Protein AF-A0A851GVP4-F1 (afdb_monomer)

Nearest PDB structures (foldseek):
  7z6a-assembly1_A  TM=6.173E-01  e=2.173E-10  Weissella viridescens
  3n7z-assembly1_B  TM=4.153E-01  e=7.939E-08  Bacillus anthracis str. Sterne
  2hv2-assembly1_D  TM=4.222E-01  e=5.107E-08  Enterococcus faecalis
  3n7z-assembly1_A  TM=4.382E-01  e=6.821E-07  Bacillus anthracis str. Sterne
  2i00-assembly2_C  TM=3.791E-01  e=5.177E-07  Enterococcus faecalis V583

Radius of gyration: 24.26 Å; Cα contacts (8 Å, |Δi|>4): 846; chains: 1; bounding box: 66×47×73 Å

Secondary structure (DSSP, 8-state):
-EEEEEEEEEETTEEEEEEEEEEHHHHHHHHHHHSHHHHHHHHSS--HHHHHHHHHHHHHHHHHTT-HHHHHHHHHHHHHHTTT--HHHHHHHHHHHTT---PPPPBTTBEEEETTT-HHHHHHHTT-S-----TT-TT--TT------HHHHS---TT-EE--EEEEETTEEEEEE--EE-TT-EEESB---STT--BPBPPEE-TTS--HHHHHHHHHHHHHHHHHHHT-SEEEEEES-TTT-HHHHHHHHH-EEEEEEEEEEEEETTS-HHHHHHHS-HHHHHHHHHHHHHEEEEEE-GGG--HHHHHHHHHHHHHHHHHHHTT-TT---HHHHHHHHHHHHTTSEEEEEEEETT--EEEEEEEEEETTEEEEEEEEE--BTTB-THHHHHHHHHHHHHHTT-SEEES-SS-PPPB-S-TTHHHHS-HHHHHHHHHHHTT-SEEEEEEEEEEE---TTTS---

Solvent-accessible surface area (backbone atoms only — not comparable to full-atom values): 25191 Å² total; per-residue (Å²): 97,78,45,76,35,70,46,75,48,71,56,96,88,45,74,45,79,42,77,38,70,44,48,55,58,44,34,72,38,42,27,47,40,59,13,68,63,51,36,51,40,70,77,39,94,61,56,73,67,58,36,43,44,47,29,52,27,50,20,52,53,24,51,78,68,71,35,56,53,50,15,48,5,26,37,46,44,41,28,18,73,48,52,48,72,48,58,72,46,51,56,51,45,54,65,48,47,79,74,53,81,79,75,74,85,69,52,101,71,44,41,79,38,33,41,71,83,38,46,64,59,39,28,58,75,69,74,40,98,61,84,39,62,68,71,68,53,89,74,73,54,93,89,55,69,81,60,68,65,32,66,80,77,45,66,80,58,47,25,49,46,65,65,23,35,32,39,22,46,84,91,44,72,37,32,40,38,54,29,29,30,42,64,89,21,42,34,14,41,38,70,60,87,46,100,85,55,38,41,53,22,55,74,47,68,42,79,92,79,57,64,61,67,65,53,49,54,53,51,52,55,48,52,51,49,43,31,39,45,46,19,26,52,33,36,31,37,45,44,78,61,78,88,73,44,60,66,58,62,52,40,75,75,74,51,48,66,52,80,40,50,29,53,35,30,25,29,71,38,80,55,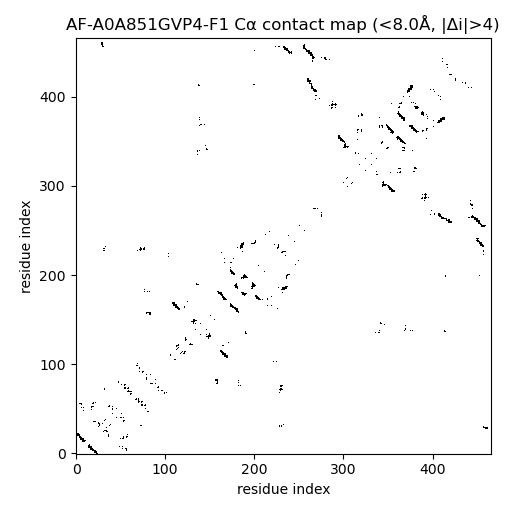54,73,65,60,52,56,65,50,29,36,74,86,41,52,63,27,27,57,50,29,70,77,47,47,48,74,49,77,35,40,20,83,63,46,40,76,71,44,50,52,54,51,50,53,50,48,49,64,31,34,43,78,56,43,73,68,41,95,81,47,79,54,69,63,59,66,42,54,64,51,51,38,7,34,71,56,33,28,35,37,36,43,29,17,37,84,88,63,48,80,29,33,35,36,32,36,35,47,56,92,47,36,26,28,51,70,46,71,36,36,42,68,59,84,99,38,47,37,51,46,19,55,53,52,50,51,51,52,53,37,34,78,70,65,22,44,32,38,25,60,30,76,77,78,41,71,66,53,52,87,47,73,69,58,56,72,69,53,54,73,63,54,56,51,51,49,58,53,45,52,33,58,24,73,45,70,49,64,28,45,35,34,45,36,39,68,64,45,63,79,76,59,85,76,126

pLDDT: mean 81.22, std 18.62, range [27.47, 98.38]

Mean predicted aligned error: 8.71 Å

Structure (mmCIF, N/CA/C/O backbone):
data_AF-A0A851GVP4-F1
#
_entry.id   AF-A0A851GVP4-F1
#
loop_
_atom_site.group_PDB
_atom_site.id
_atom_site.type_symbol
_atom_site.label_atom_id
_atom_site.label_alt_id
_atom_site.label_comp_id
_atom_site.label_asym_id
_atom_site.label_entity_id
_atom_site.label_seq_id
_atom_site.pdbx_PDB_ins_code
_atom_site.Cartn_x
_atom_site.Cartn_y
_atom_site.Cartn_z
_atom_site.occupancy
_atom_site.B_iso_or_equiv
_atom_site.auth_seq_id
_atom_site.auth_comp_id
_atom_site.auth_asym_id
_atom_site.auth_atom_id
_atom_site.pdbx_PDB_model_num
ATOM 1 N N . MET A 1 1 ? -19.868 12.264 30.358 1.00 87.56 1 MET A N 1
ATOM 2 C CA . MET A 1 1 ? -19.692 11.606 31.671 1.00 87.56 1 MET A CA 1
ATOM 3 C C . MET A 1 1 ? -18.235 11.210 31.781 1.00 87.56 1 MET A C 1
ATOM 5 O O . MET A 1 1 ? -17.732 10.601 30.840 1.00 87.56 1 MET A O 1
ATOM 9 N N . ASN A 1 2 ? -17.576 11.611 32.867 1.00 93.62 2 ASN A N 1
ATOM 10 C CA . ASN A 1 2 ? -16.162 11.327 33.101 1.00 93.62 2 ASN A CA 1
ATOM 11 C C . ASN A 1 2 ? -16.040 10.143 34.058 1.00 93.62 2 ASN A C 1
ATOM 13 O O . ASN A 1 2 ? -16.717 10.113 35.083 1.00 93.62 2 ASN A O 1
ATOM 17 N N . PHE A 1 3 ? -15.177 9.198 33.716 1.00 96.69 3 PHE A N 1
ATOM 18 C CA . PHE A 1 3 ? -14.858 8.020 34.512 1.00 96.69 3 PHE A CA 1
ATOM 19 C C . PHE A 1 3 ? -13.353 7.979 34.745 1.00 96.69 3 PHE A C 1
ATOM 21 O O . PHE A 1 3 ? -12.591 8.541 33.960 1.00 96.69 3 PHE A O 1
ATOM 28 N N . SER A 1 4 ? -12.915 7.298 35.794 1.00 94.75 4 SER A N 1
ATOM 29 C CA . SER A 1 4 ? -11.496 7.104 36.076 1.00 94.75 4 SER A CA 1
ATOM 30 C C . SER A 1 4 ? -11.212 5.617 36.207 1.00 94.75 4 SER A C 1
ATOM 32 O O . SER A 1 4 ? -11.976 4.898 36.846 1.00 94.75 4 SER A O 1
ATOM 34 N N . ALA A 1 5 ? -10.106 5.171 35.625 1.00 96.12 5 ALA A N 1
ATOM 35 C CA . ALA A 1 5 ? -9.549 3.844 35.850 1.00 96.12 5 ALA A CA 1
ATOM 36 C C . ALA A 1 5 ? -8.072 3.975 36.230 1.00 96.12 5 ALA A C 1
ATOM 38 O O . ALA A 1 5 ? -7.423 4.972 35.897 1.00 96.12 5 ALA A O 1
ATOM 39 N N . SER A 1 6 ? -7.570 2.987 36.964 1.00 95.69 6 SER A N 1
ATOM 40 C CA . SER A 1 6 ? -6.164 2.887 37.334 1.00 95.69 6 SER A CA 1
ATOM 41 C C . SER A 1 6 ? -5.675 1.472 37.079 1.00 95.69 6 SER A C 1
ATOM 43 O O . SER A 1 6 ? -6.389 0.512 37.373 1.00 95.69 6 SER A O 1
ATOM 45 N N . ILE A 1 7 ? -4.452 1.355 36.573 1.00 95.06 7 ILE A N 1
ATOM 46 C CA . ILE A 1 7 ? -3.765 0.082 36.389 1.00 95.06 7 ILE A CA 1
ATOM 47 C C . ILE A 1 7 ? -2.368 0.175 36.993 1.00 95.06 7 ILE A C 1
ATOM 49 O O . ILE A 1 7 ? -1.651 1.156 36.783 1.00 95.06 7 ILE A O 1
ATOM 53 N N . ASN A 1 8 ? -1.989 -0.851 37.751 1.00 94.50 8 ASN A N 1
ATOM 54 C CA . ASN A 1 8 ? -0.626 -1.024 38.233 1.00 94.50 8 ASN A CA 1
ATOM 55 C C . ASN A 1 8 ? 0.148 -1.851 37.203 1.00 94.50 8 ASN A C 1
ATOM 57 O O . ASN A 1 8 ? -0.262 -2.966 36.879 1.00 94.50 8 ASN A O 1
ATOM 61 N N . ILE A 1 9 ? 1.251 -1.313 36.683 1.00 88.81 9 ILE A N 1
ATOM 62 C CA . ILE A 1 9 ? 2.159 -2.065 35.813 1.00 88.81 9 ILE A CA 1
ATOM 63 C C . ILE A 1 9 ? 3.479 -2.268 36.545 1.00 88.81 9 ILE A C 1
ATOM 65 O O . ILE A 1 9 ? 4.113 -1.307 36.981 1.00 88.81 9 ILE A O 1
ATOM 69 N N . VAL A 1 10 ? 3.899 -3.529 36.653 1.00 87.75 10 VAL A N 1
ATOM 70 C CA . VAL A 1 10 ? 5.188 -3.912 37.230 1.00 87.75 10 VAL A CA 1
ATOM 71 C C . VAL A 1 10 ? 6.221 -4.022 36.114 1.00 87.75 10 VAL A C 1
ATOM 73 O O . VAL A 1 10 ? 6.145 -4.917 35.274 1.00 87.75 10 VAL A O 1
ATOM 76 N N . GLN A 1 11 ? 7.207 -3.126 36.113 1.00 82.88 11 GLN A N 1
ATOM 77 C CA . GLN A 1 11 ? 8.321 -3.132 35.167 1.00 82.88 11 GLN A CA 1
ATOM 78 C C . GLN A 1 11 ? 9.634 -3.283 35.937 1.00 82.88 11 GLN A C 1
ATOM 80 O O . GLN A 1 11 ? 9.933 -2.492 36.827 1.00 82.88 11 GLN A O 1
ATOM 85 N N . ASN A 1 12 ? 10.426 -4.310 35.609 1.00 86.38 12 ASN A N 1
ATOM 86 C CA . ASN A 1 12 ? 11.700 -4.607 36.283 1.00 86.38 12 ASN A CA 1
ATOM 87 C C . ASN A 1 12 ? 11.570 -4.727 37.818 1.00 86.38 12 ASN A C 1
ATOM 89 O O . ASN A 1 12 ? 12.440 -4.281 38.561 1.00 86.38 12 ASN A O 1
ATOM 93 N N . GLY A 1 13 ? 10.456 -5.293 38.296 1.00 89.44 13 GLY A N 1
ATOM 94 C CA . GLY A 1 13 ? 10.167 -5.451 39.727 1.00 89.44 13 GLY A CA 1
ATOM 95 C C . GLY A 1 13 ? 9.651 -4.192 40.433 1.00 89.44 13 GLY A C 1
ATOM 96 O O . GLY A 1 13 ? 9.341 -4.258 41.618 1.00 89.44 13 GLY A O 1
ATOM 97 N N . VAL A 1 14 ? 9.513 -3.064 39.728 1.00 89.44 14 VAL A N 1
ATOM 98 C CA . VAL A 1 14 ? 8.947 -1.823 40.272 1.00 89.44 14 VAL A CA 1
ATOM 99 C C . VAL A 1 14 ? 7.523 -1.647 39.752 1.00 89.44 14 VAL A C 1
ATOM 101 O O . VAL A 1 14 ? 7.305 -1.527 38.547 1.00 89.44 14 VAL A O 1
ATOM 104 N N . GLY A 1 15 ? 6.549 -1.641 40.662 1.00 91.56 15 GLY A N 1
ATOM 105 C CA . GLY A 1 15 ? 5.157 -1.316 40.352 1.00 91.56 15 GLY A CA 1
ATOM 106 C C . GLY A 1 15 ? 4.962 0.191 40.218 1.00 91.56 15 GLY A C 1
ATOM 107 O O . GLY A 1 15 ? 5.397 0.951 41.084 1.00 91.56 15 GLY A O 1
ATOM 108 N N . LYS A 1 16 ? 4.292 0.625 39.152 1.00 95.38 16 LYS A N 1
ATOM 109 C CA . LYS A 1 16 ? 3.881 2.016 38.952 1.00 95.38 16 LYS A CA 1
ATOM 110 C C . LYS A 1 16 ? 2.394 2.075 38.628 1.00 95.38 16 LYS A C 1
ATOM 112 O O . LYS A 1 16 ? 1.919 1.348 37.756 1.00 95.38 16 LYS A O 1
ATOM 117 N N . ASP A 1 17 ? 1.687 2.961 39.321 1.00 96.31 17 ASP A N 1
ATOM 118 C CA . ASP A 1 17 ? 0.266 3.207 39.094 1.00 96.31 17 ASP A CA 1
ATOM 119 C C . ASP A 1 17 ? 0.059 4.246 37.995 1.00 96.31 17 ASP A C 1
ATOM 121 O O . ASP A 1 17 ? 0.681 5.312 37.979 1.00 96.31 17 ASP A O 1
ATOM 125 N N . TYR A 1 18 ? -0.854 3.931 37.085 1.00 96.62 18 TYR A N 1
ATOM 126 C CA . TYR A 1 18 ? -1.244 4.787 35.980 1.00 96.62 18 TYR A CA 1
ATOM 127 C C . TYR A 1 18 ? -2.739 5.053 36.057 1.00 96.62 18 TYR A C 1
ATOM 129 O O . TYR A 1 18 ? -3.546 4.173 35.761 1.00 96.62 18 TYR A O 1
ATOM 137 N N . GLN A 1 19 ? -3.108 6.282 36.413 1.00 97.19 19 GLN A N 1
ATOM 138 C CA . GLN A 1 19 ? -4.497 6.729 36.431 1.00 97.19 19 GLN A CA 1
ATOM 139 C C . GLN A 1 19 ? -4.862 7.405 35.106 1.00 97.19 19 GLN A C 1
ATOM 141 O O . GLN A 1 19 ? -4.089 8.181 34.543 1.00 97.19 19 GLN A O 1
ATOM 146 N N . THR A 1 20 ? -6.059 7.133 34.598 1.00 97.62 20 THR A N 1
ATOM 147 C CA . THR A 1 20 ? -6.565 7.711 33.351 1.00 97.62 20 THR A CA 1
ATOM 148 C C . THR A 1 20 ? -8.009 8.157 33.533 1.00 97.62 20 THR A C 1
ATOM 150 O O . THR A 1 20 ? -8.851 7.383 33.985 1.00 97.62 20 THR A O 1
ATOM 153 N N . ASN A 1 21 ? -8.295 9.407 33.161 1.00 97.38 21 ASN A N 1
ATOM 154 C CA . ASN A 1 21 ? -9.645 9.963 33.145 1.00 97.38 21 ASN A CA 1
ATOM 155 C C . ASN A 1 21 ? -10.217 9.866 31.728 1.00 97.38 21 ASN A C 1
ATOM 157 O O . ASN A 1 21 ? -9.628 10.381 30.780 1.00 97.38 21 ASN A O 1
ATOM 161 N N . VAL A 1 22 ? -11.364 9.212 31.592 1.00 97.00 22 VAL A N 1
ATOM 162 C CA . VAL A 1 22 ? -12.000 8.871 30.322 1.00 97.00 22 VAL A CA 1
ATOM 163 C C . VAL A 1 22 ? -13.337 9.595 30.210 1.00 97.00 22 VAL A C 1
ATOM 165 O O . VAL A 1 22 ? -14.232 9.406 31.035 1.00 97.00 22 VAL A O 1
ATOM 168 N N . ASN A 1 23 ? -13.493 10.416 29.173 1.00 96.62 23 ASN A N 1
ATOM 169 C CA . ASN A 1 23 ? -14.762 11.060 28.852 1.00 96.62 23 ASN A CA 1
ATOM 170 C C . ASN A 1 23 ? -15.536 10.207 27.836 1.00 96.62 23 ASN A C 1
ATOM 172 O O . ASN A 1 23 ? -15.209 10.180 26.652 1.00 96.62 23 ASN A O 1
ATOM 176 N N . MET A 1 24 ? -16.606 9.537 28.268 1.00 95.56 24 MET A N 1
ATOM 177 C CA . MET A 1 24 ? -17.367 8.651 27.373 1.00 95.56 24 MET A CA 1
ATOM 178 C C . MET A 1 24 ? -18.122 9.390 26.265 1.00 95.56 24 MET A C 1
ATOM 180 O O . MET A 1 24 ? -18.399 8.795 25.227 1.00 95.56 24 MET A O 1
ATOM 184 N N . LEU A 1 25 ? -18.445 10.676 26.453 1.00 93.69 25 LEU A N 1
ATOM 185 C CA . LEU A 1 25 ? -19.062 11.474 25.384 1.00 93.69 25 LEU A CA 1
ATOM 186 C C . LEU A 1 25 ? -18.063 11.757 24.262 1.00 93.69 25 LEU A C 1
ATOM 188 O O . LEU A 1 25 ? -18.453 11.827 23.101 1.00 93.69 25 LEU A O 1
ATOM 192 N N . ASP A 1 26 ? -16.789 11.903 24.614 1.00 93.44 26 ASP A N 1
ATOM 193 C CA . ASP A 1 26 ? -15.708 12.109 23.660 1.00 93.44 26 ASP A CA 1
ATOM 194 C C . ASP A 1 26 ? -15.473 10.837 22.830 1.00 93.44 26 ASP A C 1
ATOM 196 O O . ASP A 1 26 ? -15.541 10.886 21.605 1.00 93.44 26 ASP A O 1
ATOM 200 N N . ILE A 1 27 ? -15.371 9.668 23.479 1.00 93.75 27 ILE A N 1
ATOM 201 C CA . ILE A 1 27 ? -15.305 8.368 22.781 1.00 93.75 27 ILE A CA 1
ATOM 202 C C . ILE A 1 27 ? -16.532 8.150 21.890 1.00 93.75 27 ILE A C 1
ATOM 204 O O . ILE A 1 27 ? -16.398 7.731 20.744 1.00 93.75 27 ILE A O 1
ATOM 208 N N . GLN A 1 28 ? -17.739 8.456 22.371 1.00 91.19 28 GLN A N 1
ATOM 209 C CA . GLN A 1 28 ? -18.953 8.271 21.576 1.00 91.19 28 GLN A CA 1
ATOM 210 C C . GLN A 1 28 ? -18.967 9.133 20.305 1.00 91.19 28 GLN A C 1
ATOM 212 O O . GLN A 1 28 ? -19.478 8.676 19.282 1.00 91.19 28 GLN A O 1
ATOM 217 N N . ARG A 1 29 ? -18.445 10.364 20.381 1.00 88.44 29 ARG A N 1
ATOM 218 C CA . ARG A 1 29 ? -18.429 11.325 19.268 1.00 88.44 29 ARG A CA 1
ATOM 219 C C . ARG A 1 29 ? -17.283 11.091 18.293 1.00 88.44 29 ARG A C 1
ATOM 221 O O . ARG A 1 29 ? -17.478 11.291 17.100 1.00 88.44 29 ARG A O 1
ATOM 228 N N . ASN A 1 30 ? -16.122 10.69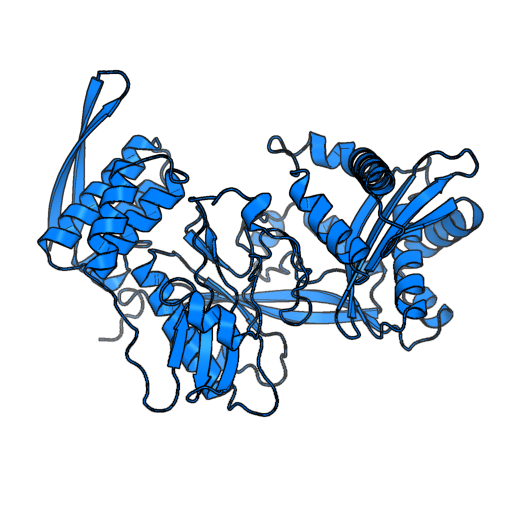6 18.805 1.00 88.19 30 ASN A N 1
ATOM 229 C CA . ASN A 1 30 ? -14.867 10.719 18.056 1.00 88.19 30 ASN A CA 1
ATOM 230 C C . ASN A 1 30 ? -14.273 9.316 17.833 1.00 88.19 30 ASN A C 1
ATOM 232 O O . ASN A 1 30 ? -13.353 9.146 17.038 1.00 88.19 30 ASN A O 1
ATOM 236 N N . GLY A 1 31 ? -14.801 8.291 18.506 1.00 91.69 31 GLY A N 1
ATOM 237 C CA . GLY A 1 31 ? -14.198 6.963 18.556 1.00 91.69 31 GLY A CA 1
ATOM 238 C C . GLY A 1 31 ? -12.929 6.934 19.414 1.00 91.69 31 GLY A C 1
ATOM 239 O O . GLY A 1 31 ? -12.451 7.954 19.911 1.00 91.69 31 GLY A O 1
ATOM 240 N N . ILE A 1 32 ? -12.363 5.740 19.594 1.00 94.88 32 ILE A N 1
ATOM 241 C CA . ILE A 1 32 ? -11.181 5.546 20.446 1.00 94.88 32 ILE A CA 1
ATOM 242 C C . ILE A 1 32 ? -9.954 6.288 19.911 1.00 94.88 32 ILE A C 1
ATOM 244 O O . ILE A 1 32 ? -9.248 6.928 20.685 1.00 94.88 32 ILE A O 1
ATOM 248 N N . ALA A 1 33 ? -9.709 6.236 18.600 1.00 90.69 33 ALA A N 1
ATOM 249 C CA . ALA A 1 33 ? -8.498 6.788 17.991 1.00 90.69 33 ALA A CA 1
ATOM 250 C C . ALA A 1 33 ? -8.372 8.317 18.139 1.00 90.69 33 ALA A C 1
ATOM 252 O O . ALA A 1 33 ? -7.256 8.833 18.203 1.00 90.69 33 ALA A O 1
ATOM 253 N N . TRP A 1 34 ? -9.506 9.027 18.215 1.00 90.56 34 TRP A N 1
ATOM 254 C CA . TRP A 1 34 ? -9.561 10.493 18.279 1.00 90.56 34 TRP A CA 1
ATOM 255 C C . TRP A 1 34 ? -10.054 11.055 19.605 1.00 90.56 34 TRP A C 1
ATOM 257 O O . TRP A 1 34 ? -10.045 12.276 19.773 1.00 90.56 34 TRP A O 1
ATOM 267 N N . CYS A 1 35 ? -10.447 10.210 20.559 1.00 94.06 35 CYS A N 1
ATOM 268 C CA . CYS A 1 35 ? -10.712 10.703 21.901 1.00 94.06 35 CYS A CA 1
ATOM 269 C C . CYS A 1 35 ? -9.435 11.334 22.486 1.00 94.06 35 CYS A C 1
ATOM 271 O O . CYS A 1 35 ? -8.313 10.858 22.286 1.00 94.06 35 CYS A O 1
ATOM 273 N N . GLU A 1 36 ? -9.600 12.439 23.200 1.00 94.50 36 GLU A N 1
ATOM 274 C CA . GLU A 1 36 ? -8.535 13.324 23.656 1.00 94.50 36 GLU A CA 1
ATOM 275 C C . GLU A 1 36 ? -7.485 12.578 24.485 1.00 94.50 36 GLU A C 1
ATOM 277 O O . GLU A 1 36 ? -6.285 12.814 24.332 1.00 94.50 36 GLU A O 1
ATOM 282 N N . VAL A 1 37 ? -7.929 11.649 25.337 1.00 96.12 37 VAL A N 1
ATOM 283 C CA . VAL A 1 37 ? -7.055 10.889 26.237 1.00 96.12 37 VAL A CA 1
ATOM 284 C C . VAL A 1 37 ? -6.146 9.913 25.486 1.00 96.12 37 VAL A C 1
ATOM 286 O O . VAL A 1 37 ? -4.944 9.878 25.748 1.00 96.12 37 VAL A O 1
ATOM 289 N N . VAL A 1 38 ? -6.680 9.177 24.504 1.00 95.62 38 VAL A N 1
ATOM 290 C CA . VAL A 1 38 ? -5.889 8.247 23.682 1.00 95.62 38 VAL A CA 1
ATOM 291 C C . VAL A 1 38 ? -5.009 9.019 22.711 1.00 95.62 38 VAL A C 1
ATOM 293 O O . VAL A 1 38 ? -3.821 8.719 22.603 1.00 95.62 38 VAL A O 1
ATOM 296 N N . ARG A 1 39 ? -5.543 10.059 22.060 1.00 93.75 39 ARG A N 1
ATOM 297 C CA . ARG A 1 39 ? -4.782 10.888 21.121 1.00 93.75 39 ARG A CA 1
ATOM 298 C C . ARG A 1 39 ? -3.546 11.494 21.788 1.00 93.75 39 ARG A C 1
ATOM 300 O O . ARG A 1 39 ? -2.442 11.337 21.276 1.00 93.75 39 ARG A O 1
ATOM 307 N N . ARG A 1 40 ? -3.706 12.097 22.974 1.00 94.00 40 ARG A N 1
ATOM 308 C CA . ARG A 1 40 ? -2.584 12.632 23.767 1.00 94.00 40 ARG A CA 1
ATOM 309 C C . ARG A 1 40 ? -1.551 11.569 24.122 1.00 94.00 40 ARG A C 1
ATOM 311 O O . ARG A 1 40 ? -0.359 11.858 24.075 1.00 94.00 40 ARG A O 1
ATOM 318 N N . ALA A 1 41 ? -1.986 10.363 24.483 1.00 93.69 41 ALA A N 1
ATOM 319 C CA . ALA A 1 41 ? -1.068 9.279 24.814 1.00 93.69 41 ALA A CA 1
ATOM 320 C C . ALA A 1 41 ? -0.274 8.806 23.586 1.00 93.69 41 ALA A C 1
ATOM 322 O O . ALA A 1 41 ? 0.938 8.614 23.675 1.00 93.69 41 ALA A O 1
ATOM 323 N N . LEU A 1 42 ? -0.931 8.648 22.433 1.00 90.56 42 LEU A N 1
ATOM 324 C CA . LEU A 1 42 ? -0.287 8.159 21.214 1.00 90.56 42 LEU A CA 1
ATOM 325 C C . LEU A 1 42 ? 0.660 9.196 20.593 1.00 90.56 42 LEU A C 1
ATOM 327 O O . LEU A 1 42 ? 1.775 8.827 20.222 1.00 90.56 42 LEU A O 1
ATOM 331 N N . GLU A 1 43 ? 0.240 10.463 20.519 1.00 89.62 43 GLU A N 1
ATOM 332 C CA . GLU A 1 43 ? 1.008 11.579 19.937 1.00 89.62 43 GLU A CA 1
ATOM 333 C C . GLU A 1 43 ? 2.067 12.151 20.892 1.00 89.62 43 GLU A C 1
ATOM 335 O O . GLU A 1 43 ? 3.001 12.822 20.458 1.00 89.62 43 GLU A O 1
ATOM 340 N N . GLY A 1 44 ? 1.936 11.903 22.196 1.00 89.69 44 GLY A N 1
ATOM 341 C CA . GLY A 1 44 ? 2.887 12.370 23.198 1.00 89.69 44 GLY A CA 1
ATOM 342 C C . GLY A 1 44 ? 4.198 11.576 23.226 1.00 89.69 44 GLY A C 1
ATOM 343 O O . GLY A 1 44 ? 4.277 10.415 22.812 1.00 89.69 44 GLY A O 1
ATOM 344 N N . ASN A 1 45 ? 5.219 12.181 23.841 1.00 86.88 45 ASN A N 1
ATOM 345 C CA . ASN A 1 45 ? 6.539 11.578 24.092 1.00 86.88 45 ASN A CA 1
ATOM 346 C C . ASN A 1 45 ? 6.544 10.557 25.253 1.00 86.88 45 ASN A C 1
ATOM 348 O O . ASN A 1 45 ? 7.585 10.313 25.859 1.00 86.88 45 ASN A O 1
ATOM 352 N N . GLY A 1 46 ? 5.384 10.002 25.618 1.00 87.44 46 GLY A N 1
ATOM 353 C CA . GLY A 1 46 ? 5.287 8.990 26.671 1.00 87.44 46 GLY A CA 1
ATOM 354 C C . GLY A 1 46 ? 5.989 7.688 26.277 1.00 87.44 46 GLY A C 1
ATOM 355 O O . GLY A 1 46 ? 6.033 7.336 25.097 1.00 87.44 46 GLY A O 1
ATOM 356 N N . ASP A 1 47 ? 6.514 6.959 27.263 1.00 92.75 47 ASP A N 1
ATOM 357 C CA . ASP A 1 47 ? 7.049 5.613 27.039 1.00 92.75 47 ASP A CA 1
ATOM 358 C C . ASP A 1 47 ? 5.938 4.614 26.650 1.00 92.75 47 ASP A C 1
ATOM 360 O O . ASP A 1 47 ? 4.744 4.853 26.861 1.00 92.75 47 ASP A O 1
ATOM 364 N N . LEU A 1 48 ? 6.329 3.476 26.063 1.00 91.50 48 LEU A N 1
ATOM 365 C CA . LEU A 1 48 ? 5.395 2.433 25.620 1.00 91.50 48 LEU A CA 1
ATOM 366 C C . LEU A 1 48 ? 4.480 1.950 26.759 1.00 91.50 48 LEU A C 1
ATOM 368 O O . LEU A 1 48 ? 3.295 1.713 26.537 1.00 91.50 48 LEU A O 1
ATOM 372 N N . VAL A 1 49 ? 5.010 1.848 27.981 1.00 93.06 49 VAL A N 1
ATOM 373 C CA . VAL A 1 49 ? 4.269 1.374 29.158 1.00 93.06 49 VAL A CA 1
ATOM 374 C C . VAL A 1 49 ? 3.133 2.330 29.511 1.00 93.06 49 VAL A C 1
ATOM 376 O O . VAL A 1 49 ? 2.007 1.898 29.733 1.00 93.06 49 VAL A O 1
ATOM 379 N N . SER A 1 50 ? 3.396 3.634 29.483 1.00 94.06 50 SER A N 1
ATOM 380 C CA . SER A 1 50 ? 2.409 4.682 29.739 1.00 94.06 50 SER A CA 1
ATOM 381 C C . SER A 1 50 ? 1.299 4.675 28.682 1.00 94.06 50 SER A C 1
ATOM 383 O O . SER A 1 50 ? 0.122 4.819 29.022 1.00 94.06 50 SER A O 1
ATOM 385 N N . LYS A 1 51 ? 1.656 4.450 27.407 1.00 95.31 51 LYS A N 1
ATOM 386 C CA . LYS A 1 51 ? 0.686 4.320 26.303 1.00 95.31 51 LYS A CA 1
ATOM 387 C C . LYS A 1 51 ? -0.214 3.097 26.489 1.00 95.31 51 LYS A C 1
ATOM 389 O O . LYS A 1 51 ? -1.436 3.221 26.402 1.00 95.31 51 LYS A O 1
ATOM 394 N N . LEU A 1 52 ? 0.377 1.943 26.806 1.00 94.69 52 LEU A N 1
ATOM 395 C CA . LEU A 1 52 ? -0.360 0.708 27.089 1.00 94.69 52 LEU A CA 1
ATOM 396 C C . LEU A 1 52 ? -1.279 0.861 28.303 1.00 94.69 52 LEU A C 1
ATOM 398 O O . LEU A 1 52 ? -2.448 0.491 28.226 1.00 94.69 52 LEU A O 1
ATOM 402 N N . ALA A 1 53 ? -0.795 1.473 29.386 1.00 95.62 53 ALA A N 1
ATOM 403 C CA . ALA A 1 53 ? -1.596 1.740 30.576 1.00 95.62 53 ALA A CA 1
ATOM 404 C C . ALA A 1 53 ? -2.842 2.579 30.265 1.00 95.62 53 ALA A C 1
ATOM 406 O O . ALA A 1 53 ? -3.944 2.240 30.693 1.00 95.62 53 ALA A O 1
ATOM 407 N N . THR A 1 54 ? -2.685 3.653 29.479 1.00 96.94 54 THR A N 1
ATOM 408 C CA . THR A 1 54 ? -3.818 4.490 29.057 1.00 96.94 54 THR A CA 1
ATOM 409 C C . THR A 1 54 ? -4.843 3.684 28.261 1.00 96.94 54 THR A C 1
ATOM 411 O O . THR A 1 54 ? -6.033 3.758 28.561 1.00 96.94 54 THR A O 1
ATOM 414 N N . LEU A 1 55 ? -4.407 2.884 27.284 1.00 97.06 55 LEU A N 1
ATOM 415 C CA . LEU A 1 55 ? -5.314 2.078 26.458 1.00 97.06 55 LEU A CA 1
ATOM 416 C C . LEU A 1 55 ? -6.050 1.004 27.267 1.00 97.06 55 LEU A C 1
ATOM 418 O O . LEU A 1 55 ? -7.252 0.828 27.086 1.00 97.06 55 LEU A O 1
ATOM 422 N N . LEU A 1 56 ? -5.365 0.334 28.197 1.00 96.69 56 LEU A N 1
ATOM 423 C CA . LEU A 1 56 ? -5.967 -0.667 29.084 1.00 96.69 56 LEU A CA 1
ATOM 424 C C . LEU A 1 56 ? -6.986 -0.051 30.050 1.00 96.69 56 LEU A C 1
ATOM 426 O O . LEU A 1 56 ? -8.064 -0.612 30.257 1.00 96.69 56 LEU A O 1
ATOM 430 N N . ASN A 1 57 ? -6.689 1.129 30.599 1.00 97.38 57 ASN A N 1
ATOM 431 C CA . ASN A 1 57 ? -7.645 1.875 31.413 1.00 97.38 57 ASN A CA 1
ATOM 432 C C . ASN A 1 57 ? -8.880 2.285 30.598 1.00 97.38 57 ASN A C 1
ATOM 434 O O . ASN A 1 57 ? -10.007 2.135 31.070 1.00 97.38 57 ASN A O 1
ATOM 438 N N . VAL A 1 58 ? -8.691 2.764 29.364 1.00 97.62 58 VAL A N 1
ATOM 439 C CA . VAL A 1 58 ? -9.798 3.103 28.454 1.00 97.62 58 VAL A CA 1
ATOM 440 C C . VAL A 1 58 ? -10.640 1.870 28.127 1.00 97.62 58 VAL A C 1
ATOM 442 O O . VAL A 1 58 ? -11.866 1.943 28.222 1.00 97.62 58 VAL A O 1
ATOM 445 N N . ALA A 1 59 ? -10.011 0.733 27.816 1.00 96.62 59 ALA A N 1
ATOM 446 C CA . ALA A 1 59 ? -10.703 -0.531 27.572 1.00 96.62 59 ALA A CA 1
ATOM 447 C C . ALA A 1 59 ? -11.525 -0.966 28.797 1.00 96.62 59 ALA A C 1
ATOM 449 O O . ALA A 1 59 ? -12.698 -1.302 28.661 1.00 96.62 59 ALA A O 1
ATOM 450 N N . THR A 1 60 ? -10.955 -0.857 30.001 1.00 96.38 60 THR A N 1
ATOM 451 C CA . THR A 1 60 ? -11.632 -1.177 31.270 1.00 96.38 60 THR A CA 1
ATOM 452 C C . THR A 1 60 ? -12.866 -0.303 31.498 1.00 96.38 60 THR A C 1
ATOM 454 O O . THR A 1 60 ? -13.930 -0.813 31.855 1.00 96.38 60 THR A O 1
ATOM 457 N N . VAL A 1 61 ? -12.763 1.009 31.255 1.00 97.31 61 VAL A N 1
ATOM 458 C CA . VAL A 1 61 ? -13.923 1.911 31.342 1.00 97.31 61 VAL A CA 1
ATOM 459 C C . VAL A 1 61 ? -14.976 1.532 30.301 1.00 97.31 61 VAL A C 1
ATOM 461 O O . VAL A 1 61 ? -16.151 1.425 30.645 1.00 97.31 61 VAL A O 1
ATOM 464 N N . CYS A 1 62 ? -14.584 1.295 29.045 1.00 95.69 62 CYS A N 1
ATOM 465 C CA . CYS A 1 62 ? -15.521 0.913 27.987 1.00 95.69 62 CYS A CA 1
ATOM 466 C C . CYS A 1 62 ? -16.258 -0.386 28.331 1.00 95.69 62 CYS A C 1
ATOM 468 O O . CYS A 1 62 ? -17.482 -0.441 28.199 1.00 95.69 62 CYS A O 1
ATOM 470 N N . HIS A 1 63 ? -15.541 -1.381 28.856 1.00 94.62 63 HIS A N 1
ATOM 471 C CA . HIS A 1 63 ? -16.106 -2.639 29.328 1.00 94.62 63 HIS A CA 1
ATOM 472 C C . HIS A 1 63 ? -17.171 -2.418 30.409 1.00 94.62 63 HIS A C 1
ATOM 474 O O . HIS A 1 63 ? -18.309 -2.864 30.275 1.00 94.62 63 HIS A O 1
ATOM 480 N N . ALA A 1 64 ? -16.829 -1.654 31.453 1.00 95.44 64 ALA A N 1
ATOM 481 C CA . ALA A 1 64 ? -17.734 -1.353 32.562 1.00 95.44 64 ALA A CA 1
ATOM 482 C C . ALA A 1 64 ? -18.994 -0.584 32.124 1.00 95.44 64 ALA A C 1
ATOM 484 O O . ALA A 1 64 ? -20.017 -0.635 32.803 1.00 95.44 64 ALA A O 1
ATOM 485 N N . GLN A 1 65 ? -18.928 0.130 30.997 1.00 95.81 65 GLN A N 1
ATOM 486 C CA . GLN A 1 65 ? -20.047 0.871 30.410 1.00 95.81 65 GLN A CA 1
ATOM 487 C C . GLN A 1 65 ? -20.778 0.098 29.294 1.00 95.81 65 GLN A C 1
ATOM 489 O O . GLN A 1 65 ? -21.627 0.676 28.610 1.00 95.81 65 GLN A O 1
ATOM 494 N N . GLY A 1 66 ? -20.444 -1.179 29.063 1.00 92.62 66 GLY A N 1
ATOM 495 C CA . GLY A 1 66 ? -21.044 -2.002 28.006 1.00 92.62 66 GLY A CA 1
ATOM 496 C C . GLY A 1 66 ? -20.738 -1.510 26.584 1.00 92.62 66 GLY A C 1
ATOM 497 O O . GLY A 1 66 ? -21.512 -1.744 25.657 1.00 92.62 66 GLY A O 1
ATOM 498 N N . LYS A 1 67 ? -19.634 -0.777 26.391 1.00 92.38 67 LYS A N 1
ATOM 499 C CA . LYS A 1 67 ? -19.178 -0.249 25.095 1.00 92.38 67 LYS A CA 1
ATOM 500 C C . LYS A 1 67 ? -18.161 -1.188 24.452 1.00 92.38 67 LYS A C 1
ATOM 502 O O . LYS A 1 67 ? -17.013 -0.826 24.230 1.00 92.38 67 LYS A O 1
ATOM 507 N N . TYR A 1 68 ? -18.603 -2.399 24.138 1.00 91.31 68 TYR A N 1
ATOM 508 C CA . TYR A 1 68 ? -17.736 -3.489 23.681 1.00 91.31 68 TYR A CA 1
ATOM 509 C C . TYR A 1 68 ? -16.957 -3.194 22.386 1.00 91.31 68 TYR A C 1
ATOM 511 O O . TYR A 1 68 ? -15.790 -3.556 22.286 1.00 91.31 68 TYR A O 1
ATOM 519 N N . ILE A 1 69 ? -17.555 -2.499 21.407 1.00 90.81 69 ILE A N 1
ATOM 520 C CA . ILE A 1 69 ? -16.844 -2.101 20.173 1.00 90.81 69 ILE A CA 1
ATOM 521 C C . ILE A 1 69 ? -15.662 -1.184 20.507 1.00 90.81 69 ILE A C 1
ATOM 523 O O . ILE A 1 69 ? -14.564 -1.360 19.985 1.00 90.81 69 ILE A O 1
ATOM 527 N N . ASP A 1 70 ? -15.891 -0.218 21.396 1.00 93.88 70 ASP A N 1
ATOM 528 C CA . ASP A 1 70 ? -14.884 0.759 21.797 1.00 93.88 70 ASP A CA 1
ATOM 529 C C . ASP A 1 70 ? -13.824 0.098 22.725 1.00 93.88 70 ASP A C 1
ATOM 531 O O . ASP A 1 70 ? -12.638 0.410 22.639 1.00 93.88 70 ASP A O 1
ATOM 535 N N . GLU A 1 71 ? -14.202 -0.900 23.539 1.00 94.88 71 GLU A N 1
ATOM 536 C CA . GLU A 1 71 ? -13.265 -1.763 24.287 1.00 94.88 71 GLU A CA 1
ATOM 537 C C . GLU A 1 71 ? -12.317 -2.520 23.341 1.00 94.88 71 GLU A C 1
ATOM 539 O O . GLU A 1 71 ? -11.095 -2.420 23.478 1.00 94.88 71 GLU A O 1
ATOM 544 N N . LEU A 1 72 ? -12.866 -3.241 22.355 1.00 93.31 72 LEU A N 1
ATOM 545 C CA . LEU A 1 72 ? -12.079 -4.004 21.381 1.00 93.31 72 LEU A CA 1
ATOM 546 C C . LEU A 1 72 ? -11.146 -3.098 20.576 1.00 93.31 72 LEU A C 1
ATOM 548 O O . LEU A 1 72 ? -9.988 -3.448 20.356 1.00 93.31 72 LEU A O 1
ATOM 552 N N . ALA A 1 73 ? -11.618 -1.920 20.174 1.00 94.31 73 ALA A N 1
ATOM 553 C CA . ALA A 1 73 ? -10.807 -0.935 19.474 1.00 94.31 73 ALA A CA 1
ATOM 554 C C . ALA A 1 73 ? -9.590 -0.489 20.305 1.00 94.31 73 ALA A C 1
ATOM 556 O O . ALA A 1 73 ? -8.474 -0.460 19.785 1.00 94.31 73 ALA A O 1
ATOM 557 N N . ALA A 1 74 ? -9.771 -0.206 21.600 1.00 96.44 74 ALA A N 1
ATOM 558 C CA . ALA A 1 74 ? -8.667 0.148 22.495 1.00 96.44 74 ALA A CA 1
ATOM 559 C C . ALA A 1 74 ? -7.657 -1.002 22.664 1.00 96.44 74 ALA A C 1
ATOM 561 O O . ALA A 1 74 ? -6.447 -0.770 22.596 1.00 96.44 74 ALA A O 1
ATOM 562 N N . LEU A 1 75 ? -8.137 -2.242 22.814 1.00 95.44 75 LEU A N 1
ATOM 563 C CA . LEU A 1 75 ? -7.283 -3.433 22.913 1.00 95.44 75 LEU A CA 1
ATOM 564 C C . LEU A 1 75 ? -6.510 -3.710 21.615 1.00 95.44 75 LEU A C 1
ATOM 566 O O . LEU A 1 75 ? -5.328 -4.044 21.666 1.00 95.44 75 LEU A O 1
ATOM 570 N N . ARG A 1 76 ? -7.131 -3.519 20.447 1.00 94.19 76 ARG A N 1
ATOM 571 C CA . ARG A 1 76 ? -6.472 -3.681 19.140 1.00 94.19 76 ARG A CA 1
ATOM 572 C C . ARG A 1 76 ? -5.361 -2.651 18.931 1.00 94.19 76 ARG A C 1
ATOM 574 O O . ARG A 1 76 ? -4.264 -3.031 18.534 1.00 94.19 76 ARG A O 1
ATOM 581 N N . ILE A 1 77 ? -5.587 -1.380 19.287 1.00 94.81 77 ILE A N 1
ATOM 582 C CA . ILE A 1 77 ? -4.511 -0.371 19.298 1.00 94.81 77 ILE A CA 1
ATOM 583 C C . ILE A 1 77 ? -3.385 -0.814 20.242 1.00 94.81 77 ILE A C 1
ATOM 585 O O . ILE A 1 77 ? -2.216 -0.750 19.865 1.00 94.81 77 ILE A O 1
ATOM 589 N N . ALA A 1 78 ? -3.721 -1.286 21.450 1.00 94.88 78 ALA A N 1
ATOM 590 C CA . ALA A 1 78 ? -2.734 -1.729 22.436 1.00 94.88 78 ALA A CA 1
ATOM 591 C C . ALA A 1 78 ? -1.871 -2.885 21.906 1.00 94.88 78 ALA A C 1
ATOM 593 O O . ALA A 1 78 ? -0.648 -2.855 22.050 1.00 94.88 78 ALA A O 1
ATOM 594 N N . ARG A 1 79 ? -2.489 -3.864 21.232 1.00 93.25 79 ARG A N 1
ATOM 595 C CA . ARG A 1 79 ? -1.780 -4.972 20.583 1.00 93.25 79 ARG A CA 1
ATOM 596 C C . ARG A 1 79 ? -0.815 -4.459 19.522 1.00 93.25 79 ARG A C 1
ATOM 598 O O . ARG A 1 79 ? 0.354 -4.845 19.540 1.00 93.25 79 ARG A O 1
ATOM 605 N N . ARG A 1 80 ? -1.288 -3.558 18.651 1.00 90.06 80 ARG A N 1
ATOM 606 C CA . ARG A 1 80 ? -0.481 -3.012 17.554 1.00 90.06 80 ARG A CA 1
ATOM 607 C C . ARG A 1 80 ? 0.738 -2.248 18.059 1.00 90.06 80 ARG A C 1
ATOM 609 O O . ARG A 1 80 ? 1.835 -2.498 17.580 1.00 90.06 80 ARG A O 1
ATOM 616 N N . ILE A 1 81 ? 0.594 -1.382 19.068 1.00 90.50 81 ILE A N 1
ATOM 617 C CA . ILE A 1 81 ? 1.745 -0.637 19.620 1.00 90.50 81 ILE A CA 1
ATOM 618 C C . ILE A 1 81 ? 2.729 -1.529 20.393 1.00 90.50 81 ILE A C 1
ATOM 620 O O . ILE A 1 81 ? 3.895 -1.168 20.541 1.00 90.50 81 ILE A O 1
ATOM 624 N N . ALA A 1 82 ? 2.271 -2.680 20.895 1.00 90.44 82 ALA A N 1
ATOM 625 C CA . ALA A 1 82 ? 3.112 -3.683 21.543 1.00 90.44 82 ALA A CA 1
ATOM 626 C C . ALA A 1 82 ? 3.712 -4.700 20.555 1.00 90.44 82 ALA A C 1
ATOM 628 O O . ALA A 1 82 ? 4.432 -5.602 20.992 1.00 90.44 82 ALA A O 1
ATOM 629 N N . ASN A 1 83 ? 3.410 -4.590 19.254 1.00 86.50 83 ASN A N 1
ATOM 630 C CA . ASN A 1 83 ? 3.745 -5.575 18.222 1.00 86.50 83 ASN A CA 1
ATOM 631 C C . ASN A 1 83 ? 3.367 -7.009 18.642 1.00 86.50 83 ASN A C 1
ATOM 633 O O . ASN A 1 83 ? 4.181 -7.922 18.528 1.00 86.50 83 ASN A O 1
ATOM 637 N N . GLY A 1 84 ? 2.196 -7.177 19.268 1.00 86.00 84 GLY A N 1
ATOM 638 C CA . GLY A 1 84 ? 1.708 -8.463 19.793 1.00 86.00 84 GLY A CA 1
ATOM 639 C C . GLY A 1 84 ? 2.447 -9.048 20.991 1.00 86.00 84 GLY A C 1
ATOM 640 O O . GLY A 1 84 ? 2.012 -10.056 21.537 1.00 86.00 84 GLY A O 1
ATOM 641 N N . ARG A 1 85 ? 3.530 -8.428 21.469 1.00 87.94 85 ARG A N 1
ATOM 642 C CA . ARG A 1 85 ? 4.403 -9.022 22.499 1.00 87.94 85 ARG A CA 1
ATOM 643 C C . ARG A 1 85 ? 3.824 -8.990 23.912 1.00 87.94 85 ARG A C 1
ATOM 645 O O . ARG A 1 85 ? 4.452 -9.494 24.841 1.00 87.94 85 ARG A O 1
ATOM 652 N N . PHE A 1 86 ? 2.660 -8.375 24.104 1.00 88.81 86 PHE A N 1
ATOM 653 C CA . PHE A 1 86 ? 2.049 -8.207 25.416 1.00 88.81 86 PHE A CA 1
ATOM 654 C C . PHE A 1 86 ? 0.872 -9.172 25.602 1.00 88.81 86 PHE A C 1
ATOM 656 O O . PHE A 1 86 ? -0.280 -8.825 25.344 1.00 88.81 86 PHE A O 1
ATOM 663 N N . ALA A 1 87 ? 1.184 -10.386 26.074 1.00 89.62 87 ALA A N 1
ATOM 664 C CA . ALA A 1 87 ? 0.237 -11.495 26.227 1.00 89.62 87 ALA A CA 1
ATOM 665 C C . ALA A 1 87 ? -1.098 -11.126 26.912 1.00 89.62 87 ALA A C 1
ATOM 667 O O . ALA A 1 87 ? -2.134 -11.497 26.362 1.00 89.62 87 ALA A O 1
ATOM 668 N N . PRO A 1 88 ? -1.137 -10.319 27.999 1.00 89.62 88 PRO A N 1
ATOM 669 C CA . PRO A 1 88 ? -2.408 -9.961 28.634 1.00 89.62 88 PRO A CA 1
ATOM 670 C C . PRO A 1 88 ? -3.385 -9.226 27.706 1.00 89.62 88 PRO A C 1
ATOM 672 O O . PRO A 1 88 ? -4.594 -9.406 27.812 1.00 89.62 88 PRO A O 1
ATOM 675 N N . VAL A 1 89 ? -2.884 -8.403 26.775 1.00 92.12 89 VAL A N 1
ATOM 676 C CA . VAL A 1 89 ? -3.742 -7.740 25.779 1.00 92.12 89 VAL A CA 1
ATOM 677 C C . VAL A 1 89 ? -4.302 -8.750 24.783 1.00 92.12 89 VAL A C 1
ATOM 679 O O . VAL A 1 89 ? -5.473 -8.643 24.429 1.00 92.12 89 VAL A O 1
ATOM 682 N N . ASN A 1 90 ? -3.503 -9.729 24.354 1.00 90.25 90 ASN A N 1
ATOM 683 C CA . ASN A 1 90 ? -3.950 -10.754 23.410 1.00 90.25 90 ASN A CA 1
ATOM 684 C C . ASN A 1 90 ? -5.020 -11.656 24.039 1.00 90.25 90 ASN A C 1
ATOM 686 O O . ASN A 1 90 ? -6.072 -11.846 23.441 1.00 90.25 90 ASN A O 1
ATOM 690 N N . GLU A 1 91 ? -4.808 -12.114 25.275 1.00 91.00 91 GLU A N 1
ATOM 691 C CA . GLU A 1 91 ? -5.776 -12.928 26.025 1.00 91.00 91 GLU A CA 1
ATOM 692 C C . GLU A 1 91 ? -7.105 -12.184 26.246 1.00 91.00 91 GLU A C 1
ATOM 694 O O . GLU A 1 91 ? -8.197 -12.735 26.056 1.00 91.00 91 GLU A O 1
ATOM 699 N N . LEU A 1 92 ? -7.036 -10.894 26.601 1.00 91.00 92 LEU A N 1
ATOM 700 C CA . LEU A 1 92 ? -8.224 -10.043 26.690 1.00 91.00 92 LEU A CA 1
ATOM 701 C C . LEU A 1 92 ? -8.907 -9.915 25.328 1.00 91.00 92 LEU A C 1
ATOM 703 O O . LEU A 1 92 ? -10.117 -10.089 25.232 1.00 91.00 92 LEU A O 1
ATOM 707 N N . LEU A 1 93 ? -8.157 -9.649 24.263 1.00 90.12 93 LEU A N 1
ATOM 708 C CA . LEU A 1 93 ? -8.730 -9.484 22.934 1.00 90.12 93 LEU A CA 1
ATOM 709 C C . LEU A 1 93 ? -9.413 -10.767 22.438 1.00 90.12 93 LEU A C 1
ATOM 711 O O . LEU A 1 93 ? -10.518 -10.686 21.907 1.00 90.12 93 LEU A O 1
ATOM 715 N N . GLU A 1 94 ? -8.806 -11.936 22.640 1.00 88.81 94 GLU A N 1
ATOM 716 C CA . GLU A 1 94 ? -9.372 -13.241 22.275 1.00 88.81 94 GLU A CA 1
ATOM 717 C C . GLU A 1 94 ? -10.653 -13.540 23.060 1.00 88.81 94 GLU A C 1
ATOM 719 O O . GLU A 1 94 ? -11.696 -13.826 22.464 1.00 88.81 94 GLU A O 1
ATOM 724 N N . SER A 1 95 ? -10.611 -13.390 24.389 1.00 88.62 95 SER A N 1
ATOM 725 C CA . SER A 1 95 ? -11.775 -13.646 25.249 1.00 88.62 95 SER A CA 1
ATOM 726 C C . SER A 1 95 ? -12.952 -12.711 24.951 1.00 88.62 95 SER A C 1
ATOM 728 O O . SER A 1 95 ? -14.111 -13.118 25.053 1.00 88.62 95 SER A O 1
ATOM 730 N N . ARG A 1 96 ? -12.677 -11.463 24.549 1.00 85.25 96 ARG A N 1
ATOM 731 C CA . ARG A 1 96 ? -13.703 -10.472 24.196 1.00 85.25 96 ARG A CA 1
ATOM 732 C C . ARG A 1 96 ? -14.209 -10.608 22.765 1.00 85.25 96 ARG A C 1
ATOM 734 O O . ARG A 1 96 ? -15.398 -10.402 22.540 1.00 85.25 96 ARG A O 1
ATOM 741 N N . SER A 1 97 ? -13.354 -10.982 21.814 1.00 80.38 97 SER A N 1
ATOM 742 C CA . SER A 1 97 ? -13.752 -11.150 20.408 1.00 80.38 97 SER A CA 1
ATOM 743 C C . SER A 1 97 ? -14.744 -12.302 20.242 1.00 80.38 97 SER A C 1
ATOM 745 O O . SER A 1 97 ? -15.730 -12.156 19.526 1.00 80.38 97 SER A O 1
ATOM 747 N N . ALA A 1 98 ? -14.561 -13.400 20.984 1.00 70.69 98 ALA A N 1
ATOM 748 C CA . ALA A 1 98 ? -15.510 -14.517 21.000 1.00 70.69 98 ALA A CA 1
ATOM 749 C C . ALA A 1 98 ? -16.904 -14.129 21.539 1.00 70.69 98 ALA A C 1
ATOM 751 O O . ALA A 1 98 ? -17.902 -14.760 21.198 1.00 70.69 98 ALA A O 1
ATOM 752 N N . ALA A 1 99 ? -16.981 -13.086 22.373 1.00 59.97 99 ALA A N 1
ATOM 753 C CA . ALA A 1 99 ? -18.220 -12.614 22.988 1.00 59.97 99 ALA A CA 1
ATOM 754 C C . ALA A 1 99 ? -18.948 -11.533 22.166 1.00 59.97 99 ALA A C 1
ATOM 756 O O . ALA A 1 99 ? -20.087 -11.192 22.484 1.00 59.97 99 ALA A O 1
ATOM 757 N N . GLY A 1 100 ? -18.309 -10.977 21.132 1.00 53.50 100 GLY A N 1
ATOM 758 C CA . GLY A 1 100 ? -18.793 -9.793 20.429 1.00 53.50 100 GLY A CA 1
ATOM 759 C C . GLY A 1 100 ? -18.427 -9.791 18.953 1.00 53.50 100 GLY A C 1
ATOM 760 O O . GLY A 1 100 ? -17.597 -8.993 18.524 1.00 53.50 100 GLY A O 1
ATOM 761 N N . HIS A 1 101 ? -19.088 -10.630 18.155 1.00 59.19 101 HIS A N 1
ATOM 762 C CA . HIS A 1 101 ? -19.217 -10.321 16.734 1.00 59.19 101 HIS A CA 1
ATOM 763 C C . HIS A 1 101 ? -20.168 -9.132 16.597 1.00 59.19 101 HIS A C 1
ATOM 765 O O . HIS A 1 101 ? -21.330 -9.204 16.996 1.00 59.19 101 HIS A O 1
ATOM 771 N N . PHE A 1 102 ? -19.674 -8.037 16.023 1.00 65.50 102 PHE A N 1
ATOM 772 C CA . PHE A 1 102 ? -20.481 -6.867 15.683 1.00 65.50 102 PHE A CA 1
ATOM 773 C C . PHE A 1 102 ? -20.649 -6.808 14.167 1.00 65.50 102 PHE A C 1
ATOM 775 O O . PHE A 1 102 ? -20.032 -5.951 13.532 1.00 65.50 102 PHE A O 1
ATOM 782 N N . PRO A 1 103 ? -21.436 -7.721 13.562 1.00 64.69 103 PRO A N 1
ATOM 783 C CA . PRO A 1 103 ? -21.676 -7.658 12.135 1.00 64.69 103 PRO A CA 1
ATOM 784 C C . PRO A 1 103 ? -22.293 -6.297 11.819 1.00 64.69 103 PRO A C 1
ATOM 786 O O . PRO A 1 103 ? -23.246 -5.857 12.469 1.00 64.69 103 PRO A O 1
ATOM 789 N N . MET A 1 104 ? -21.738 -5.610 10.823 1.00 71.38 104 MET A N 1
ATOM 790 C CA . MET A 1 104 ? -22.425 -4.466 10.242 1.00 71.38 104 MET A CA 1
ATOM 791 C C . MET A 1 104 ? -23.801 -4.948 9.769 1.00 71.38 104 MET A C 1
ATOM 793 O O . MET A 1 104 ? -23.896 -6.016 9.162 1.00 71.38 104 MET A O 1
ATOM 797 N N . ALA A 1 105 ? -24.859 -4.190 10.070 1.00 59.88 105 ALA A N 1
ATOM 798 C CA . ALA A 1 105 ? -26.205 -4.538 9.631 1.00 59.88 105 ALA A CA 1
ATOM 799 C C . ALA A 1 105 ? -26.195 -4.767 8.111 1.00 59.88 105 ALA A C 1
ATOM 801 O O . ALA A 1 105 ? -25.845 -3.864 7.345 1.00 59.88 105 ALA A O 1
ATOM 802 N N . ALA A 1 106 ? -26.514 -5.993 7.695 1.00 59.50 106 ALA A N 1
ATOM 803 C CA . ALA A 1 106 ? -26.618 -6.331 6.286 1.00 59.50 106 ALA A CA 1
ATOM 804 C C . ALA A 1 106 ? -27.797 -5.555 5.678 1.00 59.50 106 ALA A C 1
ATOM 806 O O . ALA A 1 106 ? -28.865 -5.477 6.281 1.00 59.50 106 ALA A O 1
ATOM 807 N N . ASP A 1 107 ? -27.597 -4.968 4.498 1.00 67.50 107 ASP A N 1
ATOM 808 C CA . ASP A 1 107 ? -28.721 -4.601 3.631 1.00 67.50 107 ASP A CA 1
ATOM 809 C C . ASP A 1 107 ? -29.169 -5.903 2.956 1.00 67.50 107 ASP A C 1
ATOM 811 O O . ASP A 1 107 ? -28.323 -6.670 2.492 1.00 67.50 107 ASP A O 1
ATOM 815 N N . ASP A 1 108 ? -30.475 -6.159 2.864 1.00 69.38 108 ASP A N 1
ATOM 816 C CA . ASP A 1 108 ? -31.034 -7.362 2.225 1.00 69.38 108 ASP A CA 1
ATOM 817 C C . ASP A 1 108 ? -30.503 -7.594 0.791 1.00 69.38 108 ASP A C 1
ATOM 819 O O . ASP A 1 108 ? -30.610 -8.691 0.238 1.00 69.38 108 ASP A O 1
ATOM 823 N N . ARG A 1 109 ? -29.915 -6.566 0.163 1.00 82.94 109 ARG A N 1
ATOM 824 C CA . ARG A 1 109 ? -29.374 -6.610 -1.201 1.00 82.94 109 ARG A CA 1
ATOM 825 C C . ARG A 1 109 ? -27.883 -6.917 -1.299 1.00 82.94 109 ARG A C 1
ATOM 827 O O . ARG A 1 109 ? -27.474 -7.462 -2.326 1.00 82.94 109 ARG A O 1
ATOM 834 N N . LEU A 1 110 ? -27.075 -6.559 -0.303 1.00 91.25 110 LEU A N 1
ATOM 835 C CA . LEU A 1 110 ? -25.615 -6.680 -0.347 1.00 91.25 110 LEU A CA 1
ATOM 836 C C . LEU A 1 110 ? -25.048 -7.091 1.010 1.00 91.25 110 LEU A C 1
ATOM 838 O O . LEU A 1 110 ? -25.445 -6.569 2.048 1.00 91.25 110 LEU A O 1
ATOM 842 N N . ARG A 1 111 ? -24.028 -7.949 0.985 1.00 92.25 111 ARG A N 1
ATOM 843 C CA . ARG A 1 111 ? -23.315 -8.388 2.187 1.00 92.25 111 ARG A CA 1
ATOM 844 C C . ARG A 1 111 ? -21.818 -8.132 2.096 1.00 92.25 111 ARG A C 1
ATOM 846 O O . ARG A 1 111 ? -21.238 -8.171 1.009 1.00 92.25 111 ARG A O 1
ATOM 853 N N . ILE A 1 112 ? -21.213 -7.941 3.262 1.00 92.75 112 ILE A N 1
ATOM 854 C CA . ILE A 1 112 ? -19.766 -7.937 3.447 1.00 92.75 112 ILE A CA 1
ATOM 855 C C . ILE A 1 112 ? -19.324 -9.329 3.889 1.00 92.75 112 ILE A C 1
ATOM 857 O O . ILE A 1 112 ? -19.932 -9.911 4.784 1.00 92.75 112 ILE A O 1
ATOM 861 N N . VAL A 1 113 ? -18.258 -9.838 3.276 1.00 90.31 113 VAL A N 1
ATOM 862 C CA . VAL A 1 113 ? -17.515 -11.004 3.767 1.00 90.31 113 VAL A CA 1
ATOM 863 C C . VAL A 1 113 ? -16.124 -10.534 4.150 1.00 90.31 113 VAL A C 1
ATOM 865 O O . VAL A 1 113 ? -15.333 -10.144 3.294 1.00 90.31 113 VAL A O 1
ATOM 868 N N . SER A 1 114 ? -15.868 -10.500 5.450 1.00 88.94 114 SER A N 1
ATOM 869 C CA . SER A 1 114 ? -14.642 -9.982 6.051 1.00 88.94 114 SER A CA 1
ATOM 870 C C . SER A 1 114 ? -13.620 -11.095 6.217 1.00 88.94 114 SER A C 1
ATOM 872 O O . SER A 1 114 ? -13.964 -12.173 6.691 1.00 88.94 114 SER A O 1
ATOM 874 N N . PHE A 1 115 ? -12.356 -10.833 5.883 1.00 84.94 115 PHE A N 1
ATOM 875 C CA . PHE A 1 115 ? -11.270 -11.775 6.153 1.00 84.94 115 PHE A CA 1
ATOM 876 C C . PHE A 1 115 ? -11.099 -12.039 7.655 1.00 84.94 115 PHE A C 1
ATOM 878 O O . PHE A 1 115 ? -10.787 -13.161 8.051 1.00 84.94 115 PHE A O 1
ATOM 885 N N . ALA A 1 116 ? -11.299 -11.008 8.481 1.00 83.06 116 ALA A N 1
ATOM 886 C CA . ALA A 1 116 ? -11.128 -11.102 9.924 1.00 83.06 116 ALA A CA 1
ATOM 887 C C . ALA A 1 116 ? -12.261 -11.887 10.603 1.00 83.06 116 ALA A C 1
ATOM 889 O O . ALA A 1 116 ? -12.008 -12.555 11.602 1.00 83.06 116 ALA A O 1
ATOM 890 N N . ASP A 1 117 ? -13.481 -11.818 10.060 1.00 84.19 117 ASP A N 1
ATOM 891 C CA . ASP A 1 117 ? -14.648 -12.500 10.630 1.00 84.19 117 ASP A CA 1
ATOM 892 C C . ASP A 1 117 ? -14.852 -13.903 10.033 1.00 84.19 117 ASP A C 1
ATOM 894 O O . ASP A 1 117 ? -15.107 -14.851 10.769 1.00 84.19 117 ASP A O 1
ATOM 898 N N . ASP A 1 118 ? -14.712 -14.052 8.710 1.00 85.81 118 ASP A N 1
ATOM 899 C CA . ASP A 1 118 ? -14.853 -15.325 7.995 1.00 85.81 118 ASP A CA 1
ATOM 900 C C . ASP A 1 118 ? -13.802 -15.457 6.883 1.00 85.81 118 ASP A C 1
ATOM 902 O O . ASP A 1 118 ? -14.066 -15.380 5.677 1.00 85.81 118 ASP A O 1
ATOM 906 N N . GLY A 1 119 ? -12.555 -15.678 7.302 1.00 82.00 119 GLY A N 1
ATOM 907 C CA . GLY A 1 119 ? -11.447 -15.891 6.379 1.00 82.00 119 GLY A CA 1
ATOM 908 C C . GLY A 1 119 ? -11.621 -17.124 5.483 1.00 82.00 119 GLY A C 1
ATOM 909 O O . GLY A 1 119 ? -11.008 -17.177 4.418 1.00 82.00 119 GLY A O 1
ATOM 910 N N . VAL A 1 120 ? -12.430 -18.116 5.880 1.00 84.19 120 VAL A N 1
ATOM 911 C CA . VAL A 1 120 ? -12.675 -19.326 5.079 1.00 84.19 120 VAL A CA 1
ATOM 912 C C . VAL A 1 120 ? -13.593 -19.002 3.909 1.00 84.19 120 VAL A C 1
ATOM 914 O O . VAL A 1 120 ? -13.227 -19.278 2.767 1.00 84.19 120 VAL A O 1
ATOM 917 N N . GLU A 1 121 ? -14.744 -18.380 4.162 1.00 87.06 121 GLU A N 1
ATOM 918 C CA . GLU A 1 121 ? -15.654 -17.968 3.096 1.00 87.06 121 GLU A CA 1
ATOM 919 C C . GLU A 1 121 ? -15.002 -16.918 2.190 1.00 87.06 121 GLU A C 1
ATOM 921 O O . GLU A 1 121 ? -15.096 -17.018 0.965 1.00 87.06 121 GLU A O 1
ATOM 926 N N . PHE A 1 122 ? -14.278 -15.952 2.766 1.00 84.06 122 PHE A N 1
ATOM 927 C CA . PHE A 1 122 ? -13.529 -14.968 1.987 1.00 84.06 122 PHE A CA 1
ATOM 928 C C . PHE A 1 122 ? -12.560 -15.651 1.004 1.00 84.06 122 PHE A C 1
ATOM 930 O O . PHE A 1 122 ? -12.554 -15.313 -0.177 1.00 84.06 122 PHE A O 1
ATOM 937 N N . ARG A 1 123 ? -11.808 -16.673 1.444 1.00 79.81 123 ARG A N 1
ATOM 938 C CA . ARG A 1 123 ? -10.940 -17.499 0.574 1.00 79.81 123 ARG A CA 1
ATOM 939 C C . ARG A 1 123 ? -11.709 -18.226 -0.526 1.00 79.81 123 ARG A C 1
ATOM 941 O O . ARG A 1 123 ? -11.314 -18.176 -1.691 1.00 79.81 123 ARG A O 1
ATOM 948 N N . GLN A 1 124 ? -12.830 -18.849 -0.174 1.00 83.31 124 GLN A N 1
ATOM 949 C CA . GLN A 1 124 ? -13.669 -19.573 -1.129 1.00 83.31 124 GLN A CA 1
ATOM 950 C C . GLN A 1 124 ? -14.238 -18.655 -2.217 1.00 83.31 124 GLN A C 1
ATOM 952 O O . GLN A 1 124 ? -14.222 -19.021 -3.391 1.00 83.31 124 GLN A O 1
ATOM 957 N N . LEU A 1 125 ? -14.687 -17.447 -1.858 1.00 81.31 125 LEU A N 1
ATOM 958 C CA . LEU A 1 125 ? -15.207 -16.457 -2.812 1.00 81.31 125 LEU A CA 1
ATOM 959 C C . LEU A 1 125 ? -14.172 -16.024 -3.848 1.00 81.31 125 LEU A C 1
ATOM 961 O O . LEU A 1 125 ? -14.522 -15.695 -4.980 1.00 81.31 125 LEU A O 1
ATOM 965 N N . LEU A 1 126 ? -12.902 -16.025 -3.459 1.00 76.06 126 LEU A N 1
ATOM 966 C CA . LEU A 1 126 ? -11.784 -15.641 -4.311 1.00 76.06 126 LEU A CA 1
ATOM 967 C C . LEU A 1 126 ? -11.262 -16.818 -5.150 1.00 76.06 126 LEU A C 1
ATOM 969 O O . LEU A 1 126 ? -10.380 -16.624 -5.986 1.00 76.06 126 LEU A O 1
ATOM 973 N N . GLY A 1 127 ? -11.823 -18.020 -4.955 1.00 70.12 127 GLY A N 1
ATOM 974 C CA . GLY A 1 127 ? -11.459 -19.240 -5.673 1.00 70.12 127 GLY A CA 1
ATOM 975 C C . GLY A 1 127 ? -10.041 -19.719 -5.371 1.00 70.12 127 GLY A C 1
ATOM 976 O O . GLY A 1 127 ? -9.386 -20.251 -6.266 1.00 70.12 127 GLY A O 1
ATOM 977 N N . GLN A 1 128 ? -9.530 -19.465 -4.160 1.00 58.34 128 GLN A N 1
ATOM 978 C CA . GLN A 1 128 ? -8.124 -19.691 -3.821 1.00 58.34 128 GLN A CA 1
ATOM 979 C C . GLN A 1 128 ? -7.943 -20.323 -2.444 1.00 58.34 128 GLN A C 1
ATOM 981 O O . GLN A 1 128 ? -8.416 -19.796 -1.438 1.00 58.34 128 GLN A O 1
ATOM 986 N N . ASP A 1 129 ? -7.171 -21.410 -2.407 1.00 41.44 129 ASP A N 1
ATOM 987 C CA . ASP A 1 129 ? -6.833 -22.124 -1.171 1.00 41.44 129 ASP A CA 1
ATOM 988 C C . ASP A 1 129 ? -5.786 -21.381 -0.324 1.00 41.44 129 ASP A C 1
ATOM 990 O O . ASP A 1 129 ? -5.717 -21.575 0.889 1.00 41.44 129 ASP A O 1
ATOM 994 N N . VAL A 1 130 ? -5.006 -20.477 -0.931 1.00 40.28 130 VAL A N 1
ATOM 995 C CA . VAL A 1 130 ? -3.959 -19.707 -0.246 1.00 40.28 130 VAL A CA 1
ATOM 996 C C . VAL A 1 130 ? -4.133 -18.219 -0.545 1.00 40.28 130 VAL A C 1
ATOM 998 O O . VAL A 1 130 ? -3.713 -17.722 -1.588 1.00 40.28 130 VAL A O 1
ATOM 1001 N N . ILE A 1 131 ? -4.730 -17.477 0.394 1.00 39.91 131 ILE A N 1
ATOM 1002 C CA . ILE A 1 131 ? -4.594 -16.017 0.397 1.00 39.91 131 ILE A CA 1
ATOM 1003 C C . ILE A 1 131 ? -3.257 -15.701 1.035 1.00 39.91 131 ILE A C 1
ATOM 1005 O O . ILE A 1 131 ? -3.095 -15.664 2.253 1.00 39.91 131 ILE A O 1
ATOM 1009 N N . CYS A 1 132 ? -2.285 -15.464 0.173 1.00 38.56 132 CYS A N 1
ATOM 1010 C CA . CYS A 1 132 ? -1.045 -14.849 0.573 1.00 38.56 132 CYS A CA 1
ATOM 1011 C C . CYS A 1 132 ? -1.343 -13.370 0.783 1.00 38.56 132 CYS A C 1
ATOM 1013 O O . CYS A 1 132 ? -1.599 -12.645 -0.182 1.00 38.56 132 CYS A O 1
ATOM 1015 N N . ASN A 1 133 ? -1.327 -12.919 2.037 1.00 40.06 133 ASN A N 1
ATOM 1016 C CA . ASN A 1 133 ? -1.233 -11.496 2.320 1.00 40.06 133 ASN A CA 1
ATOM 1017 C C . ASN A 1 133 ? -0.029 -10.968 1.530 1.00 40.06 133 ASN A C 1
ATOM 1019 O O . ASN A 1 133 ? 1.116 -11.326 1.803 1.00 40.06 133 ASN A O 1
ATOM 1023 N N . ASN A 1 134 ? -0.291 -10.176 0.491 1.00 40.62 134 ASN A N 1
ATOM 1024 C CA . ASN A 1 134 ? 0.737 -9.549 -0.333 1.00 40.62 134 ASN A CA 1
ATOM 1025 C C . ASN A 1 134 ? 1.325 -8.367 0.440 1.00 40.62 134 ASN A C 1
ATOM 1027 O O . ASN A 1 134 ? 1.171 -7.214 0.051 1.00 40.62 134 ASN A O 1
ATOM 1031 N N . PHE A 1 135 ? 1.951 -8.677 1.571 1.00 41.78 135 PHE A N 1
ATOM 1032 C CA . PHE A 1 135 ? 2.313 -7.736 2.619 1.00 41.78 135 PHE A CA 1
ATOM 1033 C C . PHE A 1 135 ? 3.379 -6.712 2.226 1.00 41.78 135 PHE A C 1
ATOM 1035 O O . PHE A 1 135 ? 3.610 -5.800 3.010 1.00 41.78 135 PHE A O 1
ATOM 1042 N N . VAL A 1 136 ? 4.031 -6.798 1.058 1.00 36.88 136 VAL A N 1
ATOM 1043 C CA . VAL A 1 136 ? 5.209 -5.941 0.822 1.00 36.88 136 VAL A CA 1
ATOM 1044 C C . VAL A 1 136 ? 5.327 -5.359 -0.591 1.00 36.88 136 VAL A C 1
ATOM 1046 O O . VAL A 1 136 ? 6.272 -4.627 -0.871 1.00 36.88 136 VAL A O 1
ATOM 1049 N N . HIS A 1 137 ? 4.375 -5.576 -1.505 1.00 32.59 137 HIS A N 1
ATOM 1050 C CA . HIS A 1 137 ? 4.537 -5.032 -2.853 1.00 32.59 137 HIS A CA 1
ATOM 1051 C C . HIS A 1 137 ? 3.209 -4.697 -3.515 1.00 32.59 137 HIS A C 1
ATOM 1053 O O . HIS A 1 137 ? 2.338 -5.565 -3.636 1.00 32.59 137 HIS A O 1
ATOM 1059 N N . PRO A 1 138 ? 3.092 -3.491 -4.095 1.00 33.16 138 PRO A N 1
ATOM 1060 C CA . PRO A 1 138 ? 1.987 -3.111 -4.958 1.00 33.16 138 PRO A CA 1
ATOM 1061 C C . PRO A 1 138 ? 2.091 -3.832 -6.315 1.00 33.16 138 PRO A C 1
ATOM 1063 O O . PRO A 1 138 ? 1.976 -3.217 -7.354 1.00 33.16 138 PRO A O 1
ATOM 1066 N N . GLY A 1 139 ? 2.415 -5.129 -6.337 1.00 33.81 139 GLY A N 1
ATOM 1067 C CA . GLY A 1 139 ? 2.665 -5.975 -7.514 1.00 33.81 139 GLY A CA 1
ATOM 1068 C C . GLY A 1 139 ? 1.600 -7.055 -7.725 1.00 33.81 139 GLY A C 1
ATOM 1069 O O . GLY A 1 139 ? 1.369 -7.476 -8.853 1.00 33.81 139 GLY A O 1
ATOM 1070 N N . ALA A 1 140 ? 0.820 -7.399 -6.702 1.00 33.59 140 ALA A N 1
ATOM 1071 C CA . ALA A 1 140 ? -0.229 -8.403 -6.827 1.00 33.59 140 ALA A CA 1
ATOM 1072 C C . ALA A 1 140 ? -1.575 -7.775 -7.193 1.00 33.59 140 ALA A C 1
ATOM 1074 O O . ALA A 1 140 ? -2.180 -7.066 -6.392 1.00 33.59 140 ALA A O 1
ATOM 1075 N N . VAL A 1 141 ? -2.044 -7.953 -8.428 1.00 34.66 141 VAL A N 1
ATOM 1076 C CA . VAL A 1 141 ? -3.492 -7.858 -8.682 1.00 34.66 141 VAL A CA 1
ATOM 1077 C C . VAL A 1 141 ? -4.108 -9.140 -8.139 1.00 34.66 141 VAL A C 1
ATOM 1079 O O . VAL A 1 141 ? -3.501 -10.206 -8.230 1.00 34.66 141 VAL A O 1
ATOM 1082 N N . PHE A 1 142 ? -5.328 -9.042 -7.628 1.00 36.75 142 PHE A N 1
ATOM 1083 C CA . PHE A 1 142 ? -6.114 -10.168 -7.123 1.00 36.75 142 PHE A CA 1
ATOM 1084 C C . PHE A 1 142 ? -6.354 -11.304 -8.157 1.00 36.75 142 PHE A C 1
ATOM 1086 O O . PHE A 1 142 ? -6.861 -12.361 -7.809 1.00 36.75 142 PHE A O 1
ATOM 1093 N N . GLY A 1 143 ? -5.941 -11.123 -9.420 1.00 27.47 143 GLY A N 1
ATOM 1094 C CA . GLY A 1 143 ? -5.955 -12.134 -10.487 1.00 27.47 143 GLY A CA 1
ATOM 1095 C C . GLY A 1 143 ? -4.621 -12.855 -10.740 1.00 27.47 143 GLY A C 1
ATOM 1096 O O . GLY A 1 143 ? -4.527 -13.623 -11.689 1.00 27.47 143 GLY A O 1
ATOM 1097 N N . GLY A 1 144 ? -3.585 -12.610 -9.929 1.00 29.53 144 GLY A N 1
ATOM 1098 C CA . GLY A 1 144 ? -2.263 -13.250 -10.024 1.00 29.53 144 GLY A CA 1
ATOM 1099 C C . GLY A 1 144 ? -1.828 -13.915 -8.717 1.00 29.53 144 GLY A C 1
ATOM 1100 O O . GLY A 1 144 ? -0.645 -13.920 -8.388 1.00 29.53 144 GLY A O 1
ATOM 1101 N N . LEU A 1 145 ? -2.779 -14.440 -7.942 1.00 35.09 145 LEU A N 1
ATOM 1102 C CA . LEU A 1 145 ? -2.571 -15.041 -6.617 1.00 35.09 145 LEU A CA 1
ATOM 1103 C C . LEU A 1 145 ? -1.981 -16.461 -6.669 1.00 35.09 145 LEU A C 1
ATOM 1105 O O . LEU A 1 145 ? -2.286 -17.335 -5.869 1.00 35.09 145 LEU A O 1
ATOM 1109 N N . LEU A 1 146 ? -1.022 -16.658 -7.566 1.00 33.22 146 LEU A N 1
ATOM 1110 C CA . LEU A 1 146 ? 0.097 -17.531 -7.275 1.00 33.22 146 LEU A CA 1
ATOM 1111 C C . LEU A 1 146 ? 1.216 -16.606 -6.780 1.00 33.22 146 LEU A C 1
ATOM 1113 O O . LEU A 1 146 ? 2.200 -16.401 -7.481 1.00 33.22 146 LEU A O 1
ATOM 1117 N N . GLY A 1 147 ? 1.127 -16.117 -5.538 1.00 33.91 147 GLY A N 1
ATOM 1118 C CA . GLY A 1 147 ? 2.246 -15.536 -4.768 1.00 33.91 147 GLY A CA 1
ATOM 1119 C C . GLY A 1 147 ? 2.641 -16.465 -3.611 1.00 33.91 147 GLY A C 1
ATOM 1120 O O . GLY A 1 147 ? 1.869 -17.346 -3.266 1.00 33.91 147 GLY A O 1
ATOM 1121 N N . VAL A 1 148 ? 3.857 -16.382 -3.075 1.00 33.22 148 VAL A N 1
ATOM 1122 C CA . VAL A 1 148 ? 4.382 -17.218 -1.960 1.00 33.22 148 VAL A CA 1
ATOM 1123 C C . VAL A 1 148 ? 3.430 -17.238 -0.779 1.00 33.22 148 VAL A C 1
ATOM 1125 O O . VAL A 1 148 ? 2.845 -16.191 -0.544 1.00 33.22 148 VAL A O 1
ATOM 1128 N N . GLU A 1 149 ? 3.326 -18.343 -0.023 1.00 35.66 149 GLU A N 1
ATOM 1129 C CA . GLU A 1 149 ? 2.798 -18.320 1.350 1.00 35.66 149 GLU A CA 1
ATOM 1130 C C . GLU A 1 149 ? 3.487 -17.187 2.123 1.00 35.66 149 GLU A C 1
ATOM 1132 O O . GLU A 1 149 ? 4.552 -17.362 2.712 1.00 35.66 149 GLU A O 1
ATOM 1137 N N . GLY A 1 150 ? 2.886 -15.995 2.113 1.00 34.50 150 GLY A N 1
ATOM 1138 C CA . GLY A 1 150 ? 3.343 -14.878 2.933 1.00 34.50 150 GLY A CA 1
ATOM 1139 C C . GLY A 1 150 ? 3.376 -15.296 4.402 1.00 34.50 150 GLY A C 1
ATOM 1140 O O . GLY A 1 150 ? 4.229 -14.828 5.136 1.00 34.50 150 GLY A O 1
ATOM 1141 N N . GLN A 1 151 ? 2.531 -16.263 4.781 1.00 33.34 151 GLN A N 1
ATOM 1142 C CA . GLN A 1 151 ? 2.504 -16.928 6.083 1.00 33.34 151 GLN A CA 1
ATOM 1143 C C . GLN A 1 151 ? 3.811 -17.623 6.490 1.00 33.34 151 GLN A C 1
ATOM 1145 O O . GLN A 1 151 ? 4.088 -17.693 7.682 1.00 33.34 151 GLN A O 1
ATOM 1150 N N . ALA A 1 152 ? 4.606 -18.152 5.552 1.00 32.56 152 ALA A N 1
ATOM 1151 C CA . ALA A 1 152 ? 5.822 -18.895 5.896 1.00 32.56 152 ALA A CA 1
ATOM 1152 C C . ALA A 1 152 ? 7.041 -17.979 6.114 1.00 32.56 152 ALA A C 1
ATOM 1154 O O . ALA A 1 152 ? 7.977 -18.362 6.813 1.00 32.56 152 ALA A O 1
ATOM 1155 N N . ILE A 1 153 ? 7.036 -16.779 5.518 1.00 34.28 153 ILE A N 1
ATOM 1156 C CA . ILE A 1 153 ? 8.146 -15.809 5.597 1.00 34.28 153 ILE A CA 1
ATOM 1157 C C . ILE A 1 153 ? 7.820 -14.677 6.581 1.00 34.28 153 ILE A C 1
ATOM 1159 O O . ILE A 1 153 ? 8.697 -14.228 7.308 1.00 34.28 153 ILE A O 1
ATOM 1163 N N . LEU A 1 154 ? 6.550 -14.280 6.677 1.00 37.59 154 LEU A N 1
ATOM 1164 C CA . LEU A 1 154 ? 6.045 -13.332 7.662 1.00 37.59 154 LEU A CA 1
ATOM 1165 C C . LEU A 1 154 ? 5.334 -14.133 8.745 1.00 37.59 154 LEU A C 1
ATOM 1167 O O . LEU A 1 154 ? 4.126 -14.367 8.682 1.00 37.59 154 LEU A O 1
ATOM 1171 N N . GLN A 1 155 ? 6.099 -14.570 9.742 1.00 38.53 155 GLN A N 1
ATOM 1172 C CA . GLN A 1 155 ? 5.507 -14.865 11.043 1.00 38.53 155 GLN A CA 1
ATOM 1173 C C . GLN A 1 155 ? 4.598 -13.687 11.401 1.00 38.53 155 GLN A C 1
ATOM 1175 O O . GLN A 1 155 ? 5.072 -12.555 11.349 1.00 38.53 155 GLN A O 1
ATOM 1180 N N . ASN A 1 156 ? 3.315 -13.970 11.660 1.00 52.12 156 ASN A N 1
ATOM 1181 C CA . ASN A 1 156 ? 2.257 -13.024 12.022 1.00 52.12 156 ASN A CA 1
ATOM 1182 C C . ASN A 1 156 ? 2.826 -11.743 12.648 1.00 52.12 156 ASN A C 1
ATOM 1184 O O . ASN A 1 156 ? 3.164 -11.730 13.832 1.00 52.12 156 ASN A O 1
ATOM 1188 N N . ASP A 1 157 ? 2.990 -10.685 11.848 1.00 63.69 157 ASP A N 1
ATOM 1189 C CA . ASP A 1 157 ? 3.337 -9.388 12.407 1.00 63.69 157 ASP A CA 1
ATOM 1190 C C . ASP A 1 157 ? 2.088 -8.891 13.126 1.00 63.69 157 ASP A C 1
ATOM 1192 O O . ASP A 1 157 ? 1.197 -8.289 12.530 1.00 63.69 157 ASP A O 1
ATOM 1196 N N . ASP A 1 158 ? 2.010 -9.196 14.417 1.00 71.50 158 ASP A N 1
ATOM 1197 C CA . ASP A 1 158 ? 0.897 -8.834 15.288 1.00 71.50 158 ASP A CA 1
ATOM 1198 C C . ASP A 1 158 ? 0.713 -7.306 15.417 1.00 71.50 158 ASP A C 1
ATOM 1200 O O . ASP A 1 158 ? -0.238 -6.840 16.054 1.00 71.50 158 ASP A O 1
ATOM 1204 N N . SER A 1 159 ? 1.613 -6.506 14.824 1.00 72.31 159 SER A N 1
ATOM 1205 C CA . SER A 1 159 ? 1.434 -5.064 14.647 1.00 72.31 159 SER A CA 1
ATOM 1206 C C . SER A 1 159 ? 0.498 -4.685 13.489 1.00 72.31 159 SER A C 1
ATOM 1208 O O . SER A 1 159 ? 0.135 -3.509 13.368 1.00 72.31 159 SER A O 1
ATOM 1210 N N . VAL A 1 160 ? 0.072 -5.655 12.668 1.00 78.38 160 VAL A N 1
ATOM 1211 C CA . VAL A 1 160 ? -0.752 -5.438 11.474 1.00 78.38 160 VAL A CA 1
ATOM 1212 C C . VAL A 1 160 ? -2.040 -6.259 11.511 1.00 78.38 160 VAL A C 1
ATOM 1214 O O . VAL A 1 160 ? -2.023 -7.487 11.558 1.00 78.38 160 VAL A O 1
ATOM 1217 N N . ASP A 1 161 ? -3.181 -5.582 11.384 1.00 83.75 161 ASP A N 1
ATOM 1218 C CA . ASP A 1 161 ? -4.476 -6.243 11.222 1.00 83.75 161 ASP A CA 1
ATOM 1219 C C . ASP A 1 161 ? -4.839 -6.345 9.742 1.00 83.75 161 ASP A C 1
ATOM 1221 O O . ASP A 1 161 ? -4.966 -5.322 9.068 1.00 83.75 161 ASP A O 1
ATOM 1225 N N . ASN A 1 162 ? -5.074 -7.557 9.231 1.00 83.44 162 ASN A N 1
ATOM 1226 C CA . ASN A 1 162 ? -5.727 -7.709 7.933 1.00 83.44 162 ASN A CA 1
ATOM 1227 C C . ASN A 1 162 ? -7.241 -7.542 8.093 1.00 83.44 162 ASN A C 1
ATOM 1229 O O . ASN A 1 162 ? -7.914 -8.395 8.670 1.00 83.44 162 ASN A O 1
ATOM 1233 N N . VAL A 1 163 ? -7.756 -6.446 7.542 1.00 88.94 163 VAL A N 1
ATOM 1234 C CA . VAL A 1 163 ? -9.176 -6.077 7.563 1.00 88.94 163 VAL A CA 1
ATOM 1235 C C . VAL A 1 163 ? -9.780 -6.073 6.159 1.00 88.94 163 VAL A C 1
ATOM 1237 O O . VAL A 1 163 ? -10.787 -5.415 5.920 1.00 88.94 163 VAL A O 1
ATOM 1240 N N . SER A 1 164 ? -9.163 -6.803 5.226 1.00 88.19 164 SER A N 1
ATOM 1241 C CA . SER A 1 164 ? -9.641 -6.950 3.852 1.00 88.19 164 SER A CA 1
ATOM 1242 C C . SER A 1 164 ? -11.024 -7.589 3.818 1.00 88.19 164 SER A C 1
ATOM 1244 O O . SER A 1 164 ? -11.350 -8.452 4.635 1.00 88.19 164 SER A O 1
ATOM 1246 N N . PHE A 1 165 ? -11.830 -7.203 2.833 1.00 90.75 165 PHE A N 1
ATOM 1247 C CA . PHE A 1 165 ? -13.198 -7.694 2.722 1.00 90.75 165 PHE A CA 1
ATOM 1248 C C . PHE A 1 165 ? -13.708 -7.719 1.281 1.00 90.75 165 PHE A C 1
ATOM 1250 O O . PHE A 1 165 ? -13.168 -7.076 0.378 1.00 90.75 165 PHE A O 1
ATOM 1257 N N . ALA A 1 166 ? -14.756 -8.507 1.064 1.00 91.19 166 ALA A N 1
ATOM 1258 C CA . ALA A 1 166 ? -15.441 -8.669 -0.207 1.00 91.19 166 ALA A CA 1
ATOM 1259 C C . ALA A 1 166 ? -16.878 -8.158 -0.103 1.00 91.19 166 ALA A C 1
ATOM 1261 O O . ALA A 1 166 ? -17.545 -8.341 0.916 1.00 91.19 166 ALA A O 1
ATOM 1262 N N . VAL A 1 167 ? -17.371 -7.556 -1.183 1.00 91.88 167 VAL A N 1
ATOM 1263 C CA . VAL A 1 167 ? -18.774 -7.165 -1.336 1.00 91.88 167 VAL A CA 1
ATOM 1264 C C . VAL A 1 167 ? -19.462 -8.188 -2.223 1.00 91.88 167 VAL A C 1
ATOM 1266 O O . VAL A 1 167 ? -19.016 -8.431 -3.346 1.00 91.88 167 VAL A O 1
ATOM 1269 N N . CYS A 1 168 ? -20.556 -8.768 -1.735 1.00 92.00 168 CYS A N 1
ATOM 1270 C CA . CYS A 1 168 ? -21.294 -9.808 -2.443 1.00 92.00 168 CYS A CA 1
ATOM 1271 C C . CYS A 1 168 ? -22.788 -9.491 -2.558 1.00 92.00 168 CYS A C 1
ATOM 1273 O O . CYS A 1 168 ? -23.378 -8.879 -1.668 1.00 92.00 168 CYS A O 1
ATOM 1275 N N . LYS A 1 169 ? -23.420 -10.007 -3.616 1.00 90.88 169 LYS A N 1
ATOM 1276 C CA . LYS A 1 169 ? -24.879 -10.135 -3.741 1.00 90.88 169 LYS A CA 1
ATOM 1277 C C . LYS A 1 169 ? -25.238 -11.618 -3.712 1.00 90.88 169 LYS A C 1
ATOM 1279 O O . LYS A 1 169 ? -24.978 -12.352 -4.664 1.00 90.88 169 LYS A O 1
ATOM 1284 N N . GLY A 1 170 ? -25.768 -12.093 -2.588 1.00 87.38 170 GLY A N 1
ATOM 1285 C CA . GLY A 1 170 ? -25.843 -13.533 -2.328 1.00 87.38 170 GLY A CA 1
ATOM 1286 C C . GLY A 1 170 ? -24.443 -14.164 -2.359 1.00 87.38 170 GLY A C 1
ATOM 1287 O O . GLY A 1 170 ? -23.553 -13.733 -1.626 1.00 87.38 170 GLY A O 1
ATOM 1288 N N . LYS A 1 171 ? -24.232 -15.157 -3.232 1.00 87.12 171 LYS A N 1
ATOM 1289 C CA . LYS A 1 171 ? -22.922 -15.809 -3.448 1.00 87.12 171 LYS A CA 1
ATOM 1290 C C . LYS A 1 171 ? -22.062 -15.145 -4.528 1.00 87.12 171 LYS A C 1
ATOM 1292 O O . LYS A 1 171 ? -20.935 -15.567 -4.753 1.00 87.12 171 LYS A O 1
ATOM 1297 N N . GLN A 1 172 ? -22.593 -14.144 -5.224 1.00 88.56 172 GLN A N 1
ATOM 1298 C CA . GLN A 1 172 ? -21.890 -13.490 -6.318 1.00 88.56 172 GLN A CA 1
ATOM 1299 C C . GLN A 1 172 ? -20.956 -12.407 -5.778 1.00 88.56 172 GLN A C 1
ATOM 1301 O O . GLN A 1 172 ? -21.422 -11.458 -5.146 1.00 88.56 172 GLN A O 1
ATOM 1306 N N . LEU A 1 173 ? -19.659 -12.529 -6.065 1.00 88.19 173 LEU A N 1
ATOM 1307 C CA . LEU A 1 173 ? -18.656 -11.509 -5.769 1.00 88.19 173 LEU A CA 1
ATOM 1308 C C . LEU A 1 173 ? -18.852 -10.290 -6.682 1.00 88.19 173 LEU A C 1
ATOM 1310 O O . LEU A 1 173 ? -18.909 -10.434 -7.902 1.00 88.19 173 LEU A O 1
ATOM 1314 N N . LEU A 1 174 ? -18.947 -9.098 -6.091 1.00 89.56 174 LEU A N 1
ATOM 1315 C CA . LEU A 1 174 ? -19.078 -7.828 -6.814 1.00 89.56 174 LEU A CA 1
ATOM 1316 C C . LEU A 1 174 ? -17.823 -6.966 -6.721 1.00 89.56 174 LEU A C 1
ATOM 1318 O O . LEU A 1 174 ? -17.483 -6.280 -7.681 1.00 89.56 174 LEU A O 1
ATOM 1322 N N . ALA A 1 175 ? -17.151 -6.967 -5.571 1.00 88.56 175 ALA A N 1
ATOM 1323 C CA . ALA A 1 175 ? -15.900 -6.245 -5.399 1.00 88.56 175 ALA A CA 1
ATOM 1324 C C . ALA A 1 175 ? -15.035 -6.845 -4.292 1.00 88.56 175 ALA A C 1
ATOM 1326 O O . ALA A 1 175 ? -15.542 -7.475 -3.364 1.00 88.56 175 ALA A O 1
ATOM 1327 N N . VAL A 1 176 ? -13.733 -6.583 -4.373 1.00 88.25 176 VAL A N 1
ATOM 1328 C CA . VAL A 1 176 ? -12.750 -6.895 -3.332 1.00 88.25 176 VAL A CA 1
ATOM 1329 C C . VAL A 1 176 ? -12.064 -5.608 -2.897 1.00 88.25 176 VAL A C 1
ATOM 1331 O O . VAL A 1 176 ? -11.630 -4.810 -3.733 1.00 88.25 176 VAL A O 1
ATOM 1334 N N . VAL A 1 177 ? -11.956 -5.422 -1.584 1.00 89.56 177 VAL A N 1
ATOM 1335 C CA . VAL A 1 177 ? -11.306 -4.277 -0.949 1.00 89.56 177 VAL A CA 1
ATOM 1336 C C . VAL A 1 177 ? -10.153 -4.797 -0.091 1.00 89.56 177 VAL A C 1
ATOM 1338 O O . VAL A 1 177 ? -10.360 -5.187 1.059 1.00 89.56 177 VAL A O 1
ATOM 1341 N N . PRO A 1 178 ? -8.937 -4.874 -0.652 1.00 83.56 178 PRO A N 1
ATOM 1342 C CA . PRO A 1 178 ? -7.757 -5.239 0.107 1.00 83.56 178 PRO A CA 1
ATOM 1343 C C . PRO A 1 178 ? -7.331 -4.067 0.994 1.00 83.56 178 PRO A C 1
ATOM 1345 O O . PRO A 1 178 ? -7.050 -2.971 0.500 1.00 83.56 178 PRO A O 1
ATOM 1348 N N . CYS A 1 179 ? -7.271 -4.301 2.301 1.00 86.44 179 CYS A N 1
ATOM 1349 C CA . CYS A 1 179 ? -6.812 -3.308 3.259 1.00 86.44 179 CYS A CA 1
ATOM 1350 C C . CYS A 1 179 ? -6.310 -3.921 4.572 1.00 86.44 179 CYS A C 1
ATOM 1352 O O . CYS A 1 179 ? -6.668 -5.031 4.967 1.00 86.44 179 CYS A O 1
ATOM 1354 N N . VAL A 1 180 ? -5.446 -3.165 5.239 1.00 85.44 180 VAL A N 1
ATOM 1355 C CA . VAL A 1 180 ? -4.748 -3.516 6.475 1.00 85.44 180 VAL A CA 1
ATOM 1356 C C . VAL A 1 180 ? -4.680 -2.299 7.397 1.00 85.44 180 VAL A C 1
ATOM 1358 O O . VAL A 1 180 ? -4.790 -1.164 6.929 1.00 85.44 180 VAL A O 1
ATOM 1361 N N . ILE A 1 181 ? -4.483 -2.531 8.695 1.00 86.06 181 ILE A N 1
ATOM 1362 C CA . ILE A 1 181 ? -4.276 -1.490 9.713 1.00 86.06 181 ILE A CA 1
ATOM 1363 C C . ILE A 1 181 ? -2.918 -1.707 10.358 1.00 86.06 181 ILE A C 1
ATOM 1365 O O . ILE A 1 181 ? -2.673 -2.773 10.915 1.00 86.06 181 ILE A O 1
ATOM 1369 N N . HIS A 1 182 ? -2.059 -0.693 10.314 1.00 77.00 182 HIS A N 1
ATOM 1370 C CA . HIS A 1 182 ? -0.709 -0.750 10.878 1.00 77.00 182 HIS A CA 1
ATOM 1371 C C . HIS A 1 182 ? -0.628 -0.112 12.271 1.00 77.00 182 HIS A C 1
ATOM 1373 O O . HIS A 1 182 ? -1.621 0.356 12.834 1.00 77.00 182 HIS A O 1
ATOM 1379 N N . SER A 1 183 ? 0.584 -0.066 12.826 1.00 79.38 183 SER A N 1
ATOM 1380 C CA . SER A 1 183 ? 0.896 0.557 14.117 1.00 79.38 183 SER A CA 1
ATOM 1381 C C . SER A 1 183 ? 0.612 2.066 14.170 1.00 79.38 183 SER A C 1
ATOM 1383 O O . SER A 1 183 ? 0.335 2.602 15.247 1.00 79.38 183 SER A O 1
ATOM 1385 N N . ASP A 1 184 ? 0.592 2.754 13.022 1.00 80.56 184 ASP A N 1
ATOM 1386 C CA . ASP A 1 184 ? 0.140 4.148 12.901 1.00 80.56 184 ASP A CA 1
ATOM 1387 C C . ASP A 1 184 ? -1.388 4.302 13.037 1.00 80.56 184 ASP A C 1
ATOM 1389 O O . ASP A 1 184 ? -1.883 5.398 13.326 1.00 80.56 184 ASP A O 1
ATOM 1393 N N . ASN A 1 185 ? -2.114 3.180 12.978 1.00 87.88 185 ASN A N 1
ATOM 1394 C CA . ASN A 1 185 ? -3.564 3.041 13.007 1.00 87.88 185 ASN A CA 1
ATOM 1395 C C . ASN A 1 185 ? -4.257 3.629 11.769 1.00 87.88 185 ASN A C 1
ATOM 1397 O O . ASN A 1 185 ? -5.386 4.103 11.875 1.00 87.88 185 ASN A O 1
ATOM 1401 N N . VAL A 1 186 ? -3.609 3.608 10.605 1.00 88.19 186 VAL A N 1
ATOM 1402 C CA . VAL A 1 186 ? -4.213 4.009 9.326 1.00 88.19 186 VAL A CA 1
ATOM 1403 C C . VAL A 1 186 ? -4.660 2.773 8.549 1.00 88.19 186 VAL A C 1
ATOM 1405 O O . VAL A 1 186 ? -3.891 1.823 8.387 1.00 88.19 186 VAL A O 1
ATOM 1408 N N . ILE A 1 187 ? -5.896 2.784 8.039 1.00 90.56 187 ILE A N 1
ATOM 1409 C CA . ILE A 1 187 ? -6.371 1.754 7.108 1.00 90.56 187 ILE A CA 1
ATOM 1410 C C . ILE A 1 187 ? -5.853 2.102 5.708 1.00 90.56 187 ILE A C 1
ATOM 1412 O O . ILE A 1 187 ? -6.156 3.161 5.152 1.00 90.56 187 ILE A O 1
ATOM 1416 N N . SER A 1 188 ? -5.080 1.206 5.110 1.00 85.31 188 SER A N 1
ATOM 1417 C CA . SER A 1 188 ? -4.505 1.399 3.775 1.00 85.31 188 SER A CA 1
ATOM 1418 C C . SER A 1 188 ? -4.388 0.064 3.041 1.00 85.31 188 SER A C 1
ATOM 1420 O O . SER A 1 188 ? -4.681 -0.983 3.611 1.00 85.31 188 SER A O 1
ATOM 1422 N N . TRP A 1 189 ? -4.015 0.072 1.762 1.00 75.50 189 TRP A N 1
ATOM 1423 C CA . TRP A 1 189 ? -3.845 -1.157 0.985 1.00 75.50 189 TRP A CA 1
ATOM 1424 C C . TRP A 1 189 ? -2.633 -1.980 1.446 1.00 75.50 189 TRP A C 1
ATOM 1426 O O . TRP A 1 189 ? -2.727 -3.201 1.543 1.00 75.50 189 TRP A O 1
ATOM 1436 N N . VAL A 1 190 ? -1.498 -1.317 1.701 1.00 65.12 190 VAL A N 1
ATOM 1437 C CA . VAL A 1 190 ? -0.209 -1.920 2.092 1.00 65.12 190 VAL A CA 1
ATOM 1438 C C . VAL A 1 190 ? 0.562 -0.933 2.981 1.00 65.12 190 VAL A C 1
ATOM 1440 O O . VAL A 1 190 ? 0.371 0.280 2.854 1.00 65.12 190 VAL A O 1
ATOM 1443 N N . ALA A 1 191 ? 1.453 -1.475 3.821 1.00 49.56 191 ALA A N 1
ATOM 1444 C CA . ALA A 1 191 ? 2.262 -0.804 4.839 1.00 49.56 191 ALA A CA 1
ATOM 1445 C C . ALA A 1 191 ? 2.740 0.624 4.520 1.00 49.56 191 ALA A C 1
ATOM 1447 O O . ALA A 1 191 ? 3.239 0.883 3.417 1.00 49.56 191 ALA A O 1
ATOM 1448 N N . PRO A 1 192 ? 2.666 1.548 5.500 1.00 43.00 192 PRO A N 1
ATOM 1449 C CA . PRO A 1 192 ? 3.274 2.864 5.402 1.00 43.00 192 PRO A CA 1
ATOM 1450 C C . PRO A 1 192 ? 4.798 2.723 5.443 1.00 43.00 192 PRO A C 1
ATOM 1452 O O . PRO A 1 192 ? 5.417 2.661 6.496 1.00 43.00 192 PRO A O 1
ATOM 1455 N N . ILE A 1 193 ? 5.421 2.680 4.266 1.00 44.16 193 ILE A N 1
ATOM 1456 C CA . ILE A 1 193 ? 6.857 2.986 4.109 1.00 44.16 193 ILE A CA 1
ATOM 1457 C C . ILE A 1 193 ? 7.044 4.479 3.785 1.00 44.16 193 ILE A C 1
ATOM 1459 O O . ILE A 1 193 ? 8.157 5.000 3.747 1.00 44.16 193 ILE A O 1
ATOM 1463 N N . VAL A 1 194 ? 5.946 5.207 3.574 1.00 44.84 194 VAL A N 1
ATOM 1464 C CA . VAL A 1 194 ? 5.968 6.655 3.391 1.00 44.84 194 VAL A CA 1
ATOM 1465 C C . VAL A 1 194 ? 5.637 7.299 4.729 1.00 44.84 194 VAL A C 1
ATOM 1467 O O . VAL A 1 194 ? 4.689 6.890 5.393 1.00 44.84 194 VAL A O 1
ATOM 1470 N N . ALA A 1 195 ? 6.403 8.320 5.107 1.00 39.03 195 ALA A N 1
ATOM 1471 C CA . ALA A 1 195 ? 6.265 9.034 6.376 1.00 39.03 195 ALA A CA 1
ATOM 1472 C C . ALA A 1 195 ? 4.862 9.640 6.633 1.00 39.03 195 ALA A C 1
ATOM 1474 O O . ALA A 1 195 ? 4.601 10.051 7.756 1.00 39.03 195 ALA A O 1
ATOM 1475 N N . ASP A 1 196 ? 3.965 9.655 5.633 1.00 47.81 196 ASP A N 1
ATOM 1476 C CA . ASP A 1 196 ? 2.649 10.313 5.665 1.00 47.81 196 ASP A CA 1
ATOM 1477 C C . ASP A 1 196 ? 1.509 9.466 5.042 1.00 47.81 196 ASP A C 1
ATOM 1479 O O . ASP A 1 196 ? 0.702 9.970 4.246 1.00 47.81 196 ASP A O 1
ATOM 1483 N N . GLY A 1 197 ? 1.423 8.183 5.409 1.00 50.19 197 GLY A N 1
ATOM 1484 C CA . GLY A 1 197 ? 0.290 7.299 5.094 1.00 50.19 197 GLY A CA 1
ATOM 1485 C C . GLY A 1 197 ? 0.632 6.146 4.143 1.00 50.19 197 GLY A C 1
ATOM 1486 O O . GLY A 1 197 ? 1.501 6.259 3.278 1.00 50.19 197 GLY A O 1
ATOM 1487 N N . GLY A 1 198 ? -0.041 5.007 4.334 1.00 63.78 198 GLY A N 1
ATOM 1488 C CA . GLY A 1 198 ? 0.134 3.798 3.520 1.00 63.78 198 GLY A CA 1
ATOM 1489 C C . GLY A 1 198 ? -0.349 3.944 2.074 1.00 63.78 198 GLY A C 1
ATOM 1490 O O . GLY A 1 198 ? -0.877 4.981 1.666 1.00 63.78 198 GLY A O 1
ATOM 1491 N N . ILE A 1 199 ? -0.172 2.891 1.269 1.00 74.44 199 ILE A N 1
ATOM 1492 C CA . ILE A 1 199 ? -0.620 2.911 -0.133 1.00 74.44 199 ILE A CA 1
ATOM 1493 C C . ILE A 1 199 ? -2.158 3.024 -0.169 1.00 74.44 199 ILE A C 1
ATOM 1495 O O . ILE A 1 199 ? -2.819 2.242 0.513 1.00 74.44 199 ILE A O 1
ATOM 1499 N N . PRO A 1 200 ? -2.762 3.933 -0.958 1.00 82.94 200 PRO A N 1
ATOM 1500 C CA . PRO A 1 200 ? -4.212 4.097 -0.985 1.00 82.94 200 PRO A CA 1
ATOM 1501 C C . PRO A 1 200 ? -4.954 2.817 -1.385 1.00 82.94 200 PRO A C 1
ATOM 1503 O O . PRO A 1 200 ? -4.572 2.127 -2.336 1.00 82.94 200 PRO A O 1
ATOM 1506 N N . ILE A 1 201 ? -6.060 2.543 -0.693 1.00 87.50 201 ILE A N 1
ATOM 1507 C CA . ILE A 1 201 ? -6.986 1.440 -0.962 1.00 87.50 201 ILE A CA 1
ATOM 1508 C C . ILE A 1 201 ? -7.474 1.521 -2.408 1.00 87.50 201 ILE A C 1
ATOM 1510 O O . ILE A 1 201 ? -7.973 2.554 -2.860 1.00 87.50 201 ILE A O 1
ATOM 1514 N N . SER A 1 202 ? -7.334 0.405 -3.125 1.00 84.94 202 SER A N 1
ATOM 1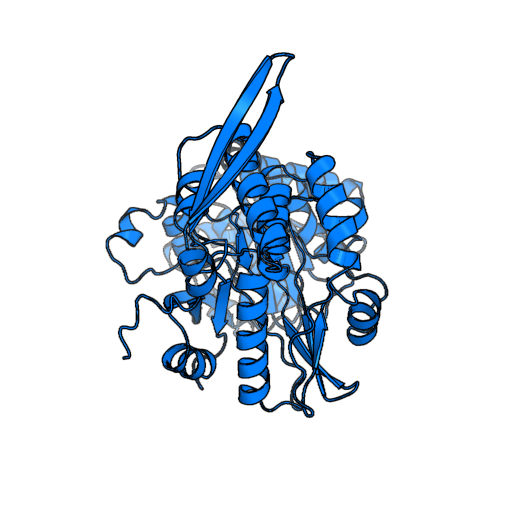515 C CA . SER A 1 202 ? -7.911 0.195 -4.455 1.00 84.94 202 SER A CA 1
ATOM 1516 C C . SER A 1 202 ? -9.136 -0.693 -4.322 1.00 84.94 202 SER A C 1
ATOM 1518 O O . SER A 1 202 ? -9.022 -1.791 -3.789 1.00 84.94 202 SER A O 1
ATOM 1520 N N . ILE A 1 203 ? -10.285 -0.274 -4.844 1.00 86.88 203 ILE A N 1
ATOM 1521 C CA . ILE A 1 203 ? -11.454 -1.156 -4.929 1.00 86.88 203 ILE A CA 1
ATOM 1522 C C . ILE A 1 203 ? -11.401 -1.904 -6.258 1.00 86.88 203 ILE A C 1
ATOM 1524 O O . ILE A 1 203 ? -11.317 -1.291 -7.324 1.00 86.88 203 ILE A O 1
ATOM 1528 N N . HIS A 1 204 ? -11.450 -3.231 -6.195 1.00 85.31 204 HIS A N 1
ATOM 1529 C CA . HIS A 1 204 ? -11.413 -4.098 -7.366 1.00 85.31 204 HIS A CA 1
ATOM 1530 C C . HIS A 1 204 ? -12.817 -4.605 -7.678 1.00 85.31 204 HIS A C 1
ATOM 1532 O O . HIS A 1 204 ? -13.289 -5.541 -7.039 1.00 85.31 204 HIS A O 1
ATOM 1538 N N . PHE A 1 205 ? -13.482 -3.981 -8.648 1.00 84.88 205 PHE A N 1
ATOM 1539 C CA . PHE A 1 205 ? -14.814 -4.385 -9.098 1.00 84.88 205 PHE A CA 1
ATOM 1540 C C . PHE A 1 205 ? -14.756 -5.610 -10.017 1.00 84.88 205 PHE A C 1
ATOM 1542 O O . PHE A 1 205 ? -13.865 -5.728 -10.858 1.00 84.88 205 PHE A O 1
ATOM 1549 N N . VAL A 1 206 ? -15.744 -6.494 -9.882 1.00 83.62 206 VAL A N 1
ATOM 1550 C CA . VAL A 1 206 ? -16.007 -7.603 -10.803 1.00 83.62 206 VAL A CA 1
ATOM 1551 C C . VAL A 1 206 ? -17.002 -7.112 -11.857 1.00 83.62 206 VAL A C 1
ATOM 1553 O O . VAL A 1 206 ? -18.220 -7.127 -11.667 1.00 83.62 206 VAL A O 1
ATOM 1556 N N . GLU A 1 207 ? -16.470 -6.610 -12.967 1.00 76.69 207 GLU A N 1
ATOM 1557 C CA . GLU A 1 207 ? -17.258 -6.135 -14.111 1.00 76.69 207 GLU A CA 1
ATOM 1558 C C . GLU A 1 207 ? -17.919 -7.296 -14.880 1.00 76.69 207 GLU A C 1
ATOM 1560 O O . GLU A 1 207 ? -17.391 -8.412 -14.870 1.00 76.69 207 GLU A O 1
ATOM 1565 N N . PRO A 1 208 ? -19.037 -7.064 -15.601 1.00 68.50 208 PRO A N 1
ATOM 1566 C CA . PRO A 1 208 ? -19.848 -5.834 -15.682 1.00 68.50 208 PRO A CA 1
ATOM 1567 C C . PRO A 1 208 ? -20.992 -5.776 -14.642 1.00 68.50 208 PRO A C 1
ATOM 1569 O O . PRO A 1 208 ? -21.990 -5.085 -14.829 1.00 68.50 208 PRO A O 1
ATOM 1572 N N . LEU A 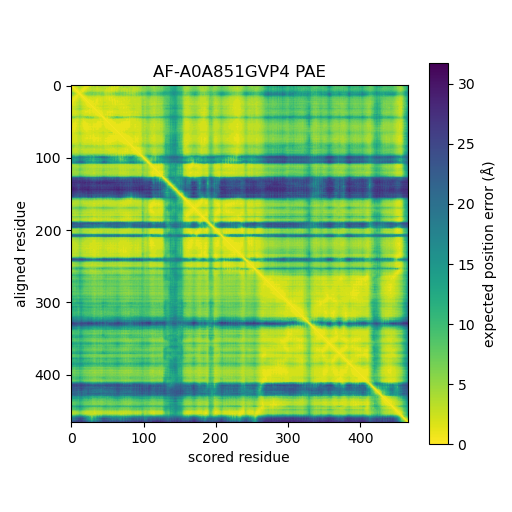1 209 ? -20.926 -6.584 -13.582 1.00 63.47 209 LEU A N 1
ATOM 1573 C CA . LEU A 1 209 ? -22.117 -7.080 -12.880 1.00 63.47 209 LEU A CA 1
ATOM 1574 C C . LEU A 1 209 ? -22.608 -6.193 -11.720 1.00 63.47 209 LEU A C 1
ATOM 1576 O O . LEU A 1 209 ? -23.478 -6.630 -10.963 1.00 63.47 209 LEU A O 1
ATOM 1580 N N . CYS A 1 210 ? -22.076 -4.978 -11.539 1.00 72.50 210 CYS A N 1
ATOM 1581 C CA . CYS A 1 210 ? -22.343 -4.185 -10.337 1.00 72.50 210 CYS A CA 1
ATOM 1582 C C . CYS A 1 210 ? -22.775 -2.736 -10.604 1.00 72.50 210 CYS A C 1
ATOM 1584 O O . CYS A 1 210 ? -22.192 -2.015 -11.409 1.00 72.50 210 CYS A O 1
ATOM 1586 N N . ASP A 1 211 ? -23.778 -2.283 -9.845 1.00 88.12 211 ASP A N 1
ATOM 1587 C CA . ASP A 1 211 ? -23.989 -0.857 -9.599 1.00 88.12 211 ASP A CA 1
ATOM 1588 C C . ASP A 1 211 ? -22.849 -0.371 -8.692 1.00 88.12 211 ASP A C 1
ATOM 1590 O O . ASP A 1 211 ? -22.857 -0.590 -7.474 1.00 88.12 211 ASP A O 1
ATOM 1594 N N . LYS A 1 212 ? -21.838 0.258 -9.304 1.00 89.50 212 LYS A N 1
ATOM 1595 C CA . LYS A 1 212 ? -20.642 0.748 -8.606 1.00 89.50 212 LYS A CA 1
ATOM 1596 C C . LYS A 1 212 ? -20.985 1.691 -7.468 1.00 89.50 212 LYS A C 1
ATOM 1598 O O . LYS A 1 212 ? -20.326 1.639 -6.437 1.00 89.50 212 LYS A O 1
ATOM 1603 N N . ARG A 1 213 ? -22.011 2.531 -7.618 1.00 91.25 213 ARG A N 1
ATOM 1604 C CA . ARG A 1 213 ? -22.394 3.504 -6.592 1.00 91.25 213 ARG A CA 1
ATOM 1605 C C . ARG A 1 213 ? -22.913 2.798 -5.345 1.00 91.25 213 ARG A C 1
ATOM 1607 O O . ARG A 1 213 ? -22.500 3.148 -4.244 1.00 91.25 213 ARG A O 1
ATOM 1614 N N . MET A 1 214 ? -23.773 1.794 -5.520 1.00 90.94 214 MET A N 1
ATOM 1615 C CA . MET A 1 214 ? -24.296 0.990 -4.411 1.00 90.94 214 MET A CA 1
ATOM 1616 C C . MET A 1 214 ? -23.178 0.215 -3.694 1.00 90.94 214 MET A C 1
ATOM 1618 O O . MET A 1 214 ? -23.148 0.167 -2.466 1.00 90.94 214 MET A O 1
ATOM 1622 N N . VAL A 1 215 ? -22.238 -0.369 -4.447 1.00 91.69 215 VAL A N 1
ATOM 1623 C CA . VAL A 1 215 ? -21.078 -1.069 -3.870 1.00 91.69 215 VAL A CA 1
ATOM 1624 C C . VAL A 1 215 ? -20.161 -0.096 -3.125 1.00 91.69 215 VAL A C 1
ATOM 1626 O O . VAL A 1 215 ? -19.776 -0.383 -1.996 1.00 91.69 215 VAL A O 1
ATOM 1629 N N . LEU A 1 216 ? -19.843 1.061 -3.715 1.00 92.50 216 LEU A N 1
ATOM 1630 C CA . LEU A 1 216 ? -18.998 2.089 -3.097 1.00 92.50 216 LEU A CA 1
ATOM 1631 C C . LEU A 1 216 ? -19.585 2.612 -1.785 1.00 92.50 216 LEU A C 1
ATOM 1633 O O . LEU A 1 216 ? -18.849 2.732 -0.812 1.00 92.50 216 LEU A O 1
ATOM 1637 N N . ASP A 1 217 ? -20.890 2.883 -1.738 1.00 91.88 217 ASP A N 1
ATOM 1638 C CA . ASP A 1 217 ? -21.576 3.304 -0.510 1.00 91.88 217 ASP A CA 1
ATOM 1639 C C . ASP A 1 217 ? -21.390 2.281 0.622 1.00 91.88 217 ASP A C 1
ATOM 1641 O O . ASP A 1 217 ? -21.013 2.636 1.739 1.00 91.88 217 ASP A O 1
ATOM 1645 N N . LEU A 1 218 ? -21.578 0.991 0.320 1.00 92.88 218 LEU A N 1
ATOM 1646 C CA . LEU A 1 218 ? -21.384 -0.070 1.304 1.00 92.88 218 LEU A CA 1
ATOM 1647 C C . LEU A 1 218 ? -19.916 -0.200 1.738 1.00 92.88 218 LEU A C 1
ATOM 1649 O O . LEU A 1 218 ? -19.648 -0.407 2.920 1.00 92.88 218 LEU A O 1
ATOM 1653 N N . VAL A 1 219 ? -18.971 -0.061 0.802 1.00 93.88 219 VAL A N 1
ATOM 1654 C CA . VAL A 1 219 ? -17.531 -0.061 1.100 1.00 93.88 219 VAL A CA 1
ATOM 1655 C C . VAL A 1 219 ? -17.177 1.071 2.061 1.00 93.88 219 VAL A C 1
ATOM 1657 O O . VAL A 1 219 ? -16.485 0.822 3.044 1.00 93.88 219 VAL A O 1
ATOM 1660 N N . LEU A 1 220 ? -17.667 2.289 1.818 1.00 93.94 220 LEU A N 1
ATOM 1661 C CA . LEU A 1 220 ? -17.410 3.441 2.685 1.00 93.94 220 LEU A CA 1
ATOM 1662 C C . LEU A 1 220 ? -17.979 3.229 4.089 1.00 93.94 220 LEU A C 1
ATOM 1664 O O . LEU A 1 220 ? -17.245 3.377 5.063 1.00 93.94 220 LEU A O 1
ATOM 1668 N N . ARG A 1 221 ? -19.234 2.775 4.204 1.00 92.12 221 ARG A N 1
ATOM 1669 C CA . ARG A 1 221 ? -19.841 2.444 5.505 1.00 92.12 221 ARG A CA 1
ATOM 1670 C C . ARG A 1 221 ? -19.066 1.363 6.257 1.00 92.12 221 ARG A C 1
ATOM 1672 O O . ARG A 1 221 ? -18.913 1.449 7.475 1.00 92.12 221 ARG A O 1
ATOM 1679 N N . TYR A 1 222 ? -18.551 0.355 5.553 1.00 93.44 222 TYR A N 1
ATOM 1680 C CA . TYR A 1 222 ? -17.750 -0.684 6.195 1.00 93.44 222 TYR A CA 1
ATOM 1681 C C . TYR A 1 222 ? -16.360 -0.176 6.606 1.00 93.44 222 TYR A C 1
ATOM 1683 O O . TYR A 1 222 ? -15.904 -0.490 7.701 1.00 93.44 222 TYR A O 1
ATOM 1691 N N . LEU A 1 223 ? -15.711 0.680 5.808 1.00 93.94 223 LEU A N 1
ATOM 1692 C CA . LEU A 1 223 ? -14.466 1.347 6.210 1.00 93.94 223 LEU A CA 1
ATOM 1693 C C . LEU A 1 223 ? -14.667 2.228 7.455 1.00 93.94 223 LEU A C 1
ATOM 1695 O O . LEU A 1 223 ? -13.822 2.217 8.346 1.00 93.94 223 LEU A O 1
ATOM 1699 N N . GLU A 1 224 ? -15.800 2.921 7.586 1.00 91.06 224 GLU A N 1
ATOM 1700 C CA . GLU A 1 224 ? -16.157 3.646 8.816 1.00 91.06 224 GLU A CA 1
ATOM 1701 C C . GLU A 1 224 ? -16.384 2.720 10.013 1.00 91.06 224 GLU A C 1
ATOM 1703 O O . GLU A 1 224 ? -15.939 3.005 11.130 1.00 91.06 224 GLU A O 1
ATOM 1708 N N . HIS A 1 225 ? -17.047 1.584 9.791 1.00 90.75 225 HIS A N 1
ATOM 1709 C CA . HIS A 1 225 ? -17.175 0.554 10.813 1.00 90.75 225 HIS A CA 1
ATOM 1710 C C . HIS A 1 225 ? -15.797 0.054 11.272 1.00 90.75 225 HIS A C 1
ATOM 1712 O O . HIS A 1 225 ? -15.583 -0.112 12.475 1.00 90.75 225 HIS A O 1
ATOM 1718 N N . LEU A 1 226 ? -14.846 -0.135 10.350 1.00 92.25 226 LEU A N 1
ATOM 1719 C CA . LEU A 1 226 ? -13.467 -0.516 10.666 1.00 92.25 226 LEU A CA 1
ATOM 1720 C C . LEU A 1 226 ? -12.727 0.586 11.438 1.00 92.25 226 LEU A C 1
ATOM 1722 O O . LEU A 1 226 ? -12.074 0.270 12.432 1.00 92.25 226 LEU A O 1
ATOM 1726 N N . LEU A 1 227 ? -12.886 1.868 11.071 1.00 92.12 227 LEU A N 1
ATOM 1727 C CA . LEU A 1 227 ? -12.329 2.997 11.838 1.00 92.12 227 LEU A CA 1
ATOM 1728 C C . LEU A 1 227 ? -12.718 2.904 13.313 1.00 92.12 227 LEU A C 1
ATOM 1730 O O . LEU A 1 227 ? -11.867 2.995 14.201 1.00 92.12 227 LEU A O 1
ATOM 1734 N N . ARG A 1 228 ? -14.002 2.649 13.580 1.00 90.69 228 ARG A N 1
ATOM 1735 C CA . ARG A 1 228 ? -14.503 2.543 14.947 1.00 90.69 228 ARG A CA 1
ATOM 1736 C C . ARG A 1 228 ? -14.077 1.252 15.637 1.00 90.69 228 ARG A C 1
ATOM 1738 O O . ARG A 1 228 ? -13.529 1.317 16.729 1.00 90.69 228 ARG A O 1
ATOM 1745 N N . SER A 1 229 ? -14.332 0.097 15.026 1.00 90.56 229 SER A N 1
ATOM 1746 C CA . SER A 1 229 ? -14.162 -1.217 15.665 1.00 90.56 229 SER A CA 1
ATOM 1747 C C . SER A 1 229 ? -12.705 -1.648 15.820 1.00 90.56 229 SER A C 1
ATOM 1749 O O . SER A 1 229 ? -12.390 -2.440 16.708 1.00 90.56 229 SER A O 1
ATOM 1751 N N . TYR A 1 230 ? -11.797 -1.129 14.996 1.00 92.81 230 TYR A N 1
ATOM 1752 C CA . TYR A 1 230 ? -10.363 -1.389 15.119 1.00 92.81 230 TYR A CA 1
ATOM 1753 C C . TYR A 1 230 ? -9.596 -0.228 15.746 1.00 92.81 230 TYR A C 1
ATOM 1755 O O . TYR A 1 230 ? -8.393 -0.362 15.972 1.00 92.81 230 TYR A O 1
ATOM 1763 N N . GLY A 1 231 ? -10.258 0.894 16.044 1.00 92.69 231 GLY A N 1
ATOM 1764 C CA . GLY A 1 231 ? -9.596 2.082 16.573 1.00 92.69 231 GLY A CA 1
ATOM 1765 C C . GLY A 1 231 ? -8.598 2.673 15.577 1.00 92.69 231 GLY A C 1
ATOM 1766 O O . GLY A 1 231 ? -7.507 3.083 15.971 1.00 92.69 231 GLY A O 1
ATOM 1767 N N . ALA A 1 232 ? -8.943 2.669 14.290 1.00 91.94 232 ALA A N 1
ATOM 1768 C CA . ALA A 1 232 ? -8.147 3.329 13.267 1.00 91.94 232 ALA A CA 1
ATOM 1769 C C . ALA A 1 232 ? -8.465 4.832 13.204 1.00 91.94 232 ALA A C 1
ATOM 1771 O O . ALA A 1 232 ? -9.590 5.269 13.448 1.00 91.94 232 ALA A O 1
ATOM 1772 N N . LYS A 1 233 ? -7.438 5.630 12.912 1.00 90.62 233 LYS A N 1
ATOM 1773 C CA . LYS A 1 233 ? -7.500 7.094 12.853 1.00 90.62 233 LYS A CA 1
ATOM 1774 C C . LYS A 1 233 ? -8.117 7.583 11.558 1.00 90.62 233 LYS A C 1
ATOM 1776 O O . LYS A 1 233 ? -8.877 8.538 11.574 1.00 90.62 233 LYS A O 1
ATOM 1781 N N . GLU A 1 234 ? -7.770 6.958 10.447 1.00 91.81 234 GLU A N 1
ATOM 1782 C CA . GLU A 1 234 ? -8.214 7.356 9.117 1.00 91.81 234 GLU A CA 1
ATOM 1783 C C . GLU A 1 234 ? -8.051 6.190 8.146 1.00 91.81 234 GLU A C 1
ATOM 1785 O O . GLU A 1 234 ? -7.397 5.189 8.461 1.00 91.81 234 GLU A O 1
ATOM 1790 N N . TYR A 1 235 ? -8.657 6.317 6.969 1.00 92.31 235 TYR A N 1
ATOM 1791 C CA . TYR A 1 235 ? -8.354 5.456 5.836 1.00 92.31 235 TYR A CA 1
ATOM 1792 C C . TYR A 1 235 ? -7.935 6.270 4.623 1.00 92.31 235 TYR A C 1
ATOM 1794 O O . TYR A 1 235 ? -8.448 7.364 4.376 1.00 92.31 235 TYR A O 1
ATOM 1802 N N . VAL A 1 236 ? -7.011 5.711 3.846 1.00 89.06 236 VAL A N 1
ATOM 1803 C CA . VAL A 1 236 ? -6.547 6.310 2.594 1.00 89.06 236 VAL A CA 1
ATOM 1804 C C . VAL A 1 236 ? -7.092 5.487 1.442 1.00 89.06 236 VAL A C 1
ATOM 1806 O O . VAL A 1 236 ? -6.792 4.304 1.334 1.00 89.06 236 VAL A O 1
ATOM 1809 N N . ILE A 1 237 ? -7.885 6.095 0.568 1.00 90.19 237 ILE A N 1
ATOM 1810 C CA . ILE A 1 237 ? -8.534 5.423 -0.563 1.00 90.19 237 ILE A CA 1
ATOM 1811 C C . ILE A 1 237 ? -8.315 6.220 -1.844 1.00 90.19 237 ILE A C 1
ATOM 1813 O O . ILE A 1 237 ? -8.263 7.447 -1.804 1.00 90.19 237 ILE A O 1
ATOM 1817 N N . LYS A 1 238 ? -8.185 5.545 -2.988 1.00 88.38 238 LYS A N 1
ATOM 1818 C CA . LYS A 1 238 ? -8.061 6.220 -4.284 1.00 88.38 238 LYS A CA 1
ATOM 1819 C C . LYS A 1 238 ? -9.221 5.934 -5.224 1.00 88.38 238 LYS A C 1
ATOM 1821 O O . LYS A 1 238 ? -9.822 4.862 -5.210 1.00 88.38 238 LYS A O 1
ATOM 1826 N N . GLU A 1 239 ? -9.449 6.888 -6.111 1.00 87.06 239 GLU A N 1
ATOM 1827 C CA . GLU A 1 239 ? -10.338 6.781 -7.257 1.00 87.06 239 GLU A CA 1
ATOM 1828 C C . GLU A 1 239 ? -9.502 6.749 -8.540 1.00 87.06 239 GLU A C 1
ATOM 1830 O O . GLU A 1 239 ? -8.795 7.703 -8.871 1.00 87.06 239 GLU A O 1
ATOM 1835 N N . ALA A 1 240 ? -9.543 5.609 -9.235 1.00 70.50 240 ALA A N 1
ATOM 1836 C CA . ALA A 1 240 ? -8.683 5.342 -10.388 1.00 70.50 240 ALA A CA 1
ATOM 1837 C C . ALA A 1 240 ? -9.191 5.954 -11.704 1.00 70.50 240 ALA A C 1
ATOM 1839 O O . ALA A 1 240 ? -8.382 6.159 -12.606 1.00 70.50 240 ALA A O 1
ATOM 1840 N N . SER A 1 241 ? -10.496 6.229 -11.830 1.00 68.81 241 SER A N 1
ATOM 1841 C CA . SER A 1 241 ? -11.077 6.852 -13.025 1.00 68.81 241 SER A CA 1
ATOM 1842 C C . SER A 1 241 ? -11.709 8.202 -12.674 1.00 68.81 241 SER A C 1
ATOM 1844 O O . SER A 1 241 ? -12.637 8.235 -11.863 1.00 68.81 241 SER A O 1
ATOM 1846 N N . PRO A 1 242 ? -11.247 9.310 -13.276 1.00 62.41 242 PRO A N 1
ATOM 1847 C CA . PRO A 1 242 ? -11.790 10.637 -13.015 1.00 62.41 242 PRO A CA 1
ATOM 1848 C C . PRO A 1 242 ? -13.117 10.913 -13.737 1.00 62.41 242 PRO A C 1
ATOM 1850 O O . PRO A 1 242 ? -13.693 11.972 -13.520 1.00 62.41 242 PRO A O 1
ATOM 1853 N N . GLU A 1 243 ? -13.599 10.019 -14.609 1.00 60.78 243 GLU A N 1
ATOM 1854 C CA . GLU A 1 243 ? -14.735 10.323 -15.496 1.00 60.78 243 GLU A CA 1
ATOM 1855 C C . GLU A 1 243 ? -16.072 10.465 -14.752 1.00 60.78 243 GLU A C 1
ATOM 1857 O O . GLU A 1 243 ? -16.907 11.272 -15.153 1.00 60.78 243 GLU A O 1
ATOM 1862 N N . GLU A 1 244 ? -16.266 9.749 -13.638 1.00 72.06 244 GLU A N 1
ATOM 1863 C CA . GLU A 1 244 ? -17.534 9.778 -12.889 1.00 72.06 244 GLU A CA 1
ATOM 1864 C C . GLU A 1 244 ? -17.425 10.421 -11.497 1.00 72.06 244 GLU A C 1
ATOM 1866 O O . GLU A 1 244 ? -18.438 10.854 -10.941 1.00 72.06 244 GLU A O 1
ATOM 1871 N N . LEU A 1 245 ? -16.214 10.505 -10.927 1.00 85.75 245 LEU A N 1
ATOM 1872 C CA . LEU A 1 245 ? -15.943 11.031 -9.578 1.00 85.75 245 LEU A CA 1
ATOM 1873 C C . LEU A 1 245 ? -16.914 10.498 -8.499 1.00 85.75 245 LEU A C 1
ATOM 1875 O O . LEU A 1 245 ? -17.314 11.229 -7.586 1.00 85.75 245 LEU A O 1
ATOM 1879 N N . LEU A 1 246 ? -17.361 9.242 -8.620 1.00 89.19 246 LEU A N 1
ATOM 1880 C CA . LEU A 1 246 ? -18.362 8.644 -7.732 1.00 89.19 246 LEU A CA 1
ATOM 1881 C C . LEU A 1 246 ? -17.898 8.630 -6.277 1.00 89.19 246 LEU A C 1
ATOM 1883 O O . LEU A 1 246 ? -18.692 8.921 -5.382 1.00 89.19 246 LEU A O 1
ATOM 1887 N N . LEU A 1 247 ? -16.624 8.318 -6.037 1.00 90.38 247 LEU A N 1
ATOM 1888 C CA . LEU A 1 247 ? -16.060 8.284 -4.695 1.00 90.38 247 LEU A CA 1
ATOM 1889 C C . LEU A 1 247 ? -16.092 9.683 -4.075 1.00 90.38 247 LEU A C 1
ATOM 1891 O O . LEU A 1 247 ? -16.592 9.845 -2.965 1.00 90.38 247 LEU A O 1
ATOM 1895 N N . TYR A 1 248 ? -15.667 10.709 -4.815 1.00 91.00 248 TYR A N 1
ATOM 1896 C CA . TYR A 1 248 ? -15.782 12.102 -4.375 1.00 91.00 248 TYR A CA 1
ATOM 1897 C C . TYR A 1 248 ? -17.232 12.512 -4.075 1.00 91.00 248 TYR A C 1
ATOM 1899 O O . TYR A 1 248 ? -17.506 13.145 -3.052 1.00 91.00 248 TYR A O 1
ATOM 1907 N N . GLN A 1 249 ? -18.183 12.152 -4.943 1.00 91.19 249 GLN A N 1
ATOM 1908 C CA . GLN A 1 249 ? -19.603 12.474 -4.754 1.00 91.19 249 GLN A CA 1
ATOM 1909 C C . GLN A 1 249 ? -20.198 11.840 -3.491 1.00 91.19 249 GLN A C 1
ATOM 1911 O O . GLN A 1 249 ? -21.093 12.428 -2.882 1.00 91.19 249 GLN A O 1
ATOM 1916 N N . LEU A 1 250 ? -19.747 10.640 -3.118 1.00 91.00 250 LEU A N 1
ATOM 1917 C CA . LEU A 1 250 ? -20.162 9.975 -1.883 1.00 91.00 250 LEU A CA 1
ATOM 1918 C C . LEU A 1 250 ? -19.474 10.616 -0.671 1.00 91.00 250 LEU A C 1
ATOM 1920 O O . LEU A 1 250 ? -20.152 11.035 0.268 1.00 91.00 250 LEU A O 1
ATOM 1924 N N . LEU A 1 251 ? -18.152 10.811 -0.745 1.00 90.19 251 LEU A N 1
ATOM 1925 C CA . LEU A 1 251 ? -17.355 11.416 0.324 1.00 90.19 251 LEU A CA 1
ATOM 1926 C C . LEU A 1 251 ? -17.840 12.825 0.701 1.00 90.19 251 LEU A C 1
ATOM 1928 O O . LEU A 1 251 ? -18.062 13.116 1.873 1.00 90.19 251 LEU A O 1
ATOM 1932 N N . SER A 1 252 ? -18.096 13.681 -0.291 1.00 87.69 252 SER A N 1
ATOM 1933 C CA . SER A 1 252 ? -18.566 15.069 -0.111 1.00 87.69 252 SER A CA 1
ATOM 1934 C C . SER A 1 252 ? -19.907 15.222 0.604 1.00 87.69 252 SER A C 1
ATOM 1936 O O . SER A 1 252 ? -20.196 16.300 1.125 1.00 87.69 252 SER A O 1
ATOM 1938 N N . LYS A 1 253 ? -20.730 14.173 0.660 1.00 84.19 253 LYS A N 1
ATOM 1939 C CA . LYS A 1 253 ? -22.036 14.225 1.331 1.00 84.19 253 LYS A CA 1
ATOM 1940 C C . LYS A 1 253 ? -21.974 13.822 2.794 1.00 84.19 253 LYS A C 1
ATOM 1942 O O . LYS A 1 253 ? -22.838 14.235 3.564 1.00 84.19 253 LYS A O 1
ATOM 1947 N N . GLN A 1 254 ? -21.022 12.965 3.138 1.00 76.94 254 GLN A N 1
ATOM 1948 C CA . GLN A 1 254 ? -21.115 12.129 4.327 1.00 76.94 254 GLN A CA 1
ATOM 1949 C C . GLN A 1 254 ? -19.807 12.016 5.094 1.00 76.94 254 GLN A C 1
ATOM 1951 O O . GLN A 1 254 ? -19.800 11.278 6.059 1.00 76.94 254 GLN A O 1
ATOM 1956 N N . HIS A 1 255 ? -18.716 12.689 4.706 1.00 76.56 255 HIS A N 1
ATOM 1957 C CA . HIS A 1 255 ? -17.419 12.468 5.349 1.00 76.56 255 HIS A CA 1
ATOM 1958 C C . HIS A 1 255 ? -16.566 13.737 5.449 1.00 76.56 255 HIS A C 1
ATOM 1960 O O . HIS A 1 255 ? -16.630 14.630 4.603 1.00 76.56 255 HIS A O 1
ATOM 1966 N N . ALA A 1 256 ? -15.722 13.788 6.482 1.00 84.75 256 ALA A N 1
ATOM 1967 C CA . ALA A 1 256 ? -14.616 14.733 6.563 1.00 84.75 256 ALA A CA 1
ATOM 1968 C C . ALA A 1 256 ? -13.391 14.107 5.886 1.00 84.75 256 ALA A C 1
ATOM 1970 O O . ALA A 1 256 ? -12.899 13.064 6.319 1.00 84.75 256 ALA A O 1
ATOM 1971 N N . PHE A 1 257 ? -12.896 14.726 4.816 1.00 86.88 257 PHE A N 1
ATOM 1972 C CA . PHE A 1 257 ? -11.751 14.205 4.075 1.00 86.88 257 PHE A CA 1
ATOM 1973 C C . PHE A 1 257 ? -10.844 15.321 3.567 1.00 86.88 257 PHE A C 1
ATOM 1975 O O . PHE A 1 257 ? -11.282 16.451 3.340 1.00 86.88 257 PHE A O 1
ATOM 1982 N N . SER A 1 258 ? -9.578 14.980 3.347 1.00 85.69 258 SER A N 1
ATOM 1983 C CA . SER A 1 258 ? -8.681 15.736 2.479 1.00 85.69 258 SER A CA 1
ATOM 1984 C C . SER A 1 258 ? -8.500 14.989 1.159 1.00 85.69 258 SER A C 1
ATOM 1986 O O . SER A 1 258 ? -8.665 13.769 1.093 1.00 85.69 258 SER A O 1
ATOM 1988 N N . ALA A 1 259 ? -8.210 15.730 0.092 1.00 84.06 259 ALA A N 1
ATOM 1989 C CA . ALA A 1 259 ? -8.015 15.176 -1.239 1.00 84.06 259 ALA A CA 1
ATOM 1990 C C . ALA A 1 259 ? -6.670 15.622 -1.813 1.00 84.06 259 ALA A C 1
ATOM 1992 O O . ALA A 1 259 ? -6.292 16.791 -1.720 1.00 84.06 259 ALA A O 1
ATOM 1993 N N . GLU A 1 260 ? -5.978 14.688 -2.448 1.00 79.88 260 GLU A N 1
ATOM 1994 C CA . GLU A 1 260 ? -4.723 14.895 -3.153 1.00 79.88 260 GLU A CA 1
ATOM 1995 C C . GLU A 1 260 ? -4.833 14.336 -4.570 1.00 79.88 260 GLU A C 1
ATOM 1997 O O . GLU A 1 260 ? -5.517 13.342 -4.812 1.00 79.88 260 GLU A O 1
ATOM 2002 N N . VAL A 1 261 ? -4.119 14.957 -5.510 1.00 78.88 261 VAL A N 1
ATOM 2003 C CA . VAL A 1 261 ? -3.957 14.405 -6.856 1.00 78.88 261 VAL A CA 1
ATOM 2004 C C . VAL A 1 261 ? -2.576 13.786 -6.956 1.00 78.88 261 VAL A C 1
ATOM 2006 O O . VAL A 1 261 ? -1.542 14.413 -6.706 1.00 78.88 261 VAL A O 1
ATOM 2009 N N . TRP A 1 262 ? -2.581 12.514 -7.302 1.00 79.62 262 TRP A N 1
ATOM 2010 C CA . TRP A 1 262 ? -1.417 11.666 -7.456 1.00 79.62 262 TRP A CA 1
ATOM 2011 C C . TRP A 1 262 ? -1.248 11.391 -8.948 1.00 79.62 262 TRP A C 1
ATOM 2013 O O . TRP A 1 262 ? -2.229 11.157 -9.650 1.00 79.62 262 TRP A O 1
ATOM 2023 N N . ASP A 1 263 ? -0.024 11.461 -9.468 1.00 78.19 263 ASP A N 1
ATOM 2024 C CA . ASP A 1 263 ? 0.230 11.209 -10.884 1.00 78.19 263 ASP A CA 1
ATOM 2025 C C . ASP A 1 263 ? 1.046 9.937 -11.093 1.00 78.19 263 ASP A C 1
ATOM 2027 O O . ASP A 1 263 ? 2.103 9.718 -10.500 1.00 78.19 263 ASP A O 1
ATOM 2031 N N . ARG A 1 264 ? 0.555 9.088 -11.990 1.00 81.25 264 ARG A N 1
ATOM 2032 C CA . ARG A 1 264 ? 1.214 7.861 -12.408 1.00 81.25 264 ARG A CA 1
ATOM 2033 C C . ARG A 1 264 ? 1.834 8.068 -13.786 1.00 81.25 264 ARG A C 1
ATOM 2035 O O . ARG A 1 264 ? 1.094 8.163 -14.769 1.00 81.25 264 ARG A O 1
ATOM 2042 N N . PRO A 1 265 ? 3.174 8.130 -13.893 1.00 87.44 265 PRO A N 1
ATOM 2043 C CA . PRO A 1 265 ? 3.835 8.225 -15.183 1.00 87.44 265 PRO A CA 1
ATOM 2044 C C . PRO A 1 265 ? 3.690 6.897 -15.925 1.00 87.44 265 PRO A C 1
ATOM 2046 O O . PRO A 1 265 ? 4.141 5.855 -15.437 1.00 87.44 265 PRO A O 1
ATOM 2049 N N . VAL A 1 266 ? 3.056 6.942 -17.094 1.00 92.25 266 VAL A N 1
ATOM 2050 C CA . VAL A 1 266 ? 2.826 5.771 -17.941 1.00 92.25 266 VAL A CA 1
ATOM 2051 C C . VAL A 1 266 ? 3.302 6.010 -19.365 1.00 92.25 266 VAL A C 1
ATOM 2053 O O . VAL A 1 266 ? 3.466 7.142 -19.834 1.00 92.25 266 VAL A O 1
ATOM 2056 N N . LEU A 1 267 ? 3.523 4.908 -20.061 1.00 95.25 267 LEU A N 1
ATOM 2057 C CA . LEU A 1 267 ? 3.900 4.885 -21.456 1.00 95.25 267 LEU A CA 1
ATOM 2058 C C . LEU A 1 267 ? 3.045 3.854 -22.192 1.00 95.25 267 LEU A C 1
ATOM 2060 O O . LEU A 1 267 ? 2.921 2.715 -21.744 1.00 95.25 267 LEU A O 1
ATOM 2064 N N . ASP A 1 268 ? 2.484 4.269 -23.322 1.00 96.56 268 ASP A N 1
ATOM 2065 C CA . ASP A 1 268 ? 1.786 3.390 -24.255 1.00 96.56 268 ASP A CA 1
ATOM 2066 C C . ASP A 1 268 ? 2.811 2.585 -25.065 1.00 96.56 268 ASP A C 1
ATOM 2068 O O . ASP A 1 268 ? 3.633 3.139 -25.800 1.00 96.56 268 ASP A O 1
ATOM 2072 N N . LEU A 1 269 ? 2.774 1.265 -24.901 1.00 97.50 269 LEU A N 1
ATOM 2073 C CA . LEU A 1 269 ? 3.675 0.324 -25.553 1.00 97.50 269 LEU A CA 1
ATOM 2074 C C . LEU A 1 269 ? 3.166 -0.147 -26.915 1.00 97.50 269 LEU A C 1
ATOM 2076 O O . LEU A 1 269 ? 3.883 -0.883 -27.590 1.00 97.50 269 LEU A O 1
ATOM 2080 N N . ASN A 1 270 ? 1.988 0.282 -27.372 1.00 97.00 270 ASN A N 1
ATOM 2081 C CA . ASN A 1 270 ? 1.521 -0.024 -28.728 1.00 97.00 270 ASN A CA 1
ATOM 2082 C C . ASN A 1 270 ? 2.291 0.766 -29.797 1.00 97.00 270 ASN A C 1
ATOM 2084 O O . ASN A 1 270 ? 2.375 0.356 -30.953 1.00 97.00 270 ASN A O 1
ATOM 2088 N N . GLN A 1 271 ? 2.930 1.866 -29.401 1.00 96.62 271 GLN A N 1
ATOM 2089 C CA . GLN A 1 271 ? 3.717 2.730 -30.280 1.00 96.62 271 GLN A CA 1
ATOM 2090 C C . GLN A 1 271 ? 5.026 2.069 -30.733 1.00 96.62 271 GLN A C 1
ATOM 2092 O O . GLN A 1 271 ? 5.531 1.150 -30.087 1.00 96.62 271 GLN A O 1
ATOM 2097 N N . SER A 1 272 ? 5.614 2.542 -31.835 1.00 97.94 272 SER A N 1
ATOM 2098 C CA . SER A 1 272 ? 6.928 2.057 -32.288 1.00 97.94 272 SER A CA 1
ATOM 2099 C C . SER A 1 272 ? 8.029 2.338 -31.250 1.00 97.94 272 SER A C 1
ATOM 2101 O O . SER A 1 272 ? 7.921 3.283 -30.466 1.00 97.94 272 SER A O 1
ATOM 2103 N N . GLU A 1 273 ? 9.114 1.555 -31.250 1.00 97.69 273 GLU A N 1
ATOM 2104 C CA . GLU A 1 273 ? 10.247 1.795 -30.335 1.00 97.69 273 GLU A CA 1
ATOM 2105 C C . GLU A 1 273 ? 10.865 3.187 -30.522 1.00 97.69 273 GLU A C 1
ATOM 2107 O O . GLU A 1 273 ? 11.303 3.816 -29.557 1.00 97.69 273 GLU A O 1
ATOM 2112 N N . GLU A 1 274 ? 10.854 3.696 -31.757 1.00 97.56 274 GLU A N 1
ATOM 2113 C CA . GLU A 1 274 ? 11.314 5.043 -32.068 1.00 97.56 274 GLU A CA 1
ATOM 2114 C C . GLU A 1 274 ? 10.383 6.106 -31.477 1.00 97.56 274 GLU A C 1
ATOM 2116 O O . GLU A 1 274 ? 10.860 7.040 -30.833 1.00 97.56 274 GLU A O 1
ATOM 2121 N N . SER A 1 275 ? 9.063 5.937 -31.592 1.00 97.50 275 SER A N 1
ATOM 2122 C CA . SER A 1 275 ? 8.079 6.815 -30.941 1.00 97.50 275 SER A CA 1
ATOM 2123 C C . SER A 1 275 ? 8.259 6.831 -29.419 1.00 97.50 275 SER A C 1
ATOM 2125 O O . SER A 1 275 ? 8.307 7.903 -28.814 1.00 97.50 275 SER A O 1
ATOM 2127 N N . ILE A 1 276 ? 8.466 5.654 -28.817 1.00 97.38 276 ILE A N 1
ATOM 2128 C CA . ILE A 1 276 ? 8.786 5.505 -27.392 1.00 97.38 276 ILE A CA 1
ATOM 2129 C C . ILE A 1 276 ? 10.072 6.270 -27.045 1.00 97.38 276 ILE A C 1
ATOM 2131 O O . ILE A 1 276 ? 10.100 7.038 -26.084 1.00 97.38 276 ILE A O 1
ATOM 2135 N N . PHE A 1 277 ? 11.136 6.124 -27.841 1.00 97.69 277 PHE A N 1
ATOM 2136 C CA . PHE A 1 277 ? 12.393 6.846 -27.625 1.00 97.69 277 PHE A CA 1
ATOM 2137 C C . PHE A 1 277 ? 12.240 8.363 -27.763 1.00 97.69 277 PHE A C 1
ATOM 2139 O O . PHE A 1 277 ? 12.920 9.121 -27.066 1.00 97.69 277 PHE A O 1
ATOM 2146 N N . GLN A 1 278 ? 11.364 8.836 -28.654 1.00 97.00 278 GLN A N 1
ATOM 2147 C CA . GLN A 1 278 ? 11.178 10.268 -28.866 1.00 97.00 278 GLN A CA 1
ATOM 2148 C C . GLN A 1 278 ? 10.605 10.974 -27.641 1.00 97.00 278 GLN A C 1
ATOM 2150 O O . GLN A 1 278 ? 11.088 12.059 -27.305 1.00 97.00 278 GLN A O 1
ATOM 2155 N N . VAL A 1 279 ? 9.664 10.324 -26.958 1.00 96.00 279 VAL A N 1
ATOM 2156 C CA . VAL A 1 279 ? 9.019 10.802 -25.729 1.00 96.00 279 VAL A CA 1
ATOM 2157 C C . VAL A 1 279 ? 9.990 10.898 -24.548 1.00 96.00 279 VAL A C 1
ATOM 2159 O O . VAL A 1 279 ? 9.834 11.764 -23.685 1.00 96.00 279 VAL A 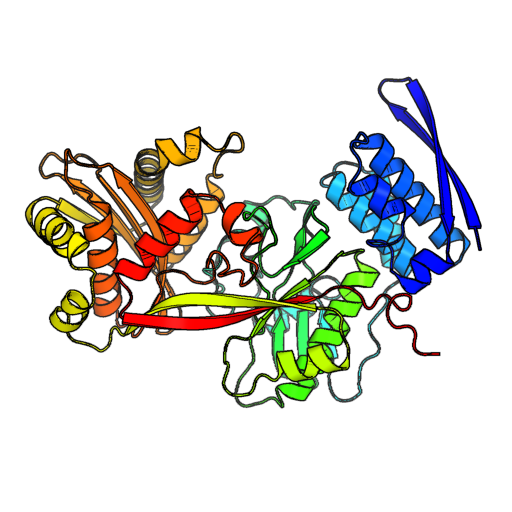O 1
ATOM 2162 N N . VAL A 1 280 ? 11.023 10.052 -24.507 1.00 96.81 280 VAL A N 1
ATOM 2163 C CA . VAL A 1 280 ? 12.022 10.083 -23.432 1.00 96.81 280 VAL A CA 1
ATOM 2164 C C . VAL A 1 280 ? 12.712 11.449 -23.364 1.00 96.81 280 VAL A C 1
ATOM 2166 O O . VAL A 1 280 ? 13.120 12.031 -24.374 1.00 96.81 280 VAL A O 1
ATOM 2169 N N . ARG A 1 281 ? 12.915 11.957 -22.144 1.00 96.88 281 ARG A N 1
ATOM 2170 C CA . ARG A 1 281 ? 13.568 13.244 -21.884 1.00 96.88 281 ARG A CA 1
ATOM 2171 C C . ARG A 1 281 ? 14.908 13.345 -22.614 1.00 96.88 281 ARG A C 1
ATOM 2173 O O . ARG A 1 281 ? 15.761 12.465 -22.517 1.00 96.88 281 ARG A O 1
ATOM 2180 N N . LYS A 1 282 ? 15.152 14.490 -23.261 1.00 97.06 282 LYS A N 1
ATOM 2181 C CA . LYS A 1 282 ? 16.380 14.757 -24.034 1.00 97.06 282 LYS A CA 1
ATOM 2182 C C . LYS A 1 282 ? 17.672 14.452 -23.262 1.00 97.06 282 LYS A C 1
ATOM 2184 O O . LYS A 1 282 ? 18.583 13.856 -23.830 1.00 97.06 282 LYS A O 1
ATOM 2189 N N . SER A 1 283 ? 17.748 14.810 -21.977 1.00 95.88 283 SER A N 1
ATOM 2190 C CA . SER A 1 283 ? 18.930 14.540 -21.144 1.00 95.88 283 SER A CA 1
ATOM 2191 C C . SER A 1 283 ? 19.183 13.047 -20.900 1.00 95.88 283 SER A C 1
ATOM 2193 O O . SER A 1 283 ? 20.308 12.671 -20.588 1.00 95.88 283 SER A O 1
ATOM 2195 N N . TYR A 1 284 ? 18.183 12.178 -21.074 1.00 97.06 284 TYR A N 1
ATOM 2196 C CA . TYR A 1 284 ? 18.322 10.733 -20.863 1.00 97.06 284 TYR A CA 1
ATOM 2197 C C . TYR A 1 284 ? 18.840 10.024 -22.109 1.00 97.06 284 TYR A C 1
ATOM 2199 O O . TYR A 1 284 ? 19.595 9.062 -21.985 1.00 97.06 284 TYR A O 1
ATOM 2207 N N . LYS A 1 285 ? 18.535 10.545 -23.304 1.00 97.38 285 LYS A N 1
ATOM 2208 C CA . LYS A 1 285 ? 18.910 9.935 -24.591 1.00 97.38 285 LYS A CA 1
ATOM 2209 C C . LYS A 1 285 ? 20.419 9.672 -24.712 1.00 97.38 285 LYS A C 1
ATOM 2211 O O . LYS A 1 285 ? 20.818 8.604 -25.164 1.00 97.38 285 LYS A O 1
ATOM 2216 N N . SER A 1 286 ? 21.273 10.587 -24.234 1.00 97.12 286 SER A N 1
ATOM 2217 C CA . SER A 1 286 ? 22.736 10.377 -24.238 1.00 97.12 286 SER A CA 1
ATOM 2218 C C . SER A 1 286 ? 23.179 9.226 -23.325 1.00 97.12 286 SER A C 1
ATOM 2220 O O . SER A 1 286 ? 24.093 8.479 -23.673 1.00 97.12 286 SER A O 1
ATOM 2222 N N . HIS A 1 287 ? 22.540 9.065 -22.165 1.00 97.19 287 HIS A N 1
ATOM 2223 C CA . HIS A 1 287 ? 22.827 7.966 -21.243 1.00 97.19 287 HIS A CA 1
ATOM 2224 C C . HIS A 1 287 ? 22.299 6.630 -21.769 1.00 97.19 287 HIS A C 1
ATOM 2226 O O . HIS A 1 287 ? 22.980 5.620 -21.628 1.00 97.19 287 HIS A O 1
ATOM 2232 N N . ILE A 1 288 ? 21.136 6.640 -22.423 1.00 98.06 288 ILE A N 1
ATOM 2233 C CA . ILE A 1 288 ? 20.546 5.462 -23.066 1.00 98.06 288 ILE A CA 1
ATOM 2234 C C . ILE A 1 288 ? 21.444 4.959 -24.195 1.00 98.06 288 ILE A C 1
ATOM 2236 O O . ILE A 1 288 ? 21.811 3.789 -24.199 1.00 98.06 288 ILE A O 1
ATOM 2240 N N . ASN A 1 289 ? 21.866 5.843 -25.104 1.00 97.81 289 ASN A N 1
ATOM 2241 C CA . ASN A 1 289 ? 22.757 5.469 -26.205 1.00 97.81 289 ASN A CA 1
ATOM 2242 C C . ASN A 1 289 ? 24.102 4.945 -25.695 1.00 97.81 289 ASN A C 1
ATOM 2244 O O . ASN A 1 289 ? 24.605 3.949 -26.203 1.00 97.81 289 ASN A O 1
ATOM 2248 N N . TRP A 1 290 ? 24.663 5.580 -24.660 1.00 97.62 290 TRP A N 1
ATOM 2249 C CA . TRP A 1 290 ? 25.876 5.075 -24.024 1.00 97.62 290 TRP A CA 1
ATOM 2250 C C . TRP A 1 290 ? 25.654 3.680 -23.427 1.00 97.62 290 TRP A C 1
ATOM 2252 O O . TRP A 1 290 ? 26.437 2.777 -23.705 1.00 97.62 290 TRP A O 1
ATOM 2262 N N . GLY A 1 291 ? 24.576 3.473 -22.665 1.00 97.50 291 GLY A N 1
ATOM 2263 C CA . GLY A 1 291 ? 24.281 2.174 -22.062 1.00 97.50 291 GLY A CA 1
ATOM 2264 C C . GLY A 1 291 ? 24.097 1.072 -23.105 1.00 97.50 291 GLY A C 1
ATOM 2265 O O . GLY A 1 291 ? 24.674 0.001 -22.957 1.00 97.50 291 GLY A O 1
ATOM 2266 N N . LYS A 1 292 ? 23.409 1.369 -24.213 1.00 97.06 292 LYS A N 1
ATOM 2267 C CA . LYS A 1 292 ? 23.196 0.436 -25.329 1.00 97.06 292 LYS A CA 1
ATOM 2268 C C . LYS A 1 292 ? 24.499 -0.107 -25.923 1.00 97.06 292 LYS A C 1
ATOM 2270 O O . LYS A 1 292 ? 24.555 -1.277 -26.276 1.00 97.06 292 LYS A O 1
ATOM 2275 N N . SER A 1 293 ? 25.534 0.724 -26.041 1.00 97.50 293 SER A N 1
ATOM 2276 C CA . SER A 1 293 ? 26.821 0.316 -26.626 1.00 97.50 293 SER A CA 1
ATOM 2277 C C . SER A 1 293 ? 27.790 -0.320 -25.624 1.00 97.50 293 SER A C 1
ATOM 2279 O O . SER A 1 293 ? 28.744 -0.970 -26.044 1.00 97.50 293 SER A O 1
ATOM 2281 N N . ASN A 1 294 ? 27.599 -0.100 -24.320 1.00 97.69 294 ASN A N 1
ATOM 2282 C CA . ASN A 1 294 ? 28.608 -0.424 -23.302 1.00 97.69 294 ASN A CA 1
ATOM 2283 C C . ASN A 1 294 ? 28.153 -1.477 -22.287 1.00 97.69 294 ASN A C 1
ATOM 2285 O O . ASN A 1 294 ? 28.984 -1.968 -21.524 1.00 97.69 294 ASN A O 1
ATOM 2289 N N . LEU A 1 295 ? 26.860 -1.806 -22.245 1.00 97.94 295 LEU A N 1
ATOM 2290 C CA . LEU A 1 295 ? 26.297 -2.690 -21.232 1.00 97.94 295 LEU A CA 1
ATOM 2291 C C . LEU A 1 295 ? 25.767 -3.986 -21.839 1.00 97.94 295 LEU A C 1
ATOM 2293 O O . LEU A 1 295 ? 25.085 -3.983 -22.862 1.00 97.94 295 LEU A O 1
ATOM 2297 N N . VAL A 1 296 ? 26.031 -5.084 -21.140 1.00 97.69 296 VAL A N 1
ATOM 2298 C CA . VAL A 1 296 ? 25.476 -6.410 -21.405 1.00 97.69 296 VAL A CA 1
ATOM 2299 C C . VAL A 1 296 ? 24.399 -6.687 -20.362 1.00 97.69 296 VAL A C 1
ATOM 2301 O O . VAL A 1 296 ? 24.604 -6.428 -19.176 1.00 97.69 296 VAL A O 1
ATOM 2304 N N . ALA A 1 297 ? 23.246 -7.189 -20.799 1.00 97.25 297 ALA A N 1
ATOM 2305 C CA . ALA A 1 297 ? 22.133 -7.524 -19.920 1.00 97.25 297 ALA A CA 1
ATOM 2306 C C . ALA A 1 297 ? 21.953 -9.047 -19.826 1.00 97.25 297 ALA A C 1
ATOM 2308 O O . ALA A 1 297 ? 21.840 -9.729 -20.843 1.00 97.25 297 ALA A O 1
ATOM 2309 N N . GLU A 1 298 ? 21.903 -9.561 -18.601 1.00 97.62 298 GLU A N 1
ATOM 2310 C CA . GLU A 1 298 ? 21.409 -10.900 -18.270 1.00 97.62 298 GLU A CA 1
ATOM 2311 C C . GLU A 1 298 ? 19.921 -10.783 -17.939 1.00 97.62 298 GLU A C 1
ATOM 2313 O O . GLU A 1 298 ? 19.539 -9.938 -17.131 1.00 97.62 298 GLU A O 1
ATOM 2318 N N . TYR A 1 299 ? 19.092 -11.621 -18.555 1.00 97.69 299 TYR A N 1
ATOM 2319 C CA . TYR A 1 299 ? 17.636 -11.591 -18.438 1.00 97.69 299 TYR A CA 1
ATOM 2320 C C . TYR A 1 299 ? 17.133 -12.887 -17.803 1.00 97.69 299 TYR A C 1
ATOM 2322 O O . TYR A 1 299 ? 17.417 -13.970 -18.310 1.00 97.69 299 TYR A O 1
ATOM 2330 N N . LEU A 1 300 ? 16.374 -12.784 -16.715 1.00 97.50 300 LEU A N 1
ATOM 2331 C CA . LEU A 1 300 ? 15.934 -13.919 -15.907 1.00 97.50 300 LEU A CA 1
ATOM 2332 C C . LEU A 1 300 ? 14.414 -13.868 -15.695 1.00 97.50 300 LEU A C 1
ATOM 2334 O O . LEU A 1 300 ? 13.859 -12.835 -15.318 1.00 97.50 300 LEU A O 1
ATOM 2338 N N . SER A 1 301 ? 13.733 -14.991 -15.922 1.00 95.12 301 SER A N 1
ATOM 2339 C CA . SER A 1 301 ? 12.291 -15.159 -15.690 1.00 95.12 301 SER A CA 1
ATOM 2340 C C . SER A 1 301 ? 11.934 -16.637 -15.551 1.00 95.12 301 SER A C 1
ATOM 2342 O O . SER A 1 301 ? 12.607 -17.489 -16.136 1.00 95.12 301 SER A O 1
ATOM 2344 N N . GLY A 1 302 ? 10.843 -16.952 -14.853 1.00 91.38 302 GLY A N 1
ATOM 2345 C CA . GLY A 1 302 ? 10.357 -18.325 -14.738 1.00 91.38 302 GLY A CA 1
ATOM 2346 C C . GLY A 1 302 ? 11.375 -19.242 -14.051 1.00 91.38 302 GLY A C 1
ATOM 2347 O O . GLY A 1 302 ? 12.074 -18.841 -13.120 1.00 91.38 302 GLY A O 1
ATOM 2348 N N . ALA A 1 303 ? 11.527 -20.451 -14.596 1.00 91.56 303 ALA A N 1
ATOM 2349 C CA . ALA A 1 303 ? 12.474 -21.458 -14.116 1.00 91.56 303 ALA A CA 1
ATOM 2350 C C . ALA A 1 303 ? 13.957 -21.035 -14.190 1.00 91.56 303 ALA A C 1
ATOM 2352 O O . ALA A 1 303 ? 14.785 -21.654 -13.531 1.00 91.56 303 ALA A O 1
ATOM 2353 N N . ALA A 1 304 ? 14.305 -19.985 -14.949 1.00 95.44 304 ALA A N 1
ATOM 2354 C CA . ALA A 1 304 ? 15.669 -19.447 -14.969 1.00 95.44 304 ALA A CA 1
ATOM 2355 C C . ALA A 1 304 ? 16.038 -18.699 -13.671 1.00 95.44 304 ALA A C 1
ATOM 2357 O O . ALA A 1 304 ? 17.210 -18.410 -13.438 1.00 95.44 304 ALA A O 1
ATOM 2358 N N . ILE A 1 305 ? 15.051 -18.372 -12.830 1.00 92.00 305 ILE A N 1
ATOM 2359 C CA . ILE A 1 305 ? 15.268 -17.841 -11.482 1.00 92.00 305 ILE A CA 1
ATOM 2360 C C . ILE A 1 305 ? 15.288 -19.031 -10.511 1.00 92.00 305 ILE A C 1
ATOM 2362 O O . ILE A 1 305 ? 14.305 -19.339 -9.838 1.00 92.00 305 ILE A O 1
ATOM 2366 N N . ASP A 1 306 ? 16.413 -19.741 -10.487 1.00 90.56 306 ASP A N 1
ATOM 2367 C CA . ASP A 1 306 ? 16.708 -20.775 -9.493 1.00 90.56 306 ASP A CA 1
ATOM 2368 C C . ASP A 1 306 ? 17.313 -20.171 -8.207 1.00 90.56 306 ASP A C 1
ATOM 2370 O O . ASP A 1 306 ? 17.500 -18.956 -8.093 1.00 90.56 306 ASP A O 1
ATOM 2374 N N . ASN A 1 307 ? 17.631 -21.011 -7.217 1.00 86.62 307 ASN A N 1
ATOM 2375 C CA . ASN A 1 307 ? 18.202 -20.551 -5.944 1.00 86.62 307 ASN A CA 1
ATOM 2376 C C . ASN A 1 307 ? 19.526 -19.785 -6.130 1.00 86.62 307 ASN A C 1
ATOM 2378 O O . ASN A 1 307 ? 19.768 -18.795 -5.442 1.00 86.62 307 ASN A O 1
ATOM 2382 N N . ALA A 1 308 ? 20.364 -20.204 -7.083 1.00 91.31 308 ALA A N 1
ATOM 2383 C CA . ALA A 1 308 ? 21.630 -19.534 -7.364 1.00 91.31 308 ALA A CA 1
ATOM 2384 C C . ALA A 1 308 ? 21.408 -18.179 -8.055 1.00 91.31 308 ALA A C 1
ATOM 2386 O O . ALA A 1 308 ? 22.123 -17.212 -7.793 1.00 91.31 308 ALA A O 1
ATOM 2387 N N . ALA A 1 309 ? 20.424 -18.084 -8.949 1.00 92.62 309 ALA A N 1
ATOM 2388 C CA . ALA A 1 309 ? 20.026 -16.843 -9.595 1.00 92.62 309 ALA A CA 1
ATOM 2389 C C . ALA A 1 309 ? 19.448 -15.852 -8.583 1.00 92.62 309 ALA A C 1
ATOM 2391 O O . ALA A 1 309 ? 19.809 -14.678 -8.629 1.00 92.62 309 ALA A O 1
ATOM 2392 N N . VAL A 1 310 ? 18.619 -16.311 -7.639 1.00 87.31 310 VAL A N 1
ATOM 2393 C CA . VAL A 1 310 ? 18.086 -15.479 -6.547 1.00 87.31 310 VAL A CA 1
ATOM 2394 C C . VAL A 1 310 ? 19.213 -14.806 -5.766 1.00 87.31 310 VAL A C 1
ATOM 2396 O O . VAL A 1 310 ? 19.181 -13.588 -5.585 1.00 87.31 310 VAL A O 1
ATOM 2399 N N . GLU A 1 311 ? 20.236 -15.563 -5.368 1.00 86.31 311 GLU A N 1
ATOM 2400 C CA . GLU A 1 311 ? 21.384 -15.014 -4.643 1.00 86.31 311 GLU A CA 1
ATOM 2401 C C . GLU A 1 311 ? 22.108 -13.933 -5.463 1.00 86.31 311 GLU A C 1
ATOM 2403 O O . GLU A 1 311 ? 22.351 -12.829 -4.968 1.00 86.31 311 GLU A O 1
ATOM 2408 N N . ARG A 1 312 ? 22.383 -14.197 -6.748 1.00 92.56 312 ARG A N 1
ATOM 2409 C CA . ARG A 1 312 ? 23.036 -13.222 -7.642 1.00 92.56 312 ARG A CA 1
ATOM 2410 C C . ARG A 1 312 ? 22.201 -11.959 -7.850 1.00 92.56 312 ARG A C 1
ATOM 2412 O O . ARG A 1 312 ? 22.751 -10.856 -7.866 1.00 92.56 312 ARG A O 1
ATOM 2419 N N . ILE A 1 313 ? 20.885 -12.102 -8.016 1.00 91.31 313 ILE A N 1
ATOM 2420 C CA . ILE A 1 313 ? 19.959 -10.970 -8.141 1.00 91.31 313 ILE A CA 1
ATOM 2421 C C . ILE A 1 313 ? 20.011 -10.125 -6.866 1.00 91.31 313 ILE A C 1
ATOM 2423 O O . ILE A 1 313 ? 20.147 -8.902 -6.944 1.00 91.31 313 ILE A O 1
ATOM 2427 N N . TYR A 1 314 ? 19.949 -10.768 -5.700 1.00 85.69 314 TYR A N 1
ATOM 2428 C CA . TYR A 1 314 ? 19.978 -10.084 -4.414 1.00 85.69 314 TYR A CA 1
ATOM 2429 C C . TYR A 1 314 ? 21.291 -9.315 -4.202 1.00 85.69 314 TYR A C 1
ATOM 2431 O O . TYR A 1 314 ? 21.261 -8.131 -3.864 1.00 85.69 314 TYR A O 1
ATOM 2439 N N . GLN A 1 315 ? 22.437 -9.924 -4.517 1.00 88.69 315 GLN A N 1
ATOM 2440 C CA . GLN A 1 315 ? 23.743 -9.254 -4.484 1.00 88.69 315 GLN A CA 1
ATOM 2441 C C . GLN A 1 315 ? 23.788 -8.026 -5.413 1.00 88.69 315 GLN A C 1
ATOM 2443 O O . GLN A 1 315 ? 24.272 -6.962 -5.019 1.00 88.69 315 GLN A O 1
ATOM 2448 N N . ALA A 1 316 ? 23.244 -8.130 -6.632 1.00 92.19 316 ALA A N 1
ATOM 2449 C CA . ALA A 1 316 ? 23.175 -7.002 -7.564 1.00 92.19 316 ALA A CA 1
ATOM 2450 C C . ALA A 1 316 ? 22.299 -5.855 -7.029 1.00 92.19 316 ALA A C 1
ATOM 2452 O O . ALA A 1 316 ? 22.659 -4.681 -7.167 1.00 92.19 316 ALA A O 1
ATOM 2453 N N . ILE A 1 317 ? 21.173 -6.180 -6.386 1.00 86.44 317 ILE A N 1
ATOM 2454 C CA . ILE A 1 317 ? 20.283 -5.207 -5.741 1.00 86.44 317 ILE A CA 1
ATOM 2455 C C . ILE A 1 317 ? 20.990 -4.508 -4.586 1.00 86.44 317 ILE A C 1
ATOM 2457 O O . ILE A 1 317 ? 20.972 -3.275 -4.549 1.00 86.44 317 ILE A O 1
ATOM 2461 N N . GLN A 1 318 ? 21.630 -5.262 -3.688 1.00 82.75 318 GLN A N 1
ATOM 2462 C CA . GLN A 1 318 ? 22.377 -4.709 -2.558 1.00 82.75 318 GLN A CA 1
ATOM 2463 C C . GLN A 1 318 ? 23.474 -3.756 -3.031 1.00 82.75 318 GLN A C 1
ATOM 2465 O O . GLN A 1 318 ? 23.589 -2.646 -2.515 1.00 82.75 318 GLN A O 1
ATOM 2470 N N . LEU A 1 319 ? 24.225 -4.143 -4.065 1.00 89.06 319 LEU A N 1
ATOM 2471 C CA . LEU A 1 319 ? 25.270 -3.303 -4.637 1.00 89.06 319 LEU A CA 1
ATOM 2472 C C . LEU A 1 319 ? 24.695 -2.003 -5.227 1.00 89.06 319 LEU A C 1
ATOM 2474 O O . LEU A 1 319 ? 25.191 -0.912 -4.946 1.00 89.06 319 LEU A O 1
ATOM 2478 N N . CYS A 1 320 ? 23.612 -2.091 -6.004 1.00 87.50 320 CYS A N 1
ATOM 2479 C CA . CYS A 1 320 ? 22.991 -0.919 -6.627 1.00 87.50 320 CYS A CA 1
ATOM 2480 C C . CYS A 1 320 ? 22.291 0.011 -5.621 1.00 87.50 320 CYS A C 1
ATOM 2482 O O . CYS A 1 320 ? 22.155 1.206 -5.890 1.00 87.50 320 CYS A O 1
ATOM 2484 N N . HIS A 1 321 ? 21.858 -0.514 -4.472 1.00 78.69 321 HIS A N 1
ATOM 2485 C CA . HIS A 1 321 ? 21.167 0.236 -3.423 1.00 78.69 321 HIS A CA 1
ATOM 2486 C C . HIS A 1 321 ? 22.043 0.522 -2.203 1.00 78.69 321 HIS A C 1
ATOM 2488 O O . HIS A 1 321 ? 21.530 1.065 -1.233 1.00 78.69 321 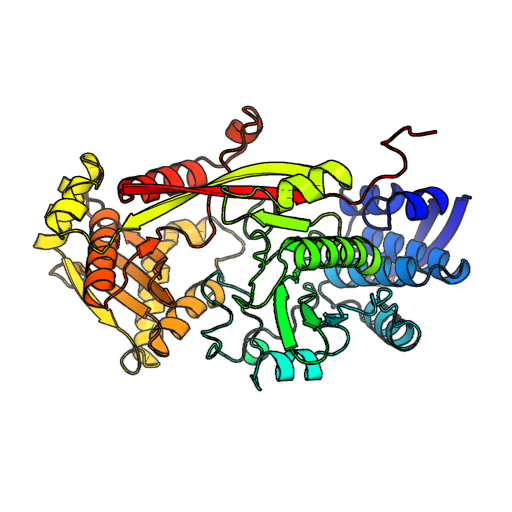HIS A O 1
ATOM 2494 N N . GLN A 1 322 ? 23.349 0.239 -2.232 1.00 77.75 322 GLN A N 1
ATOM 2495 C CA . GLN A 1 322 ? 24.227 0.352 -1.060 1.00 77.75 322 GLN A CA 1
ATOM 2496 C C . GLN A 1 322 ? 24.108 1.712 -0.351 1.00 77.75 322 GLN A C 1
ATOM 2498 O O . GLN A 1 322 ? 23.971 1.761 0.866 1.00 77.75 322 GLN A O 1
ATOM 2503 N N . LYS A 1 323 ? 24.065 2.815 -1.117 1.00 68.88 323 LYS A N 1
ATOM 2504 C CA . LYS A 1 323 ? 23.890 4.184 -0.587 1.00 68.88 323 LYS A CA 1
ATOM 2505 C C . LYS A 1 323 ? 22.515 4.438 0.036 1.00 68.88 323 LYS A C 1
ATOM 2507 O O . LYS A 1 323 ? 22.376 5.307 0.890 1.00 68.88 323 LYS A O 1
ATOM 2512 N N . VAL A 1 324 ? 21.494 3.749 -0.463 1.00 64.31 324 VAL A N 1
ATOM 2513 C CA . VAL A 1 324 ? 20.112 3.846 0.012 1.00 64.31 324 VAL A CA 1
ATOM 2514 C C . VAL A 1 324 ? 19.985 3.030 1.296 1.00 64.31 324 VAL A C 1
ATOM 2516 O O . VAL A 1 324 ? 19.584 3.572 2.317 1.00 64.31 324 VAL A O 1
ATOM 2519 N N . ILE A 1 325 ? 20.438 1.776 1.268 1.00 64.25 325 ILE A N 1
ATOM 2520 C CA . ILE A 1 325 ? 20.453 0.859 2.412 1.00 64.25 325 ILE A CA 1
ATOM 2521 C C . ILE A 1 325 ? 21.246 1.456 3.581 1.00 64.25 325 ILE A C 1
ATOM 2523 O O . ILE A 1 325 ? 20.758 1.439 4.699 1.00 64.25 325 ILE A O 1
ATOM 2527 N N . SER A 1 326 ? 22.414 2.063 3.341 1.00 59.62 326 SER A N 1
ATOM 2528 C CA . SER A 1 326 ? 23.224 2.671 4.409 1.00 59.62 326 SER A CA 1
ATOM 2529 C C . SER A 1 326 ? 22.604 3.923 5.042 1.00 59.62 326 SER A C 1
ATOM 2531 O O . SER A 1 326 ? 23.060 4.361 6.093 1.00 59.62 326 SER A O 1
ATOM 2533 N N . LYS A 1 327 ? 21.633 4.561 4.373 1.00 53.03 327 LYS A N 1
ATOM 2534 C CA . LYS A 1 327 ? 20.991 5.799 4.841 1.00 53.03 327 LYS A CA 1
ATOM 2535 C C . LYS A 1 327 ? 19.771 5.525 5.726 1.00 53.03 327 LYS A C 1
ATOM 2537 O O . LYS A 1 327 ? 19.448 6.361 6.565 1.00 53.03 327 LYS A O 1
ATOM 2542 N N . TYR A 1 328 ? 19.105 4.389 5.538 1.00 48.44 328 TYR A N 1
ATOM 2543 C CA . TYR A 1 328 ? 17.971 3.968 6.356 1.00 48.44 328 TYR A CA 1
ATOM 2544 C C . TYR A 1 328 ? 18.483 3.014 7.445 1.00 48.44 328 TYR A C 1
ATOM 2546 O O . TYR A 1 328 ? 18.909 1.904 7.136 1.00 48.44 328 TYR A O 1
ATOM 2554 N N . GLY A 1 329 ? 18.493 3.462 8.707 1.00 38.25 329 GLY A N 1
ATOM 2555 C CA . GLY A 1 329 ? 19.017 2.698 9.857 1.00 38.25 329 GLY A CA 1
ATOM 2556 C C . GLY A 1 329 ? 18.253 1.401 10.151 1.00 38.25 329 GLY A C 1
ATOM 2557 O O . GLY A 1 329 ? 18.747 0.533 10.861 1.00 38.25 329 GLY A O 1
ATOM 2558 N N . ASP A 1 330 ? 17.078 1.274 9.551 1.00 41.75 330 ASP A N 1
ATOM 2559 C CA . ASP A 1 330 ? 16.109 0.196 9.680 1.00 41.75 330 ASP A CA 1
ATOM 2560 C C . ASP A 1 330 ? 16.350 -0.910 8.635 1.00 41.75 330 ASP A C 1
ATOM 2562 O O . ASP A 1 330 ? 15.800 -1.997 8.765 1.00 41.75 330 ASP A O 1
ATOM 2566 N N . GLY A 1 331 ? 17.192 -0.648 7.621 1.00 41.62 331 GLY A N 1
ATOM 2567 C CA . GLY A 1 331 ? 17.477 -1.557 6.513 1.00 41.62 331 GLY A CA 1
ATOM 2568 C C . GLY A 1 331 ? 16.247 -1.807 5.633 1.00 41.62 331 GLY A C 1
ATOM 2569 O O . GLY A 1 331 ? 15.196 -2.238 6.089 1.00 41.62 331 GLY A O 1
ATOM 2570 N N . MET A 1 332 ? 16.353 -1.591 4.319 1.00 49.97 332 MET A N 1
ATOM 2571 C CA . MET A 1 332 ? 15.374 -2.213 3.418 1.00 49.97 332 MET A CA 1
ATOM 2572 C C . MET A 1 332 ? 15.470 -3.729 3.626 1.00 49.97 332 MET A C 1
ATOM 2574 O O . MET A 1 332 ? 16.525 -4.312 3.356 1.00 49.97 332 MET A O 1
ATOM 2578 N N . THR A 1 333 ? 14.420 -4.350 4.168 1.00 53.59 333 THR A N 1
ATOM 2579 C CA . THR A 1 333 ? 14.443 -5.778 4.495 1.00 53.59 333 THR A CA 1
ATOM 2580 C C . THR A 1 333 ? 14.618 -6.587 3.213 1.00 53.59 333 THR A C 1
ATOM 2582 O O . THR A 1 333 ? 14.156 -6.195 2.137 1.00 53.59 333 THR A O 1
ATOM 2585 N N . ALA A 1 334 ? 15.316 -7.723 3.298 1.00 58.69 334 ALA A N 1
ATOM 2586 C CA . ALA A 1 334 ? 15.507 -8.607 2.147 1.00 58.69 334 ALA A CA 1
ATOM 2587 C C . ALA A 1 334 ? 14.166 -8.963 1.477 1.00 58.69 334 ALA A C 1
ATOM 2589 O O . ALA A 1 334 ? 14.070 -9.028 0.253 1.00 58.69 334 ALA A O 1
ATOM 2590 N N . GLU A 1 335 ? 13.118 -9.092 2.286 1.00 56.72 335 GLU A N 1
ATOM 2591 C CA . GLU A 1 335 ? 11.742 -9.382 1.887 1.00 56.72 335 GLU A CA 1
ATOM 2592 C C . GLU A 1 335 ? 11.180 -8.387 0.865 1.00 56.72 335 GLU A C 1
ATOM 2594 O O . GLU A 1 335 ? 10.571 -8.803 -0.125 1.00 56.72 335 GLU A O 1
ATOM 2599 N N . LEU A 1 336 ? 11.447 -7.089 1.044 1.00 58.78 336 LEU A N 1
ATOM 2600 C CA . LEU A 1 336 ? 10.931 -6.031 0.173 1.00 58.78 336 LEU A CA 1
ATOM 2601 C C . LEU A 1 336 ? 11.466 -6.155 -1.258 1.00 58.78 336 LEU A C 1
ATOM 2603 O O . LEU A 1 336 ? 10.757 -5.900 -2.232 1.00 58.78 336 LEU A O 1
ATOM 2607 N N . PHE A 1 337 ? 12.709 -6.614 -1.394 1.00 68.56 337 PHE A N 1
ATOM 2608 C CA . PHE A 1 337 ? 13.321 -6.878 -2.691 1.00 68.56 337 PHE A CA 1
ATOM 2609 C C . PHE A 1 337 ? 12.910 -8.228 -3.282 1.00 68.56 337 PHE A C 1
ATOM 2611 O O . PHE A 1 337 ? 12.869 -8.371 -4.505 1.00 68.56 337 PHE A O 1
ATOM 2618 N N . MET A 1 338 ? 12.597 -9.212 -2.436 1.00 72.50 338 MET A N 1
ATOM 2619 C CA . MET A 1 338 ? 12.323 -10.579 -2.870 1.00 72.50 338 MET A CA 1
ATOM 2620 C C . MET A 1 338 ? 10.948 -10.756 -3.506 1.00 72.50 338 MET A C 1
ATOM 2622 O O . MET A 1 338 ? 10.830 -11.510 -4.470 1.00 72.50 338 MET A O 1
ATOM 2626 N N . GLN A 1 339 ? 9.910 -10.052 -3.053 1.00 70.62 339 GLN A N 1
ATOM 2627 C CA . GLN A 1 339 ? 8.565 -10.246 -3.607 1.00 70.62 339 GLN A CA 1
ATOM 2628 C C . GLN A 1 339 ? 8.470 -10.065 -5.138 1.00 70.62 339 GLN A C 1
ATOM 2630 O O . GLN A 1 339 ? 7.940 -10.963 -5.803 1.00 70.62 339 GLN A O 1
ATOM 2635 N N . PRO A 1 340 ? 8.970 -8.971 -5.750 1.00 76.38 340 PRO A N 1
ATOM 2636 C CA . PRO A 1 340 ? 8.887 -8.824 -7.201 1.00 76.38 340 PRO A CA 1
ATOM 2637 C C . PRO A 1 340 ? 9.753 -9.855 -7.942 1.00 76.38 340 PRO A C 1
ATOM 2639 O O . PRO A 1 340 ? 9.399 -10.251 -9.052 1.00 76.38 340 PRO A O 1
ATOM 2642 N N . ILE A 1 341 ? 10.829 -10.362 -7.326 1.00 82.25 341 ILE A N 1
ATOM 2643 C CA . ILE A 1 341 ? 11.643 -11.458 -7.879 1.00 82.25 341 ILE A CA 1
ATOM 2644 C C . ILE A 1 341 ? 10.832 -12.753 -7.922 1.00 82.25 341 ILE A C 1
ATOM 2646 O O . ILE A 1 341 ? 10.853 -13.444 -8.938 1.00 82.25 341 ILE A O 1
ATOM 2650 N N . VAL A 1 342 ? 10.066 -13.063 -6.873 1.00 79.25 342 VAL A N 1
ATOM 2651 C CA . VAL A 1 342 ? 9.232 -14.272 -6.864 1.00 79.25 342 VAL A CA 1
ATOM 2652 C C . VAL A 1 342 ? 8.115 -14.198 -7.909 1.00 79.25 342 VAL A C 1
ATOM 2654 O O . VAL A 1 342 ? 7.832 -15.192 -8.577 1.00 79.25 342 VAL A O 1
ATOM 2657 N N . LEU A 1 343 ? 7.517 -13.023 -8.132 1.00 76.56 343 LEU A N 1
ATOM 2658 C CA . LEU A 1 343 ? 6.571 -12.844 -9.242 1.00 76.56 343 LEU A CA 1
ATOM 2659 C C . LEU A 1 343 ? 7.234 -13.163 -10.591 1.00 76.56 343 LEU A C 1
ATOM 2661 O O . LEU A 1 343 ? 6.663 -13.889 -11.405 1.00 76.56 343 LEU A O 1
ATOM 2665 N N . CYS A 1 344 ? 8.470 -12.704 -10.799 1.00 85.06 344 CYS A N 1
ATOM 2666 C CA . CYS A 1 344 ? 9.237 -13.030 -12.002 1.00 85.06 344 CYS A CA 1
ATOM 2667 C C . CYS A 1 344 ? 9.564 -14.529 -12.096 1.00 85.06 344 CYS A C 1
ATOM 2669 O O . CYS A 1 344 ? 9.459 -15.104 -13.179 1.00 85.06 344 CYS A O 1
ATOM 2671 N N . GLN A 1 345 ? 9.908 -15.182 -10.981 1.00 85.00 345 GLN A N 1
ATOM 2672 C CA . GLN A 1 345 ? 10.171 -16.627 -10.911 1.00 85.00 345 GLN A CA 1
ATOM 2673 C C . GLN A 1 345 ? 8.941 -17.455 -11.304 1.00 85.00 345 GLN A C 1
ATOM 2675 O O . GLN A 1 345 ? 9.064 -18.530 -11.883 1.00 85.00 345 GLN A O 1
ATOM 2680 N N . ARG A 1 346 ? 7.740 -16.934 -11.050 1.00 78.81 346 ARG A N 1
ATOM 2681 C CA . ARG A 1 346 ? 6.467 -17.559 -11.438 1.00 78.81 346 ARG A CA 1
ATOM 2682 C C . ARG A 1 346 ? 6.005 -17.193 -12.851 1.00 78.81 346 ARG A C 1
ATOM 2684 O O . ARG A 1 346 ? 4.915 -17.576 -13.254 1.00 78.81 346 ARG A O 1
ATOM 2691 N N . GLY A 1 347 ? 6.831 -16.473 -13.611 1.00 83.06 347 GLY A N 1
ATOM 2692 C CA . GLY A 1 347 ? 6.547 -16.096 -14.997 1.00 83.06 347 GLY A CA 1
ATOM 2693 C C . GLY A 1 347 ? 5.767 -14.789 -15.159 1.00 83.06 347 GLY A C 1
ATOM 2694 O O . GLY A 1 347 ? 5.491 -14.395 -16.287 1.00 83.06 347 GLY A O 1
ATOM 2695 N N . PHE A 1 348 ? 5.470 -14.068 -14.074 1.00 83.12 348 PHE A N 1
ATOM 2696 C CA . PHE A 1 348 ? 4.758 -12.784 -14.107 1.00 83.12 348 PHE A CA 1
ATOM 2697 C C . PHE A 1 348 ? 5.706 -11.587 -14.239 1.00 83.12 348 PHE A C 1
ATOM 2699 O O . PHE A 1 348 ? 5.453 -10.517 -13.685 1.00 83.12 348 PHE A O 1
ATOM 2706 N N . GLY A 1 349 ? 6.841 -11.750 -14.918 1.00 89.75 349 GLY A N 1
ATOM 2707 C CA . GLY A 1 349 ? 7.819 -10.676 -15.036 1.00 89.75 349 GLY A CA 1
ATOM 2708 C C . GLY A 1 349 ? 9.201 -11.101 -15.508 1.00 89.75 349 GLY A C 1
ATOM 2709 O O . GLY A 1 349 ? 9.420 -12.217 -15.975 1.00 89.75 349 GLY A O 1
ATOM 2710 N N . GLU A 1 350 ? 10.137 -10.169 -15.375 1.00 95.62 350 GLU A N 1
ATOM 2711 C CA . GLU A 1 350 ? 11.550 -10.336 -15.678 1.00 95.62 350 GLU A CA 1
ATOM 2712 C C . GLU A 1 350 ? 12.423 -9.563 -14.690 1.00 95.62 350 GLU A C 1
ATOM 2714 O O . GLU A 1 350 ? 12.149 -8.408 -14.356 1.00 95.62 350 GLU A O 1
ATOM 2719 N N . VAL A 1 351 ? 13.542 -10.177 -14.319 1.00 96.19 351 VAL A N 1
ATOM 2720 C CA . VAL A 1 351 ? 14.691 -9.497 -13.730 1.00 96.19 351 VAL A CA 1
ATOM 2721 C C . VAL A 1 351 ? 15.758 -9.316 -14.807 1.00 96.19 351 VAL A C 1
ATOM 2723 O O . VAL A 1 351 ? 16.058 -10.252 -15.543 1.00 96.19 351 VAL A O 1
ATOM 2726 N N . ALA A 1 352 ? 16.352 -8.128 -14.896 1.00 98.06 352 ALA A N 1
ATOM 2727 C CA . ALA A 1 352 ? 17.518 -7.876 -15.733 1.00 98.06 352 ALA A CA 1
ATOM 2728 C C . ALA A 1 352 ? 18.686 -7.354 -14.891 1.00 98.06 352 ALA A C 1
ATOM 2730 O O . ALA A 1 352 ? 18.521 -6.389 -14.140 1.00 98.06 352 ALA A O 1
ATOM 2731 N N . ILE A 1 353 ? 19.860 -7.971 -15.032 1.00 98.12 353 ILE A N 1
ATOM 2732 C CA . ILE A 1 353 ? 21.117 -7.536 -14.411 1.00 98.12 353 ILE A CA 1
ATOM 2733 C C . ILE A 1 353 ? 22.023 -6.981 -15.507 1.00 98.12 353 ILE A C 1
ATOM 2735 O O . ILE A 1 353 ? 22.283 -7.645 -16.506 1.00 98.12 353 ILE A O 1
ATOM 2739 N N . TYR A 1 354 ? 22.524 -5.766 -15.310 1.00 98.19 354 TYR A N 1
ATOM 2740 C CA . TYR A 1 354 ? 23.334 -5.048 -16.288 1.00 98.19 354 TYR A CA 1
ATOM 2741 C C . TYR A 1 354 ? 24.789 -5.007 -15.851 1.00 98.19 354 TYR A C 1
ATOM 2743 O O . TYR A 1 354 ? 25.102 -4.610 -14.723 1.00 98.19 354 TYR A O 1
ATOM 2751 N N . ARG A 1 355 ? 25.681 -5.373 -16.769 1.00 98.06 355 ARG A N 1
ATOM 2752 C CA . ARG A 1 355 ? 27.126 -5.430 -16.560 1.00 98.06 355 ARG A CA 1
ATOM 2753 C C . ARG A 1 355 ? 27.866 -4.606 -17.601 1.00 98.06 355 ARG A C 1
ATOM 2755 O O . ARG A 1 355 ? 27.395 -4.483 -18.728 1.00 98.06 355 ARG A O 1
ATOM 2762 N N . THR A 1 356 ? 29.017 -4.055 -17.236 1.00 96.69 356 THR A N 1
ATOM 2763 C CA . THR A 1 356 ? 29.971 -3.522 -18.217 1.00 96.69 356 THR A CA 1
ATOM 2764 C C . THR A 1 356 ? 30.579 -4.664 -19.039 1.00 96.69 356 THR A C 1
ATOM 2766 O O . THR A 1 356 ? 30.392 -5.839 -18.709 1.00 96.69 356 THR A O 1
ATOM 2769 N N . GLN A 1 357 ? 31.322 -4.342 -20.101 1.00 94.00 357 GLN A N 1
ATOM 2770 C CA . GLN A 1 357 ? 32.010 -5.350 -20.919 1.00 94.00 357 GLN A CA 1
ATOM 2771 C C . GLN A 1 357 ? 33.023 -6.175 -20.105 1.00 94.00 357 GLN A C 1
ATOM 2773 O O . GLN A 1 357 ? 33.231 -7.349 -20.390 1.00 94.00 357 GLN A O 1
ATOM 2778 N N . GLU A 1 358 ? 33.584 -5.598 -19.041 1.00 94.81 358 GLU A N 1
ATOM 2779 C CA . GLU A 1 358 ? 34.489 -6.263 -18.097 1.00 94.81 358 GLU A CA 1
ATOM 2780 C C . GLU A 1 358 ? 33.751 -7.105 -17.033 1.00 94.81 358 GLU A C 1
ATOM 2782 O O . GLU A 1 358 ? 34.379 -7.669 -16.142 1.00 94.81 358 GLU A O 1
ATOM 2787 N N . GLY A 1 359 ? 32.415 -7.183 -17.085 1.00 94.94 359 GLY A N 1
ATOM 2788 C CA . GLY A 1 359 ? 31.593 -8.012 -16.193 1.00 94.94 359 GLY A CA 1
ATOM 2789 C C . GLY A 1 359 ? 31.110 -7.329 -14.906 1.00 94.94 359 GLY A C 1
ATOM 2790 O O . GLY A 1 359 ? 30.378 -7.945 -14.118 1.00 94.94 359 GLY A O 1
ATOM 2791 N N . THR A 1 360 ? 31.443 -6.053 -14.693 1.00 95.44 360 THR A N 1
ATOM 2792 C CA . THR A 1 360 ? 31.087 -5.314 -13.467 1.00 95.44 360 THR A CA 1
ATOM 2793 C C . THR A 1 360 ? 29.599 -4.970 -13.439 1.00 95.44 360 THR A C 1
ATOM 2795 O O . THR A 1 360 ? 29.108 -4.330 -14.365 1.00 95.44 360 THR A O 1
ATOM 2798 N N . VAL A 1 361 ? 28.872 -5.338 -12.371 1.00 96.31 361 VAL A N 1
ATOM 2799 C CA . VAL A 1 361 ? 27.456 -4.948 -12.193 1.00 96.31 361 VAL A CA 1
ATOM 2800 C C . VAL A 1 361 ? 27.343 -3.429 -12.116 1.00 96.31 361 VAL A C 1
ATOM 2802 O O . VAL A 1 361 ? 27.990 -2.790 -11.292 1.00 96.31 361 VAL A O 1
ATOM 2805 N N . CYS A 1 362 ? 26.472 -2.853 -12.937 1.00 96.19 362 CYS A N 1
ATOM 2806 C CA . CYS A 1 362 ? 26.214 -1.414 -12.958 1.00 96.19 362 CYS A CA 1
ATOM 2807 C C . CYS A 1 362 ? 24.722 -1.057 -12.905 1.00 96.19 362 CYS A C 1
ATOM 2809 O O . CYS A 1 362 ? 24.381 0.121 -12.771 1.00 96.19 362 CYS A O 1
ATOM 2811 N N . GLY A 1 363 ? 23.830 -2.048 -12.972 1.00 96.69 363 GLY A N 1
ATOM 2812 C CA . GLY A 1 363 ? 22.407 -1.832 -12.767 1.00 96.69 363 GLY A CA 1
ATOM 2813 C C . GLY A 1 363 ? 21.595 -3.111 -12.652 1.00 96.69 363 GLY A C 1
ATOM 2814 O O . GLY A 1 363 ? 22.047 -4.197 -13.009 1.00 96.69 363 GLY A O 1
ATOM 2815 N N . VAL A 1 364 ? 20.375 -2.956 -12.156 1.00 95.75 364 VAL A N 1
ATOM 2816 C CA . VAL A 1 364 ? 19.377 -4.017 -12.030 1.00 95.75 364 VAL A CA 1
ATOM 2817 C C . VAL A 1 364 ? 17.990 -3.429 -12.258 1.00 95.75 364 VAL A C 1
ATOM 2819 O O . VAL A 1 364 ? 17.722 -2.300 -11.843 1.00 95.75 364 VAL A O 1
ATOM 2822 N N . THR A 1 365 ? 17.104 -4.184 -12.899 1.00 95.44 365 THR A N 1
ATOM 2823 C CA . THR A 1 365 ? 15.675 -3.861 -12.991 1.00 95.44 365 THR A CA 1
ATOM 2824 C C . THR A 1 365 ? 14.840 -5.103 -12.755 1.00 95.44 365 THR A C 1
ATOM 2826 O O . THR A 1 365 ? 15.156 -6.160 -13.291 1.00 95.44 365 THR A O 1
ATOM 2829 N N . VAL A 1 366 ? 13.739 -4.958 -12.032 1.00 91.69 366 VAL A N 1
ATOM 2830 C CA . VAL A 1 366 ? 12.692 -5.967 -11.899 1.00 91.69 366 VAL A CA 1
ATOM 2831 C C . VAL A 1 366 ? 11.413 -5.374 -12.470 1.00 91.69 366 VAL A C 1
ATOM 2833 O O . VAL A 1 366 ? 10.955 -4.315 -12.033 1.00 91.69 366 VAL A O 1
ATOM 2836 N N . THR A 1 367 ? 10.859 -6.042 -13.475 1.00 92.19 367 THR A N 1
ATOM 2837 C CA . THR A 1 367 ? 9.606 -5.669 -14.132 1.00 92.19 367 THR A CA 1
ATOM 2838 C C . THR A 1 367 ? 8.591 -6.766 -13.884 1.00 92.19 367 THR A C 1
ATOM 2840 O O . THR A 1 367 ? 8.850 -7.919 -14.206 1.00 92.19 367 THR A O 1
ATOM 2843 N N . THR A 1 368 ? 7.432 -6.412 -13.342 1.00 87.69 368 THR A N 1
ATOM 2844 C CA . THR A 1 368 ? 6.315 -7.356 -13.160 1.00 87.69 368 THR A CA 1
ATOM 2845 C C . THR A 1 368 ? 5.236 -7.066 -14.194 1.00 87.69 368 THR A C 1
ATOM 2847 O O . THR A 1 368 ? 5.074 -5.914 -14.586 1.00 87.69 368 THR A O 1
ATOM 2850 N N . ILE A 1 369 ? 4.528 -8.082 -14.674 1.00 83.62 369 ILE A N 1
ATOM 2851 C CA . ILE A 1 369 ? 3.486 -7.956 -15.696 1.00 83.62 369 ILE A CA 1
ATOM 2852 C C . ILE A 1 369 ? 2.192 -8.511 -15.128 1.00 83.62 369 ILE A C 1
ATOM 2854 O O . ILE A 1 369 ? 2.161 -9.632 -14.620 1.00 83.62 369 ILE A O 1
ATOM 2858 N N . VAL A 1 370 ? 1.126 -7.721 -15.225 1.00 75.81 370 VAL A N 1
ATOM 2859 C CA . VAL A 1 370 ? -0.207 -8.133 -14.805 1.00 75.81 370 VAL A CA 1
ATOM 2860 C C . VAL A 1 370 ? -1.234 -7.678 -15.828 1.00 75.81 370 VAL A C 1
ATOM 2862 O O . VAL A 1 370 ? -1.382 -6.482 -16.075 1.00 75.81 370 VAL A O 1
ATOM 2865 N N . GLY A 1 371 ? -1.937 -8.641 -16.426 1.00 81.31 371 GLY A N 1
ATOM 2866 C CA . GLY A 1 371 ? -2.764 -8.369 -17.598 1.00 81.31 371 GLY A CA 1
ATOM 2867 C C . GLY A 1 371 ? -1.904 -7.813 -18.732 1.00 81.31 371 GLY A C 1
ATOM 2868 O O . GLY A 1 371 ? -0.883 -8.398 -19.085 1.00 81.31 371 GLY A O 1
ATOM 2869 N N . ASP A 1 372 ? -2.293 -6.660 -19.263 1.00 87.06 372 ASP A N 1
ATOM 2870 C CA . ASP A 1 372 ? -1.595 -5.934 -20.325 1.00 87.06 372 ASP A CA 1
ATOM 2871 C C . ASP A 1 372 ? -0.668 -4.816 -19.804 1.00 87.06 372 ASP A C 1
ATOM 2873 O O . ASP A 1 372 ? -0.096 -4.059 -20.594 1.00 87.06 372 ASP A O 1
ATOM 2877 N N . VAL A 1 373 ? -0.485 -4.706 -18.483 1.00 87.88 373 VAL A N 1
ATOM 2878 C CA . VAL A 1 373 ? 0.334 -3.661 -17.859 1.00 87.88 373 VAL A CA 1
ATOM 2879 C C . VAL A 1 373 ? 1.623 -4.244 -17.286 1.00 87.88 373 VAL A C 1
ATOM 2881 O O . VAL A 1 373 ? 1.610 -5.149 -16.451 1.00 87.88 373 VAL A O 1
ATOM 2884 N N . ALA A 1 374 ? 2.755 -3.672 -17.686 1.00 90.50 374 ALA A N 1
ATOM 2885 C CA . ALA A 1 374 ? 4.054 -3.894 -17.070 1.00 90.50 374 ALA A CA 1
ATOM 2886 C C . ALA A 1 374 ? 4.364 -2.796 -16.044 1.00 90.50 374 ALA A C 1
ATOM 2888 O O . ALA A 1 374 ? 4.137 -1.613 -16.294 1.00 90.50 374 ALA A O 1
ATOM 2889 N N . TYR A 1 375 ? 4.925 -3.174 -14.901 1.00 87.94 375 TYR A N 1
ATOM 2890 C CA . TYR A 1 375 ? 5.262 -2.277 -13.803 1.00 87.94 375 TYR A CA 1
ATOM 2891 C C . TYR A 1 375 ? 6.760 -2.304 -13.527 1.00 87.94 375 TYR A C 1
ATOM 2893 O O . TYR A 1 375 ? 7.335 -3.370 -13.288 1.00 87.94 375 TYR A O 1
ATOM 2901 N N . TYR A 1 376 ? 7.366 -1.118 -13.466 1.00 89.69 376 TYR A N 1
ATOM 2902 C CA . TYR A 1 376 ? 8.693 -0.920 -12.889 1.00 89.69 376 TYR A CA 1
ATOM 2903 C C . TYR A 1 376 ? 8.623 -1.152 -11.373 1.00 89.69 376 TYR A C 1
ATOM 2905 O O . TYR A 1 376 ? 8.247 -0.259 -10.612 1.00 89.69 376 TYR A O 1
ATOM 2913 N N . ALA A 1 377 ? 8.920 -2.382 -10.953 1.00 82.94 377 ALA A N 1
ATOM 2914 C CA . ALA A 1 377 ? 8.769 -2.831 -9.573 1.00 82.94 377 ALA A CA 1
ATOM 2915 C C . ALA A 1 377 ? 9.977 -2.433 -8.718 1.00 82.94 377 ALA A C 1
ATOM 2917 O O . ALA A 1 377 ? 9.832 -1.866 -7.639 1.00 82.94 377 ALA A O 1
ATOM 2918 N N . LEU A 1 378 ? 11.178 -2.675 -9.240 1.00 83.06 378 LEU A N 1
ATOM 2919 C CA . LEU A 1 378 ? 12.435 -2.352 -8.579 1.00 83.06 378 LEU A CA 1
ATOM 2920 C C . LEU A 1 378 ? 13.475 -1.972 -9.627 1.00 83.06 378 LEU A C 1
ATOM 2922 O O . LEU A 1 378 ? 13.508 -2.533 -10.721 1.00 83.06 378 LEU A O 1
ATOM 2926 N N . GLY A 1 379 ? 14.382 -1.070 -9.282 1.00 87.12 379 GLY A N 1
ATOM 2927 C CA . GLY A 1 379 ? 15.593 -0.908 -10.064 1.00 87.12 379 GLY A CA 1
ATOM 2928 C C . GLY A 1 379 ? 16.599 -0.005 -9.388 1.00 87.12 379 GLY A C 1
ATOM 2929 O O . GLY A 1 379 ? 16.253 0.847 -8.573 1.00 87.12 379 GLY A O 1
ATOM 2930 N N . GLY A 1 380 ? 17.859 -0.221 -9.732 1.00 89.31 380 GLY A N 1
ATOM 2931 C CA . GLY A 1 380 ? 18.988 0.506 -9.182 1.00 89.31 380 GLY A CA 1
ATOM 2932 C C . GLY A 1 380 ? 20.132 0.548 -10.182 1.00 89.31 380 GLY A C 1
ATOM 2933 O O . GLY A 1 380 ? 20.182 -0.239 -11.128 1.00 89.31 380 GLY A O 1
ATOM 2934 N N . SER A 1 381 ? 21.053 1.487 -9.986 1.00 93.31 381 SER A N 1
ATOM 2935 C CA . SER A 1 381 ? 22.219 1.634 -10.855 1.00 93.31 381 SER A CA 1
ATOM 2936 C C . SER A 1 381 ? 23.378 2.316 -10.151 1.00 93.31 381 SER A C 1
ATOM 2938 O O . SER A 1 381 ? 23.169 3.168 -9.287 1.00 93.31 381 SER A O 1
ATOM 2940 N N . ILE A 1 382 ? 24.590 2.014 -10.606 1.00 93.50 382 ILE A N 1
ATOM 2941 C CA . ILE A 1 382 ? 25.837 2.591 -10.108 1.00 93.50 382 ILE A CA 1
ATOM 2942 C C . ILE A 1 382 ? 26.431 3.462 -11.220 1.00 93.50 382 ILE A C 1
ATOM 2944 O O . ILE A 1 382 ? 26.719 2.933 -12.298 1.00 93.50 382 ILE A O 1
ATOM 2948 N N . PRO A 1 383 ? 26.615 4.780 -11.004 1.00 92.56 383 PRO A N 1
ATOM 2949 C CA . PRO A 1 383 ? 27.212 5.664 -12.002 1.00 92.56 383 PRO A CA 1
ATOM 2950 C C . PRO A 1 383 ? 28.565 5.154 -12.514 1.00 92.56 383 PRO A C 1
ATOM 2952 O O . PRO A 1 383 ? 29.381 4.664 -11.738 1.00 92.56 383 PRO A O 1
ATOM 2955 N N . GLN A 1 384 ? 28.803 5.311 -13.815 1.00 93.19 384 GLN A N 1
ATOM 2956 C CA . GLN A 1 384 ? 30.037 4.931 -14.506 1.00 93.19 384 GLN A CA 1
ATOM 2957 C C . GLN A 1 384 ? 30.711 6.215 -15.010 1.00 93.19 384 GLN A C 1
ATOM 2959 O O . GLN A 1 384 ? 30.403 6.725 -16.091 1.00 93.19 384 GLN A O 1
ATOM 2964 N N . GLY A 1 385 ? 31.550 6.818 -14.162 1.00 90.75 385 GLY A N 1
ATOM 2965 C CA . GLY A 1 385 ? 32.085 8.165 -14.385 1.00 90.75 385 GLY A CA 1
ATOM 2966 C C . GLY A 1 385 ? 30.964 9.206 -14.515 1.00 90.75 385 GLY A C 1
ATOM 2967 O O . GLY A 1 385 ? 30.094 9.307 -13.654 1.00 90.75 385 GLY A O 1
ATOM 2968 N N . ASN A 1 386 ? 30.945 9.946 -15.628 1.00 90.56 386 ASN A N 1
ATOM 2969 C CA . ASN A 1 386 ? 29.910 10.950 -15.929 1.00 90.56 386 ASN A CA 1
ATOM 2970 C C . ASN A 1 386 ? 28.632 10.357 -16.555 1.00 90.56 386 ASN A C 1
ATOM 2972 O O . ASN A 1 386 ? 27.756 11.095 -17.019 1.00 90.56 386 ASN A O 1
ATOM 2976 N N . LYS A 1 387 ? 28.521 9.028 -16.643 1.00 91.81 387 LYS A N 1
ATOM 2977 C CA . LYS A 1 387 ? 27.366 8.344 -17.229 1.00 91.81 387 LYS A CA 1
ATOM 2978 C C . LYS A 1 387 ? 26.530 7.690 -16.141 1.00 91.81 387 LYS A C 1
ATOM 2980 O O . LYS A 1 387 ? 27.050 7.106 -15.196 1.00 91.81 387 LYS A O 1
ATOM 2985 N N . ASN A 1 388 ? 25.213 7.786 -16.292 1.00 92.19 388 ASN A N 1
ATOM 2986 C CA . ASN A 1 388 ? 24.252 7.156 -15.402 1.00 92.19 388 ASN A CA 1
ATOM 2987 C C . ASN A 1 388 ? 23.573 5.978 -16.129 1.00 92.19 388 ASN A C 1
ATOM 2989 O O . ASN A 1 388 ? 22.681 6.226 -16.949 1.00 92.19 388 ASN A O 1
ATOM 2993 N N . PRO A 1 389 ? 23.967 4.719 -15.844 1.00 94.31 389 PRO A N 1
ATOM 2994 C CA . PRO A 1 389 ? 23.346 3.532 -16.436 1.00 94.31 389 PRO A CA 1
ATOM 2995 C C . PRO A 1 389 ? 21.841 3.447 -16.185 1.00 94.31 389 PRO A C 1
ATOM 2997 O O . PRO A 1 389 ? 21.126 2.903 -17.022 1.00 94.31 389 PRO A O 1
ATOM 3000 N N . GLY A 1 390 ? 21.352 4.042 -15.089 1.00 94.00 390 GLY A N 1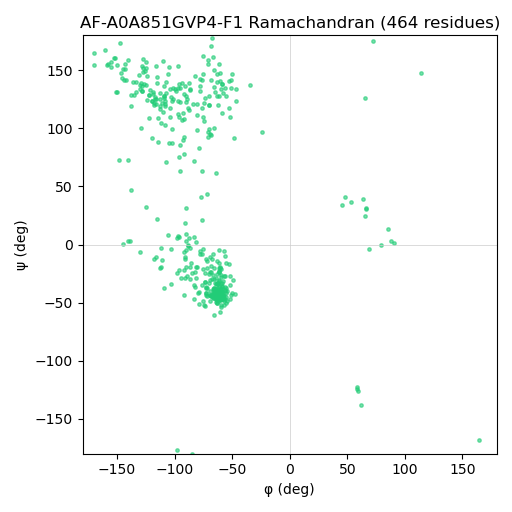
ATOM 3001 C CA . GLY A 1 390 ? 19.949 4.032 -14.678 1.00 94.00 390 GLY A CA 1
ATOM 3002 C C . GLY A 1 390 ? 18.970 4.419 -15.788 1.00 94.00 390 GLY A C 1
ATOM 3003 O O . GLY A 1 390 ? 17.862 3.896 -15.847 1.00 94.00 390 GLY A O 1
ATOM 3004 N N . GLN A 1 391 ? 19.391 5.279 -16.722 1.00 96.81 391 GLN A N 1
ATOM 3005 C CA . GLN A 1 391 ? 18.530 5.660 -17.841 1.00 96.81 391 GLN A CA 1
ATOM 3006 C C . GLN A 1 391 ? 18.367 4.554 -18.879 1.00 96.81 391 GLN A C 1
ATOM 3008 O O . GLN A 1 391 ? 17.269 4.319 -19.374 1.00 96.81 391 GLN A O 1
ATOM 3013 N N . TYR A 1 392 ? 19.460 3.861 -19.193 1.00 97.94 392 TYR A N 1
ATOM 3014 C CA . TYR A 1 392 ? 19.422 2.741 -20.120 1.00 97.94 392 TYR A CA 1
ATOM 3015 C C . TYR A 1 392 ? 18.687 1.547 -19.522 1.00 97.94 392 TYR A C 1
ATOM 3017 O O . TYR A 1 392 ? 17.865 0.957 -20.211 1.00 97.94 392 TYR A O 1
ATOM 3025 N N . VAL A 1 393 ? 18.939 1.212 -18.250 1.00 96.69 393 VAL A N 1
ATOM 3026 C CA . VAL A 1 393 ? 18.341 0.010 -17.648 1.00 96.69 393 VAL A CA 1
ATOM 3027 C C . VAL A 1 393 ? 16.811 0.079 -17.635 1.00 96.69 393 VAL A C 1
ATOM 3029 O O . VAL A 1 393 ? 16.157 -0.896 -17.991 1.00 96.69 393 VAL A O 1
ATOM 3032 N N . VAL A 1 394 ? 16.239 1.251 -17.325 1.00 96.62 394 VAL A N 1
ATOM 3033 C CA . VAL A 1 394 ? 14.782 1.470 -17.349 1.00 96.62 394 VAL A CA 1
ATOM 3034 C C . VAL A 1 394 ? 14.244 1.528 -18.778 1.00 96.62 394 VAL A C 1
ATOM 3036 O O . VAL A 1 394 ? 13.203 0.953 -19.076 1.00 96.62 394 VAL A O 1
ATOM 3039 N N . TYR A 1 395 ? 14.947 2.193 -19.697 1.00 98.25 395 TYR A N 1
ATOM 3040 C CA . TYR A 1 395 ? 14.522 2.225 -21.097 1.00 98.25 395 TYR A CA 1
ATOM 3041 C C . TYR A 1 395 ? 14.516 0.826 -21.732 1.00 98.25 395 TYR A C 1
ATOM 3043 O O . TYR A 1 395 ? 13.589 0.460 -22.447 1.00 98.25 395 TYR A O 1
ATOM 3051 N N . ASN A 1 396 ? 15.520 0.007 -21.433 1.00 98.38 396 ASN A N 1
ATOM 3052 C CA . ASN A 1 396 ? 15.585 -1.363 -21.915 1.00 98.38 396 ASN A CA 1
ATOM 3053 C C . ASN A 1 396 ? 14.477 -2.230 -21.299 1.00 98.38 396 ASN A C 1
ATOM 3055 O O . ASN A 1 396 ? 13.868 -3.020 -22.015 1.00 98.38 396 ASN A O 1
ATOM 3059 N N . SER A 1 397 ? 14.141 -2.054 -20.015 1.00 97.75 397 SER A N 1
ATOM 3060 C CA . SER A 1 397 ? 13.021 -2.786 -19.405 1.00 97.75 397 SER A CA 1
ATOM 3061 C C . SER A 1 397 ? 11.661 -2.418 -20.020 1.00 97.75 397 SER A C 1
ATOM 3063 O O . SER A 1 397 ? 10.812 -3.294 -20.181 1.00 97.75 397 SER A O 1
ATOM 3065 N N . ILE A 1 398 ? 11.480 -1.166 -20.458 1.00 98.19 398 ILE A N 1
ATOM 3066 C CA . ILE A 1 398 ? 10.318 -0.721 -21.249 1.00 98.19 398 ILE A CA 1
ATOM 3067 C C . ILE A 1 398 ? 10.209 -1.509 -22.564 1.00 98.19 398 ILE A C 1
ATOM 3069 O O . ILE A 1 398 ? 9.159 -2.083 -22.859 1.00 98.19 398 ILE A O 1
ATOM 3073 N N . LEU A 1 399 ? 11.293 -1.577 -23.344 1.00 98.25 399 LEU A N 1
ATOM 3074 C CA . LEU A 1 399 ? 11.294 -2.305 -24.620 1.00 98.25 399 LEU A CA 1
ATOM 3075 C C . LEU A 1 399 ? 11.080 -3.811 -24.416 1.00 98.25 399 LEU A C 1
ATOM 3077 O O . LEU A 1 399 ? 10.336 -4.450 -25.157 1.00 98.25 399 LEU A O 1
ATOM 3081 N N . ARG A 1 400 ? 11.672 -4.379 -23.361 1.00 97.81 400 ARG A N 1
ATOM 3082 C CA . ARG A 1 400 ? 11.486 -5.785 -22.979 1.00 97.81 400 ARG A CA 1
ATOM 3083 C C . ARG A 1 400 ? 10.045 -6.104 -22.594 1.00 97.81 400 ARG A C 1
ATOM 3085 O O . ARG A 1 400 ? 9.566 -7.187 -22.919 1.00 97.81 400 ARG A O 1
ATOM 3092 N N . ALA A 1 401 ? 9.354 -5.195 -21.914 1.00 97.12 401 ALA A N 1
ATOM 3093 C CA . ALA A 1 401 ? 7.938 -5.356 -21.605 1.00 97.12 401 ALA A CA 1
ATOM 3094 C C . ALA A 1 401 ? 7.073 -5.320 -22.873 1.00 97.12 401 ALA A C 1
ATOM 3096 O O . ALA A 1 401 ? 6.206 -6.177 -23.038 1.00 97.12 401 ALA A O 1
ATOM 3097 N N . LYS A 1 402 ? 7.360 -4.402 -23.806 1.00 97.75 402 LYS A N 1
ATOM 3098 C CA . LYS A 1 402 ? 6.701 -4.359 -25.122 1.00 97.75 402 LYS A CA 1
ATOM 3099 C C . LYS A 1 402 ? 6.899 -5.667 -25.889 1.00 97.75 402 LYS A C 1
ATOM 3101 O O . LYS A 1 402 ? 5.936 -6.239 -26.384 1.00 97.75 402 LYS A O 1
ATOM 3106 N N . ALA A 1 403 ? 8.130 -6.176 -25.941 1.00 97.06 403 ALA A N 1
ATOM 3107 C CA . ALA A 1 403 ? 8.449 -7.440 -26.608 1.00 97.06 403 ALA A CA 1
ATOM 3108 C C . ALA A 1 403 ? 7.722 -8.654 -25.995 1.00 97.06 403 ALA A C 1
ATOM 3110 O O . ALA A 1 403 ? 7.575 -9.679 -26.653 1.00 97.06 403 ALA A O 1
ATOM 3111 N N . ARG A 1 404 ? 7.248 -8.536 -24.748 1.00 94.06 404 ARG A N 1
ATOM 3112 C CA . ARG A 1 404 ? 6.423 -9.537 -24.056 1.00 94.06 404 ARG A CA 1
ATOM 3113 C C . ARG A 1 404 ? 4.916 -9.355 -24.245 1.00 94.06 404 ARG A C 1
ATOM 3115 O O . ARG A 1 404 ? 4.152 -10.105 -23.649 1.00 94.06 404 ARG A O 1
ATOM 3122 N N . GLY A 1 405 ? 4.488 -8.380 -25.044 1.00 95.44 405 GLY A N 1
ATOM 3123 C CA . GLY A 1 405 ? 3.075 -8.127 -25.320 1.00 95.44 405 GLY A CA 1
ATOM 3124 C C . GLY A 1 405 ? 2.367 -7.245 -24.293 1.00 95.44 405 GLY A C 1
ATOM 3125 O O . GLY A 1 405 ? 1.145 -7.175 -24.318 1.00 95.44 405 GLY A O 1
ATOM 3126 N N . ALA A 1 406 ? 3.089 -6.557 -23.402 1.00 95.06 406 ALA A N 1
ATOM 3127 C CA . ALA A 1 406 ? 2.459 -5.525 -22.583 1.00 95.06 406 ALA A CA 1
ATOM 3128 C C . ALA A 1 406 ? 2.052 -4.326 -23.461 1.00 95.06 406 ALA A C 1
ATOM 3130 O O . ALA A 1 406 ? 2.800 -3.918 -24.351 1.00 95.06 406 ALA A O 1
ATOM 3131 N N . HIS A 1 407 ? 0.892 -3.738 -23.175 1.00 96.81 407 HIS A N 1
ATOM 3132 C CA . HIS A 1 407 ? 0.358 -2.556 -23.858 1.00 96.81 407 HIS A CA 1
ATOM 3133 C C . HIS A 1 407 ? 0.640 -1.262 -23.099 1.00 96.81 407 HIS A C 1
ATOM 3135 O O . HIS A 1 407 ? 0.710 -0.197 -23.704 1.00 96.81 407 HIS A O 1
ATOM 3141 N N . THR A 1 408 ? 0.834 -1.336 -21.784 1.00 95.12 408 THR A N 1
ATOM 3142 C CA . THR A 1 408 ? 1.169 -0.172 -20.957 1.00 95.12 408 THR A CA 1
ATOM 3143 C C . THR A 1 408 ? 2.394 -0.470 -20.109 1.00 95.12 408 THR A C 1
ATOM 3145 O O . THR A 1 408 ? 2.486 -1.532 -19.498 1.00 95.12 408 THR A O 1
ATOM 3148 N N . TYR A 1 409 ? 3.321 0.482 -20.016 1.00 95.06 409 TYR A N 1
ATOM 3149 C CA . TYR A 1 409 ? 4.407 0.449 -19.043 1.00 95.06 409 TYR A CA 1
ATOM 3150 C C . TYR A 1 409 ? 4.208 1.535 -17.997 1.00 95.06 409 TYR A C 1
ATOM 3152 O O . TYR A 1 409 ? 4.154 2.725 -18.307 1.00 95.06 409 TYR A O 1
ATOM 3160 N N . SER A 1 410 ? 4.121 1.127 -16.741 1.00 90.81 410 SER A N 1
ATOM 3161 C CA . SER A 1 410 ? 3.884 2.002 -15.610 1.00 90.81 410 SER A CA 1
ATOM 3162 C C . SER A 1 410 ? 5.152 2.138 -14.772 1.00 90.81 410 SER A C 1
ATOM 3164 O O . SER A 1 410 ? 5.690 1.153 -14.262 1.00 90.81 410 SER A O 1
ATOM 3166 N N . LEU A 1 411 ? 5.645 3.369 -14.609 1.00 87.25 411 LEU A N 1
ATOM 3167 C CA . LEU A 1 411 ? 6.874 3.641 -13.843 1.00 87.25 411 LEU A CA 1
ATOM 3168 C C . LEU A 1 411 ? 6.641 3.561 -12.327 1.00 87.25 411 LEU A C 1
ATOM 3170 O O . LEU A 1 411 ? 7.590 3.633 -11.547 1.00 87.25 411 LEU A O 1
ATOM 3174 N N . ASN A 1 412 ? 5.374 3.441 -11.934 1.00 76.06 412 ASN A N 1
ATOM 3175 C CA . ASN A 1 412 ? 4.875 3.318 -10.580 1.00 76.06 412 ASN A CA 1
ATOM 3176 C C . ASN A 1 412 ? 3.581 2.528 -10.632 1.00 76.06 412 ASN A C 1
ATOM 3178 O O . ASN A 1 412 ? 2.692 2.923 -11.372 1.00 76.06 412 ASN A O 1
ATOM 3182 N N . ARG A 1 413 ? 3.401 1.506 -9.795 1.00 61.47 413 ARG A N 1
ATOM 3183 C CA . ARG A 1 413 ? 2.040 1.005 -9.590 1.00 61.47 413 ARG A CA 1
ATOM 3184 C C . ARG A 1 413 ? 1.193 2.076 -8.902 1.00 61.47 413 ARG A C 1
ATOM 3186 O O . ARG A 1 413 ? 0.243 2.551 -9.515 1.00 61.47 413 ARG A O 1
ATOM 3193 N N . ASP A 1 414 ? 1.613 2.470 -7.695 1.00 55.38 414 ASP A N 1
ATOM 3194 C CA . ASP A 1 414 ? 0.878 3.390 -6.810 1.00 55.38 414 ASP A CA 1
ATOM 3195 C C . ASP A 1 414 ? 1.771 4.336 -5.982 1.00 55.38 414 ASP A C 1
ATOM 3197 O O . ASP A 1 414 ? 1.272 5.165 -5.232 1.00 55.38 414 ASP A O 1
ATOM 3201 N N . PHE A 1 415 ? 3.100 4.265 -6.136 1.00 51.62 415 PHE A N 1
ATOM 3202 C CA . PHE A 1 415 ? 4.041 5.185 -5.485 1.00 51.62 415 PHE A CA 1
ATOM 3203 C C . PHE A 1 415 ? 4.184 6.489 -6.272 1.00 51.62 415 PHE A C 1
ATOM 3205 O O . PHE A 1 415 ? 5.205 6.741 -6.915 1.00 51.62 415 PHE A O 1
ATOM 3212 N N . SER A 1 416 ? 3.172 7.339 -6.252 1.00 43.44 416 SER A N 1
ATOM 3213 C CA . SER A 1 416 ? 3.382 8.753 -6.560 1.00 43.44 416 SER A CA 1
ATOM 3214 C C . SER A 1 416 ? 3.689 9.469 -5.257 1.00 43.44 416 SER A C 1
ATOM 3216 O O . SER A 1 416 ? 2.917 9.353 -4.309 1.00 43.44 416 SER A O 1
ATOM 3218 N N . ALA A 1 417 ? 4.782 10.233 -5.184 1.00 42.81 417 ALA A N 1
ATOM 3219 C CA . ALA A 1 417 ? 4.822 11.233 -4.127 1.00 42.81 417 ALA A CA 1
ATOM 3220 C C . ALA A 1 417 ? 3.664 12.198 -4.426 1.00 42.81 417 ALA A C 1
ATOM 3222 O O . ALA A 1 417 ? 3.576 12.675 -5.561 1.00 42.81 417 ALA A O 1
ATOM 3223 N N . PRO A 1 418 ? 2.780 12.479 -3.455 1.00 43.97 418 PRO A N 1
ATOM 3224 C CA . PRO A 1 418 ? 1.668 13.386 -3.676 1.00 43.97 418 PRO A CA 1
ATOM 3225 C C . PRO A 1 418 ? 2.135 14.665 -4.367 1.00 43.97 418 PRO A C 1
ATOM 3227 O O . PRO A 1 418 ? 3.121 15.263 -3.924 1.00 43.97 418 PRO A O 1
ATOM 3230 N N . ILE A 1 419 ? 1.442 15.142 -5.397 1.00 41.59 419 ILE A N 1
ATOM 3231 C CA . ILE A 1 419 ? 1.499 16.576 -5.669 1.00 41.59 419 ILE A CA 1
ATOM 3232 C C . ILE A 1 419 ? 0.538 17.175 -4.651 1.00 41.59 419 ILE A C 1
ATOM 3234 O O . ILE A 1 419 ? -0.642 17.373 -4.928 1.00 41.59 419 ILE A O 1
ATOM 3238 N N . SER A 1 420 ? 1.027 17.381 -3.426 1.00 40.62 420 SER A N 1
ATOM 3239 C CA . SER A 1 420 ? 0.244 18.133 -2.457 1.00 40.62 420 SER A CA 1
ATOM 3240 C C . SER A 1 420 ? 0.068 19.533 -3.036 1.00 40.62 420 SER A C 1
ATOM 3242 O O . SER A 1 420 ? 1.046 20.218 -3.343 1.00 40.62 420 SER A O 1
ATOM 3244 N N . MET A 1 421 ? -1.184 19.935 -3.247 1.00 40.59 421 MET A N 1
ATOM 3245 C CA . MET A 1 421 ? -1.526 21.308 -3.626 1.00 40.59 421 MET A CA 1
ATOM 3246 C C . MET A 1 421 ? -1.231 22.286 -2.478 1.00 40.59 421 MET A C 1
ATOM 3248 O O . MET A 1 421 ? -1.197 23.499 -2.691 1.00 40.59 421 MET A O 1
ATOM 3252 N N . ASP A 1 422 ? -0.965 21.771 -1.273 1.00 44.34 422 ASP A N 1
ATOM 3253 C CA . ASP A 1 422 ? -0.440 22.551 -0.167 1.00 44.34 422 ASP A CA 1
ATOM 3254 C C . ASP A 1 422 ? 1.051 22.868 -0.401 1.00 44.34 422 ASP A C 1
ATOM 3256 O O . ASP A 1 422 ? 1.956 22.036 -0.273 1.00 44.34 422 ASP A O 1
ATOM 3260 N N . ARG A 1 423 ? 1.312 24.135 -0.742 1.00 42.44 423 ARG A N 1
ATOM 3261 C CA . ARG A 1 423 ? 2.661 24.676 -0.959 1.00 42.44 423 ARG A CA 1
ATOM 3262 C C . ARG A 1 423 ? 3.575 24.561 0.266 1.00 42.44 423 ARG A C 1
ATOM 3264 O O . ARG A 1 423 ? 4.792 24.622 0.089 1.00 42.44 423 ARG A O 1
ATOM 3271 N N . LEU A 1 424 ? 3.033 24.417 1.477 1.00 40.91 424 LEU A N 1
ATOM 3272 C CA . LEU A 1 424 ? 3.816 24.199 2.695 1.00 40.91 424 LEU A CA 1
ATOM 3273 C C . LEU A 1 424 ? 4.255 22.734 2.808 1.00 40.91 424 LEU A C 1
ATOM 3275 O O . LEU A 1 424 ? 5.430 22.482 3.065 1.00 40.91 424 LEU A O 1
ATOM 3279 N N . GLN A 1 425 ? 3.374 21.782 2.494 1.00 44.34 425 GLN A N 1
ATOM 3280 C CA . GLN A 1 425 ? 3.689 20.345 2.421 1.00 44.34 425 GLN A CA 1
ATOM 3281 C C . GLN A 1 425 ? 4.730 20.026 1.331 1.00 44.34 425 GLN A C 1
ATOM 3283 O O . GLN A 1 425 ? 5.596 19.171 1.517 1.00 44.34 425 GLN A O 1
ATOM 3288 N N . LEU A 1 426 ? 4.736 20.774 0.219 1.00 46.84 426 LEU A N 1
ATOM 3289 C CA . LEU A 1 426 ? 5.793 20.682 -0.803 1.00 46.84 426 LEU A CA 1
ATOM 3290 C C . LEU A 1 426 ? 7.200 21.003 -0.265 1.00 46.84 426 LEU A C 1
ATOM 3292 O O . LEU A 1 426 ? 8.175 20.504 -0.821 1.00 46.84 426 LEU A O 1
ATOM 3296 N N . ARG A 1 427 ? 7.323 21.811 0.800 1.00 43.03 427 ARG A N 1
ATOM 3297 C CA . ARG A 1 427 ? 8.616 22.114 1.447 1.00 43.03 427 ARG A CA 1
ATOM 3298 C C . ARG A 1 427 ? 9.071 21.025 2.421 1.00 43.03 427 ARG A C 1
ATOM 3300 O O . ARG A 1 427 ? 10.251 20.988 2.751 1.00 43.03 427 ARG A O 1
ATOM 3307 N N . VAL A 1 428 ? 8.148 20.177 2.879 1.00 47.94 428 VAL A N 1
ATOM 3308 C CA . VAL A 1 428 ? 8.403 19.080 3.830 1.00 47.94 428 VAL A CA 1
ATOM 3309 C C . VAL A 1 428 ? 8.731 17.770 3.102 1.00 47.94 428 VAL A C 1
ATOM 3311 O O . VAL A 1 428 ? 9.418 16.913 3.652 1.00 47.94 428 VAL A O 1
ATOM 3314 N N . LYS A 1 429 ? 8.324 17.629 1.833 1.00 55.22 429 LYS A N 1
ATOM 3315 C CA . LYS A 1 429 ? 8.712 16.489 0.990 1.00 55.22 429 LYS A CA 1
ATOM 3316 C C . LYS A 1 429 ? 10.221 16.401 0.833 1.00 55.22 429 LYS A C 1
ATOM 3318 O O . LYS A 1 429 ? 10.897 17.384 0.524 1.00 55.22 429 LYS A O 1
ATOM 3323 N N . SER A 1 430 ? 10.748 15.191 0.989 1.00 58.31 430 SER A N 1
ATOM 3324 C CA . SER A 1 430 ? 12.176 14.971 0.853 1.00 58.31 430 SER A CA 1
ATOM 3325 C C . SER A 1 430 ? 12.622 15.301 -0.580 1.00 58.31 430 SER A C 1
ATOM 3327 O O . SER A 1 430 ? 11.965 14.952 -1.564 1.00 58.31 430 SER A O 1
ATOM 3329 N N . GLN A 1 431 ? 13.786 15.941 -0.731 1.00 65.75 431 GLN A N 1
ATOM 3330 C CA . GLN A 1 431 ? 14.421 16.153 -2.042 1.00 65.75 431 GLN A CA 1
ATOM 3331 C C . GLN A 1 431 ? 14.540 14.836 -2.839 1.00 65.75 431 GLN A C 1
ATOM 3333 O O . GLN A 1 431 ? 14.564 14.839 -4.070 1.00 65.75 431 GLN A O 1
ATOM 3338 N N . HIS A 1 432 ? 14.611 13.703 -2.134 1.00 66.50 432 HIS A N 1
ATOM 3339 C CA . HIS A 1 432 ? 14.651 12.370 -2.716 1.00 66.50 432 HIS A CA 1
ATOM 3340 C C . HIS A 1 432 ? 13.370 12.029 -3.493 1.00 66.50 432 HIS A C 1
ATOM 3342 O O . HIS A 1 432 ? 13.474 11.624 -4.651 1.00 66.50 432 HIS A O 1
ATOM 3348 N N . ASP A 1 433 ? 12.188 12.265 -2.921 1.00 65.31 433 ASP A N 1
ATOM 3349 C CA . ASP A 1 433 ? 10.902 11.946 -3.563 1.00 65.31 433 ASP A CA 1
ATOM 3350 C C . ASP A 1 433 ? 10.682 12.776 -4.830 1.00 65.31 433 ASP A C 1
ATOM 3352 O O . ASP A 1 433 ? 10.266 12.262 -5.873 1.00 65.31 433 ASP A O 1
ATOM 3356 N N . MET A 1 434 ? 11.058 14.057 -4.772 1.00 70.38 434 MET A N 1
ATOM 3357 C CA . MET A 1 434 ? 11.014 14.954 -5.927 1.00 70.38 434 MET A CA 1
ATOM 3358 C C . MET A 1 434 ? 11.960 14.491 -7.039 1.00 70.38 434 MET A C 1
ATOM 3360 O O . MET A 1 434 ? 11.576 14.466 -8.211 1.00 70.38 434 MET A O 1
ATOM 3364 N N . ASN A 1 435 ? 13.176 14.067 -6.686 1.00 75.81 435 ASN A N 1
ATOM 3365 C CA . ASN A 1 435 ? 14.133 13.524 -7.649 1.00 75.81 435 ASN A CA 1
ATOM 3366 C C . ASN A 1 435 ? 13.633 12.212 -8.272 1.00 75.81 435 ASN A C 1
ATOM 3368 O O . ASN A 1 435 ? 13.816 12.002 -9.472 1.00 75.81 435 ASN A O 1
ATOM 3372 N N . LEU A 1 436 ? 12.983 11.345 -7.489 1.00 75.12 436 LEU A N 1
ATOM 3373 C CA . LEU A 1 436 ? 12.439 10.073 -7.962 1.00 75.12 436 LEU A CA 1
ATOM 3374 C C . LEU A 1 436 ? 11.283 10.281 -8.949 1.00 75.12 436 LEU A C 1
ATOM 3376 O O . LEU A 1 436 ? 11.260 9.648 -10.007 1.00 75.12 436 LEU A O 1
ATOM 3380 N N . ILE A 1 437 ? 10.354 11.197 -8.660 1.00 76.88 437 ILE A N 1
ATOM 3381 C CA . ILE A 1 437 ? 9.288 11.562 -9.606 1.00 76.88 437 ILE A CA 1
ATOM 3382 C C . ILE A 1 437 ? 9.888 12.172 -10.864 1.00 76.88 437 ILE A C 1
ATOM 3384 O O . ILE A 1 437 ? 9.537 11.778 -11.977 1.00 76.88 437 ILE A O 1
ATOM 3388 N N . PHE A 1 438 ? 10.808 13.125 -10.702 1.00 83.75 438 PHE A N 1
ATOM 3389 C CA . PHE A 1 438 ? 11.453 13.769 -11.836 1.00 83.75 438 PHE A CA 1
ATOM 3390 C C . PHE A 1 438 ? 12.176 12.747 -12.716 1.00 83.75 438 PHE A C 1
ATOM 3392 O O . PHE A 1 438 ? 12.149 12.883 -13.942 1.00 83.75 438 PHE A O 1
ATOM 3399 N N . PHE A 1 439 ? 12.770 11.713 -12.114 1.00 88.56 439 PHE A N 1
ATOM 3400 C CA . PHE A 1 439 ? 13.336 10.570 -12.818 1.00 88.56 439 PHE A CA 1
ATOM 3401 C C . PHE A 1 439 ? 12.286 9.811 -13.631 1.00 88.56 439 PHE A C 1
ATOM 3403 O O . PHE A 1 439 ? 12.386 9.738 -14.854 1.00 88.56 439 PHE A O 1
ATOM 3410 N N . LYS A 1 440 ? 11.232 9.324 -12.973 1.00 88.81 440 LYS A N 1
ATOM 3411 C CA . LYS A 1 440 ? 10.187 8.494 -13.591 1.00 88.81 440 LYS A CA 1
ATOM 3412 C C . LYS A 1 440 ? 9.426 9.221 -14.702 1.00 88.81 440 LYS A C 1
ATOM 3414 O O . LYS A 1 440 ? 9.251 8.675 -15.789 1.00 88.81 440 LYS A O 1
ATOM 3419 N N . ARG A 1 441 ? 9.069 10.494 -14.493 1.00 90.56 441 ARG A N 1
ATOM 3420 C CA . ARG A 1 441 ? 8.440 11.342 -15.523 1.00 90.56 441 ARG A CA 1
ATOM 3421 C C . ARG A 1 441 ? 9.313 11.540 -16.762 1.00 90.56 441 ARG A C 1
ATOM 3423 O O . ARG A 1 441 ? 8.794 11.897 -17.808 1.00 90.56 441 ARG A O 1
ATOM 3430 N N . GLY A 1 442 ? 10.627 11.326 -16.672 1.00 93.81 442 GLY A N 1
ATOM 3431 C CA . GLY A 1 442 ? 11.522 11.431 -17.823 1.00 93.81 442 GLY A CA 1
ATOM 3432 C C . GLY A 1 442 ? 11.343 10.330 -18.875 1.00 93.81 442 GLY A C 1
ATOM 3433 O O . GLY A 1 442 ? 11.904 10.469 -19.958 1.00 93.81 442 GLY A O 1
ATOM 3434 N N . PHE A 1 443 ? 10.576 9.275 -18.581 1.00 94.81 443 PHE A N 1
ATOM 3435 C CA . PHE A 1 443 ? 10.283 8.170 -19.505 1.00 94.81 443 PHE A CA 1
ATOM 3436 C C . PHE A 1 443 ? 8.831 8.126 -19.984 1.00 94.81 443 PHE A C 1
ATOM 3438 O O . PHE A 1 443 ? 8.519 7.372 -20.900 1.00 94.81 443 PHE A O 1
ATOM 3445 N N . ALA A 1 444 ? 7.938 8.872 -19.338 1.00 91.31 444 ALA A N 1
ATOM 3446 C CA . ALA A 1 444 ? 6.506 8.753 -19.558 1.00 91.31 444 ALA A CA 1
ATOM 3447 C C . ALA A 1 444 ? 6.032 9.645 -20.708 1.00 91.31 444 ALA A C 1
ATOM 3449 O O . ALA A 1 444 ? 6.446 10.799 -20.814 1.00 91.31 444 ALA A O 1
ATOM 3450 N N . GLY A 1 445 ? 5.125 9.115 -21.531 1.00 86.75 445 GLY A N 1
ATOM 3451 C CA . GLY A 1 445 ? 4.412 9.890 -22.553 1.00 86.75 445 GLY A CA 1
ATOM 3452 C C . GLY A 1 445 ? 3.118 10.499 -22.048 1.00 86.75 445 GLY A C 1
ATOM 3453 O O . GLY A 1 445 ? 2.601 11.437 -22.646 1.00 86.75 445 GLY A O 1
ATOM 3454 N N . GLN A 1 446 ? 2.600 9.966 -20.944 1.00 90.25 446 GLN A N 1
ATOM 3455 C CA . GLN A 1 446 ? 1.345 10.382 -20.347 1.00 90.25 446 GLN A CA 1
ATOM 3456 C C . GLN A 1 446 ? 1.461 10.335 -18.822 1.00 90.25 446 GLN A C 1
ATOM 3458 O O . GLN A 1 446 ? 2.206 9.533 -18.253 1.00 90.25 446 GLN A O 1
ATOM 3463 N N . LEU A 1 447 ? 0.700 11.199 -18.156 1.00 86.94 447 LEU A N 1
ATOM 3464 C CA . LEU A 1 447 ? 0.509 11.159 -16.712 1.00 86.94 447 LEU A CA 1
ATOM 3465 C C . LEU A 1 447 ? -0.948 10.794 -16.456 1.00 86.94 447 LEU A C 1
ATOM 3467 O O . LEU A 1 447 ? -1.848 11.536 -16.841 1.00 86.94 447 LEU A O 1
ATOM 3471 N N . GLN A 1 448 ? -1.179 9.651 -15.820 1.00 85.19 448 GLN A N 1
ATOM 3472 C CA . GLN A 1 448 ? -2.510 9.277 -15.360 1.00 85.19 448 GLN A CA 1
ATOM 3473 C C . GLN A 1 448 ? -2.721 9.868 -13.970 1.00 85.19 448 GLN A C 1
ATOM 3475 O O . GLN A 1 448 ? -2.001 9.519 -13.035 1.00 85.19 4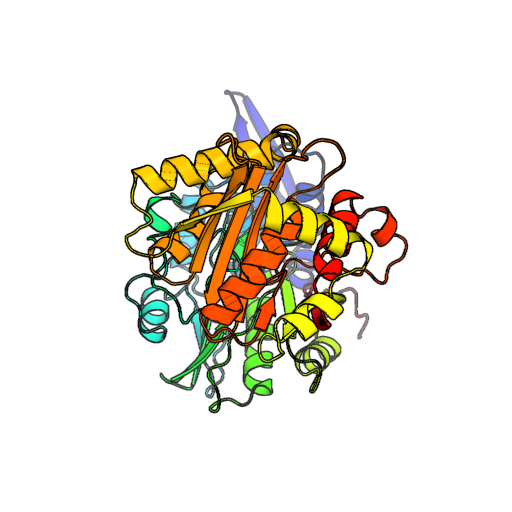48 GLN A O 1
ATOM 3480 N N . ALA A 1 449 ? -3.678 10.782 -13.845 1.00 81.38 449 ALA A N 1
ATOM 3481 C CA . ALA A 1 449 ? -4.072 11.323 -12.555 1.00 81.38 449 ALA A CA 1
ATOM 3482 C C . ALA A 1 449 ? -4.931 10.303 -11.796 1.00 81.38 449 ALA A C 1
ATOM 3484 O O . ALA A 1 449 ? -5.773 9.630 -12.386 1.00 81.38 449 ALA A O 1
ATOM 3485 N N . MET A 1 450 ? -4.728 10.218 -10.488 1.00 82.19 450 MET A N 1
ATOM 3486 C CA . MET A 1 450 ? -5.606 9.520 -9.559 1.00 82.19 450 MET A CA 1
ATOM 3487 C C . MET A 1 450 ? -5.930 10.460 -8.402 1.00 82.19 450 MET A C 1
ATOM 3489 O O . MET A 1 450 ? -5.052 11.176 -7.913 1.00 82.19 450 MET A O 1
ATOM 3493 N N . ASN A 1 451 ? -7.185 10.457 -7.966 1.00 85.38 451 ASN A N 1
ATOM 3494 C CA . ASN A 1 451 ? -7.563 11.180 -6.761 1.00 85.38 451 ASN A CA 1
ATOM 3495 C C . ASN A 1 451 ? -7.340 10.268 -5.562 1.00 85.38 451 ASN A C 1
ATOM 3497 O O . ASN A 1 451 ? -7.749 9.107 -5.583 1.00 85.38 451 ASN A O 1
ATOM 3501 N N . VAL A 1 452 ? -6.700 10.791 -4.527 1.00 86.00 452 VAL A N 1
ATOM 3502 C CA . VAL A 1 452 ? -6.462 10.096 -3.265 1.00 86.00 452 VAL A CA 1
ATOM 3503 C C . VAL A 1 452 ? -7.137 10.875 -2.158 1.00 86.00 452 VAL A C 1
ATOM 3505 O O . VAL A 1 452 ? -6.969 12.087 -2.053 1.00 86.00 452 VAL A O 1
ATOM 3508 N N . TYR A 1 453 ? -7.898 10.174 -1.333 1.00 87.88 453 TYR A N 1
ATOM 3509 C CA . TYR A 1 453 ? -8.661 10.745 -0.239 1.00 87.88 453 TYR A CA 1
ATOM 3510 C C . TYR A 1 453 ? -8.149 10.179 1.075 1.00 87.88 453 TYR A C 1
ATOM 3512 O O . TYR A 1 453 ? -8.092 8.958 1.237 1.00 87.88 453 TYR A O 1
ATOM 3520 N N . LYS A 1 454 ? -7.805 11.062 2.013 1.00 89.19 454 LYS A N 1
ATOM 3521 C CA . LYS A 1 454 ? -7.606 10.696 3.418 1.00 89.19 454 LYS A CA 1
ATOM 3522 C C . LYS A 1 454 ? -8.895 11.020 4.147 1.00 89.19 454 LYS A C 1
ATOM 3524 O O . LYS A 1 454 ? -9.284 12.187 4.223 1.00 89.19 454 LYS A O 1
ATOM 3529 N N . VAL A 1 455 ? -9.587 9.989 4.607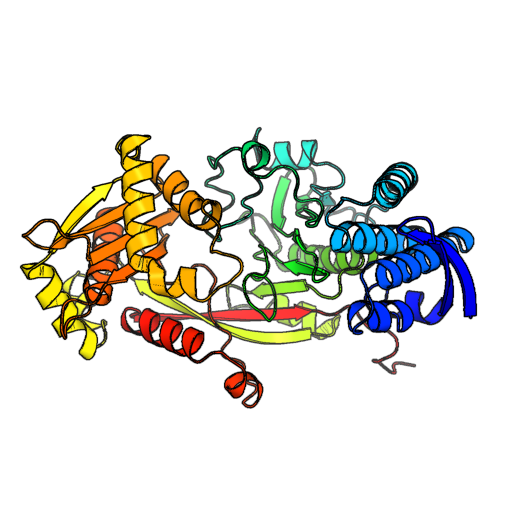 1.00 89.75 455 VAL A N 1
ATOM 3530 C CA . VAL A 1 455 ? -10.910 10.122 5.210 1.00 89.75 455 VAL A CA 1
ATOM 3531 C C . VAL A 1 455 ? -10.805 9.879 6.704 1.00 89.75 455 VAL A C 1
ATOM 3533 O O . VAL A 1 455 ? -10.334 8.832 7.149 1.00 89.75 455 VAL A O 1
ATOM 3536 N N . MET A 1 456 ? -11.251 10.869 7.468 1.00 87.75 456 MET A N 1
ATOM 3537 C CA . MET A 1 456 ? -11.279 10.837 8.923 1.00 87.75 456 MET A CA 1
ATOM 3538 C C . MET A 1 456 ? -12.678 10.423 9.404 1.00 87.75 456 MET A C 1
ATOM 3540 O O . MET A 1 456 ? -13.666 10.688 8.711 1.00 87.75 456 MET A O 1
ATOM 3544 N N . PRO A 1 457 ? -12.795 9.818 10.600 1.00 81.38 457 PRO A N 1
ATOM 3545 C CA . PRO A 1 457 ? -14.074 9.600 11.251 1.00 81.38 457 PRO A CA 1
ATOM 3546 C C . PRO A 1 457 ? -14.871 10.894 11.302 1.00 81.38 457 PRO A C 1
ATOM 3548 O O . PRO A 1 457 ? -14.322 11.972 11.550 1.00 81.38 457 PRO A O 1
ATOM 3551 N N . LEU A 1 458 ? -16.180 10.787 11.102 1.00 72.19 458 LEU A N 1
ATOM 3552 C CA . LEU A 1 458 ? -17.059 11.932 11.233 1.00 72.19 458 LEU A CA 1
ATOM 3553 C C . LEU A 1 458 ? -17.075 12.394 12.690 1.00 72.19 458 LEU A C 1
ATOM 3555 O O . LEU A 1 458 ? -17.745 11.809 13.540 1.00 72.19 458 LEU A O 1
ATOM 3559 N N . LEU A 1 459 ? -16.320 13.449 12.986 1.00 64.31 459 LEU A N 1
ATOM 3560 C CA . LEU A 1 459 ? -16.338 14.085 14.293 1.00 64.31 459 LEU A CA 1
ATOM 3561 C C . LEU A 1 459 ? -17.682 14.808 14.419 1.00 64.31 459 LEU A C 1
ATOM 3563 O O . LEU A 1 459 ? -17.840 15.939 13.955 1.00 64.31 459 LEU A O 1
ATOM 3567 N N . LEU A 1 460 ? -18.655 14.157 15.066 1.00 53.91 460 LEU A N 1
ATOM 3568 C CA . LEU A 1 460 ? -19.986 14.724 15.330 1.00 53.91 460 LEU A CA 1
ATOM 3569 C C . LEU A 1 460 ? -19.916 16.074 16.073 1.00 53.91 460 LEU A C 1
ATOM 3571 O O . LEU A 1 460 ? -20.894 16.808 16.098 1.00 53.91 460 LEU A O 1
ATOM 3575 N N . GLY A 1 461 ? -18.770 16.417 16.677 1.00 45.72 461 GLY A N 1
ATOM 3576 C CA . GLY A 1 461 ? -18.538 17.704 17.337 1.00 45.72 461 GLY A CA 1
ATOM 3577 C C . GLY A 1 461 ? -18.063 18.858 16.441 1.00 45.72 461 GLY A C 1
ATOM 3578 O O . GLY A 1 461 ? -18.124 19.996 16.894 1.00 45.72 461 GLY A O 1
ATOM 3579 N N . LEU A 1 462 ? -17.579 18.613 15.215 1.00 42.00 462 LEU A N 1
ATOM 3580 C CA . LEU A 1 462 ? -17.060 19.676 14.327 1.00 42.00 462 LEU A CA 1
ATOM 3581 C C . LEU A 1 462 ? -18.090 20.190 13.319 1.00 42.00 462 LEU A C 1
ATOM 3583 O O . LEU A 1 462 ? -17.976 21.315 12.834 1.00 42.00 462 LEU A O 1
ATOM 3587 N N . LEU A 1 463 ? -19.111 19.393 13.018 1.00 42.62 463 LEU A N 1
ATOM 3588 C CA . LEU A 1 463 ? -20.262 19.839 12.248 1.00 42.62 463 LEU A CA 1
ATOM 3589 C C . LEU A 1 463 ? -21.316 20.299 13.249 1.00 42.62 463 LEU A C 1
ATOM 3591 O O . LEU A 1 463 ? -22.123 19.492 13.692 1.00 42.62 463 LEU A O 1
ATOM 3595 N N . GLY A 1 464 ? -21.287 21.579 13.626 1.00 37.59 464 GLY A N 1
ATOM 3596 C CA . GLY A 1 464 ? -22.332 22.231 14.424 1.00 37.59 464 GLY A CA 1
ATOM 3597 C C . GLY A 1 464 ? -23.675 22.285 13.688 1.00 37.59 464 GLY A C 1
ATOM 3598 O O . GLY A 1 464 ? -24.160 23.361 13.357 1.00 37.59 464 GLY A O 1
ATOM 3599 N N . ARG A 1 465 ? -24.239 21.122 13.365 1.00 34.81 465 ARG A N 1
ATOM 3600 C CA . ARG A 1 465 ? -25.620 20.953 12.932 1.00 34.81 465 ARG A CA 1
ATOM 3601 C C . ARG A 1 465 ? -26.423 20.581 14.171 1.00 34.81 465 ARG A C 1
ATOM 3603 O O . ARG A 1 465 ? -26.570 19.398 14.477 1.00 34.81 465 ARG A O 1
ATOM 3610 N N . ASP A 1 466 ? -26.837 21.624 14.882 1.00 35.91 466 ASP A N 1
ATOM 3611 C CA . ASP A 1 466 ? -28.073 21.606 15.667 1.00 35.91 466 ASP A CA 1
ATOM 3612 C C . ASP A 1 466 ? -29.283 21.457 14.730 1.00 35.91 466 ASP A C 1
ATOM 3614 O O . ASP A 1 466 ? -29.238 22.029 13.609 1.00 35.91 466 ASP A O 1
#

Sequence (466 aa):
MNFSASINIVQNGVGKDYQTNVNMLDIQRNGIAWCEVVRRALEGNGDLVSKLATLLNVATVCHAQGKYIDELAALRIARRIANGRFAPVNELLESRSAAGHFPMAADDRLRIVSFADDGVEFRQLLGQDVICNNFVHPGAVFGGLLGVEGQAILQNDDSVDNVSFAVCKGKQLLAVVPCVIHSDNVISWVAPIVADGGIPISIHFVEPLCDKRMVLDLVLRYLEHLLRSYGAKEYVIKEASPEELLLYQLLSKQHAFSAEVWDRPVLDLNQSEESIFQVVRKSYKSHINWGKSNLVAEYLSGAAIDNAAVERIYQAIQLCHQKVISKYGDGMTAELFMQPIVLCQRGFGEVAIYRTQEGTVCGVTVTTIVGDVAYYALGGSIPQGNKNPGQYVVYNSILRAKARGAHTYSLNRDFSAPISMDRLQLRVKSQHDMNLIFFKRGFAGQLQAMNVYKVMPLLLGLLGRD

Foldseek 3Di:
DKDKDWDWDQDPNDTDIAMFIDDVVQCVQAFLLPRPQLVCLLPDPDDLVNNLRSLCGQLVVCVVVVVLLSNLQSLLLNQLSVQNPDVVSVVVNVVSVVVDDPADDDDLFKHKDWCVVCVPLQCVLLVHPADQLPAFFLQDDSVLPPFPNVCVVDVPRSNKAFGKIFMDGVSHTFKTKGWMAGNLLEIANYDPPDPPDDFAIDIGGDPDPDPVLVVLLVVVVVVLSCCRNNVGFWYKHWDQDPPPCSNVVNCVVDFDKDKFKFKWFKAFLVDDLVVLLVLFAPVLNVLQVVLVVWKDKDKAAACSCDPVNLVVQLVLQCVQCVVVQVVDPVGPDSVNVVRLVSLRNNVQWMKMFMAGPVRHTFKIWRWGHDDLEIERGDMGGDDDVVHTNRSNNVSVRSVVSSVVRRRMYIPHSRPGPTPPPPPVVVVVDDPVNVVSVVVSNSSGPDIRIMMMMITGNNSPVVPPDD